Protein AF-A0A9P9YIB6-F1 (afdb_monomer_lite)

Sequence (590 aa):
MKAALRILEITLVLISLADAINYQLIMDEDGLFSPCENQPGNPSNLDGLMDMSAFKVINGGNKLKFEGEQRVVWKNVQPGDTVKFVAQIFRLEKGTWQKTMFSTQSNNFCKNMFEKNQHWYEFWTQHIKNSDEIKSKCITTPGAVLKYEPIELELKTSLNVPNLEGRYKAVLHVEAFDKRNVKRPPDSSHDWSAEACEESSIHGMPYVARRDLHWTERVFWLIMVVASAYYAISSCLNQWERFRDNPIVYEYEYLFALRNFTFLGAAYYAKFLRVLNRLQYTTLDTLKPFENDTSLDNLPYLNILLKLQEKVLPPKTPVLLAPIITEVGLCQTTSQLTRYGNPYGKIQDLNVTDVRQCGFFSECQIMHKPFNSILTHVFLYLHDVNEMMLPHDLRTVTFDAKVKSSYVLKLLVHSISADIEVRNLPVAYRKCRYTDENNLKYFSPYHPSLCRLECRINWALSMCHCKPYFYVAAPKAPVCNISGLLCLARSKWLEKPCDCFPLCRENTYNIIEEDEQSGGDKQYVGEQFERTLIIKMGLPKMGMKRRVVFSTDQLIMSFGGAIGLFLGASFMTIYGLIYLLLNFLAVKIT

Structure (mmCIF, N/CA/C/O backbone):
data_AF-A0A9P9YIB6-F1
#
_entry.id   AF-A0A9P9YIB6-F1
#
loop_
_atom_site.group_PDB
_atom_site.id
_atom_site.type_symbol
_atom_site.label_atom_id
_atom_site.label_alt_id
_atom_site.label_comp_id
_atom_site.label_asym_id
_atom_site.label_entity_id
_atom_site.label_seq_id
_atom_site.pdbx_PDB_ins_code
_atom_site.Cartn_x
_atom_site.Cartn_y
_atom_site.Cartn_z
_atom_site.occupancy
_atom_site.B_iso_or_equiv
_atom_site.auth_seq_id
_atom_site.auth_comp_id
_atom_site.auth_asym_id
_atom_site.auth_atom_id
_atom_site.pdbx_PDB_model_num
ATOM 1 N N . MET A 1 1 ? 75.965 40.388 -30.410 1.00 51.06 1 MET A N 1
ATOM 2 C CA . MET A 1 1 ? 76.848 39.796 -31.446 1.00 51.06 1 MET A CA 1
ATOM 3 C C . MET A 1 1 ? 77.116 38.298 -31.267 1.00 51.06 1 MET A C 1
ATOM 5 O O . MET A 1 1 ? 76.897 37.572 -32.222 1.00 51.06 1 MET A O 1
ATOM 9 N N . LYS A 1 2 ? 77.507 37.793 -30.083 1.00 50.81 2 LYS A N 1
ATOM 10 C CA . LYS A 1 2 ? 77.801 36.350 -29.884 1.00 50.81 2 LYS A CA 1
ATOM 11 C C . LYS A 1 2 ? 76.603 35.398 -30.080 1.00 50.81 2 LYS A C 1
ATOM 13 O O . LYS A 1 2 ? 76.798 34.283 -30.545 1.00 50.81 2 LYS A O 1
ATOM 18 N N . ALA A 1 3 ? 75.378 35.837 -29.778 1.00 50.31 3 ALA A N 1
ATOM 19 C CA . ALA A 1 3 ? 74.173 35.027 -29.996 1.00 50.31 3 ALA A CA 1
ATOM 20 C C . ALA A 1 3 ? 73.796 34.911 -31.487 1.00 50.31 3 ALA A C 1
ATOM 22 O O . ALA A 1 3 ? 73.468 33.826 -31.949 1.00 50.31 3 ALA A O 1
ATOM 23 N N . ALA A 1 4 ? 73.924 35.998 -32.255 1.00 50.31 4 ALA A N 1
ATOM 24 C CA . ALA A 1 4 ? 73.629 35.999 -33.690 1.00 50.31 4 ALA A CA 1
ATOM 25 C C . ALA A 1 4 ? 74.626 35.144 -34.493 1.00 50.31 4 ALA A C 1
ATOM 27 O O . ALA A 1 4 ? 74.219 34.439 -35.408 1.00 50.31 4 ALA A O 1
ATOM 28 N N . LEU A 1 5 ? 75.910 35.142 -34.105 1.00 54.66 5 LEU A N 1
ATOM 29 C CA . LEU A 1 5 ? 76.943 34.337 -34.766 1.00 54.66 5 LEU A CA 1
ATOM 30 C C . LEU A 1 5 ? 76.737 32.828 -34.538 1.00 54.66 5 LEU A C 1
ATOM 32 O O . LEU A 1 5 ? 76.852 32.051 -35.477 1.00 54.66 5 LEU A O 1
ATOM 36 N N . ARG A 1 6 ? 76.335 32.420 -33.324 1.00 52.06 6 ARG A N 1
ATOM 37 C CA . ARG A 1 6 ? 76.001 31.014 -33.038 1.00 52.06 6 ARG A CA 1
ATOM 38 C C . ARG A 1 6 ? 74.734 30.544 -33.746 1.00 52.06 6 ARG A C 1
ATOM 40 O O . ARG A 1 6 ? 74.675 29.397 -34.161 1.00 52.06 6 ARG A O 1
ATOM 47 N N . ILE A 1 7 ? 73.732 31.410 -33.900 1.00 59.94 7 ILE A N 1
ATOM 48 C CA . ILE A 1 7 ? 72.516 31.059 -34.648 1.00 59.94 7 ILE A CA 1
ATOM 49 C C . ILE A 1 7 ? 72.838 30.898 -36.140 1.00 59.94 7 ILE A C 1
ATOM 51 O O . ILE A 1 7 ? 72.324 29.970 -36.761 1.00 59.94 7 ILE A O 1
ATOM 55 N N . LEU A 1 8 ? 73.725 31.733 -36.698 1.00 55.94 8 LEU A N 1
ATOM 56 C CA . LEU A 1 8 ? 74.170 31.623 -38.091 1.00 55.94 8 LEU A CA 1
ATOM 57 C C . LEU A 1 8 ? 75.011 30.355 -38.336 1.00 55.94 8 LEU A C 1
ATOM 59 O O . LEU A 1 8 ? 74.795 29.666 -39.324 1.00 55.94 8 LEU A O 1
ATOM 63 N N . GLU A 1 9 ? 75.914 29.993 -37.417 1.00 55.09 9 GLU A N 1
ATOM 64 C CA . GLU A 1 9 ? 76.683 28.738 -37.505 1.00 55.09 9 GLU A CA 1
ATOM 65 C C . GLU A 1 9 ? 75.786 27.501 -37.382 1.00 55.09 9 GLU A C 1
ATOM 67 O O . GLU A 1 9 ? 75.933 26.558 -38.153 1.00 55.09 9 GLU A O 1
ATOM 72 N N . ILE A 1 10 ? 74.808 27.511 -36.469 1.00 57.38 10 ILE A N 1
ATOM 73 C CA . ILE A 1 10 ? 73.865 26.393 -36.311 1.00 57.38 10 ILE A CA 1
ATOM 74 C C . ILE A 1 10 ? 72.952 26.269 -37.540 1.00 57.38 10 ILE A C 1
ATOM 76 O O . ILE A 1 10 ? 72.666 25.156 -37.976 1.00 57.38 10 ILE A O 1
ATOM 80 N N . THR A 1 11 ? 72.529 27.387 -38.141 1.00 52.53 11 THR A N 1
ATOM 81 C CA . THR A 1 11 ? 71.724 27.356 -39.375 1.00 52.53 11 THR A CA 1
ATOM 82 C C . THR A 1 11 ? 72.538 26.937 -40.598 1.00 52.53 11 THR A C 1
ATOM 84 O O . THR A 1 11 ? 72.032 26.140 -41.381 1.00 52.53 11 THR A O 1
ATOM 87 N N . LEU A 1 12 ? 73.802 27.354 -40.743 1.00 52.88 12 LEU A N 1
ATOM 88 C CA . LEU A 1 12 ? 74.672 26.867 -41.825 1.00 52.88 12 LEU A CA 1
ATOM 89 C C . LEU A 1 12 ? 75.008 25.373 -41.691 1.00 52.88 12 LEU A C 1
ATOM 91 O O . LEU A 1 12 ? 74.995 24.671 -42.699 1.00 52.88 12 LEU A O 1
ATOM 95 N N . VAL A 1 13 ? 75.237 24.870 -40.471 1.00 52.62 13 VAL A N 1
ATOM 96 C CA . VAL A 1 13 ? 75.487 23.436 -40.225 1.00 52.62 13 VAL A CA 1
ATOM 97 C C . VAL A 1 13 ? 74.237 22.586 -40.489 1.00 52.62 13 VAL A C 1
ATOM 99 O O . VAL A 1 13 ? 74.347 21.478 -41.015 1.00 52.62 13 VAL A O 1
ATOM 102 N N . LEU A 1 14 ? 73.040 23.107 -40.196 1.00 51.22 14 LEU A N 1
ATOM 103 C CA . LEU A 1 14 ? 71.775 22.431 -40.510 1.00 51.22 14 LEU A CA 1
ATOM 104 C C . LEU A 1 14 ? 71.472 22.416 -42.016 1.00 51.22 14 LEU A C 1
ATOM 106 O O . LEU A 1 14 ? 70.929 21.432 -42.509 1.00 51.22 14 LEU A O 1
ATOM 110 N N . ILE A 1 15 ? 71.856 23.462 -42.756 1.00 53.53 15 ILE A N 1
ATOM 111 C CA . ILE A 1 15 ? 71.699 23.504 -44.219 1.00 53.53 15 ILE A CA 1
ATOM 112 C C . ILE A 1 15 ? 72.697 22.555 -44.913 1.00 53.53 15 ILE A C 1
ATOM 114 O O . ILE A 1 15 ? 72.352 21.971 -45.937 1.00 53.53 15 ILE A O 1
ATOM 118 N N . SER A 1 16 ? 73.891 22.322 -44.347 1.00 49.25 16 SER A N 1
ATOM 119 C CA . SER A 1 16 ? 74.889 21.397 -44.920 1.00 49.25 16 SER A CA 1
ATOM 120 C C . SER A 1 16 ? 74.624 19.903 -44.680 1.00 49.25 16 SER A C 1
ATOM 122 O O . SER A 1 16 ? 75.353 19.081 -45.221 1.00 49.25 16 SER A O 1
ATOM 124 N N . LEU A 1 17 ? 73.617 19.534 -43.877 1.00 49.00 17 LEU A N 1
ATOM 125 C CA . LEU A 1 17 ? 73.274 18.131 -43.567 1.00 49.00 17 LEU A CA 1
ATOM 126 C C . LEU A 1 17 ? 72.015 17.623 -44.291 1.00 49.00 17 LEU A C 1
ATOM 128 O O . LEU A 1 17 ? 71.556 16.512 -44.030 1.00 49.00 17 LEU A O 1
ATOM 132 N N . ALA A 1 18 ? 71.440 18.416 -45.193 1.00 50.44 18 ALA A N 1
ATOM 133 C CA . ALA A 1 18 ? 70.253 18.039 -45.951 1.00 50.44 18 ALA A CA 1
ATOM 134 C C . ALA A 1 18 ? 70.611 17.252 -47.228 1.00 50.44 18 ALA A C 1
ATOM 136 O O . ALA A 1 18 ? 70.248 17.668 -48.325 1.00 50.44 18 ALA A O 1
ATOM 137 N N . ASP A 1 19 ? 71.306 16.119 -47.095 1.00 55.78 19 ASP A N 1
ATOM 138 C CA . ASP A 1 19 ? 71.471 15.181 -48.211 1.00 55.78 19 ASP A CA 1
ATOM 139 C C . ASP A 1 19 ? 70.148 14.450 -48.482 1.00 55.78 19 ASP A C 1
ATOM 141 O O . ASP A 1 19 ? 69.530 13.873 -47.580 1.00 55.78 19 ASP A O 1
ATOM 145 N N . ALA A 1 20 ? 69.707 14.478 -49.740 1.00 58.16 20 ALA A N 1
ATOM 146 C CA . ALA A 1 20 ? 68.532 13.741 -50.178 1.00 58.16 20 ALA A CA 1
ATOM 147 C C . ALA A 1 20 ? 68.863 12.266 -50.374 1.00 58.16 20 ALA A C 1
ATOM 149 O O . ALA A 1 20 ? 69.689 11.898 -51.209 1.00 58.16 20 ALA A O 1
ATOM 150 N N . ILE A 1 21 ? 68.195 11.410 -49.601 1.00 71.81 21 ILE A N 1
ATOM 151 C CA . ILE A 1 21 ? 68.324 9.961 -49.722 1.00 71.81 21 ILE A CA 1
ATOM 152 C C . ILE A 1 21 ? 67.438 9.515 -50.889 1.00 71.81 21 ILE A C 1
ATOM 154 O O . ILE A 1 21 ? 66.240 9.807 -50.929 1.00 71.81 21 ILE A O 1
ATOM 158 N N . ASN A 1 22 ? 68.033 8.822 -51.858 1.00 76.88 22 ASN A N 1
ATOM 159 C CA . ASN A 1 22 ? 67.314 8.276 -53.004 1.00 76.88 22 ASN A CA 1
ATOM 160 C C . ASN A 1 22 ? 66.703 6.925 -52.636 1.00 76.88 22 ASN A C 1
ATOM 162 O O . ASN A 1 22 ? 67.427 5.967 -52.370 1.00 76.88 22 ASN A O 1
ATOM 166 N N . TYR A 1 23 ? 65.377 6.847 -52.660 1.00 79.44 23 TYR A N 1
ATOM 167 C CA . TYR A 1 23 ? 64.626 5.617 -52.455 1.00 79.44 23 TYR A CA 1
ATOM 168 C C . TYR A 1 23 ? 64.105 5.082 -53.786 1.00 79.44 23 TYR A C 1
ATOM 170 O O . TYR A 1 23 ? 63.658 5.841 -54.649 1.00 79.44 23 TYR A O 1
ATOM 178 N N . GLN A 1 24 ? 64.146 3.760 -53.938 1.00 80.12 24 GLN A N 1
ATOM 179 C CA . GLN A 1 24 ? 63.598 3.048 -55.087 1.00 80.12 24 GLN A CA 1
ATOM 180 C C . GLN A 1 24 ? 62.488 2.109 -54.615 1.00 80.12 24 GLN A C 1
ATOM 182 O O . GLN A 1 24 ? 62.699 1.297 -53.716 1.00 80.12 24 GLN A O 1
ATOM 187 N N . LEU A 1 25 ? 61.307 2.231 -55.219 1.00 79.62 25 LEU A N 1
ATOM 188 C CA . LEU A 1 25 ? 60.158 1.370 -54.951 1.00 79.62 25 LEU A CA 1
ATOM 189 C C . LEU A 1 25 ? 60.182 0.175 -55.907 1.00 79.62 25 LEU A C 1
ATOM 191 O O . LEU A 1 25 ? 60.228 0.348 -57.125 1.00 79.62 25 LEU A O 1
ATOM 195 N N . ILE A 1 26 ? 60.141 -1.030 -55.342 1.00 78.31 26 ILE A N 1
ATOM 196 C CA . ILE A 1 26 ? 60.048 -2.297 -56.076 1.00 78.31 26 ILE A CA 1
ATOM 197 C C . ILE A 1 26 ? 58.648 -2.862 -55.833 1.00 78.31 26 ILE A C 1
ATOM 199 O O . ILE A 1 26 ? 58.181 -2.886 -54.694 1.00 78.31 26 ILE A O 1
ATOM 203 N N . MET A 1 27 ? 57.967 -3.272 -56.903 1.00 75.25 27 MET A N 1
ATOM 204 C CA . MET A 1 27 ? 56.611 -3.813 -56.814 1.00 75.25 27 MET A CA 1
ATOM 205 C C . MET A 1 27 ? 56.615 -5.247 -56.285 1.00 75.25 27 MET A C 1
ATOM 207 O O . MET A 1 27 ? 57.469 -6.047 -56.660 1.00 75.25 27 MET A O 1
ATOM 211 N N . ASP A 1 28 ? 55.631 -5.559 -55.446 1.00 69.62 28 ASP A N 1
ATOM 212 C CA . ASP A 1 28 ? 55.416 -6.894 -54.886 1.00 69.62 28 ASP A CA 1
ATOM 213 C C . ASP A 1 28 ? 54.762 -7.856 -55.894 1.00 69.62 28 ASP A C 1
ATOM 215 O O . ASP A 1 28 ? 54.176 -7.420 -56.890 1.00 69.62 28 ASP A O 1
ATOM 219 N N . GLU A 1 29 ? 54.821 -9.164 -55.623 1.00 63.34 29 GLU A N 1
ATOM 220 C CA . GLU A 1 29 ? 54.243 -10.200 -56.500 1.00 63.34 29 GLU A CA 1
ATOM 221 C C . GLU A 1 29 ? 52.698 -10.175 -56.541 1.00 63.34 29 GLU A C 1
ATOM 223 O O . GLU A 1 29 ? 52.103 -10.647 -57.509 1.00 63.34 29 GLU A O 1
ATOM 228 N N . ASP A 1 30 ? 52.047 -9.539 -55.557 1.00 58.44 30 ASP A N 1
ATOM 229 C CA . ASP A 1 30 ? 50.583 -9.490 -55.371 1.00 58.44 30 ASP A CA 1
ATOM 230 C C . ASP A 1 30 ? 49.822 -8.561 -56.360 1.00 58.44 30 ASP A C 1
ATOM 232 O O . ASP A 1 30 ? 48.620 -8.324 -56.213 1.00 58.44 30 ASP A O 1
ATOM 236 N N . GLY A 1 31 ? 50.492 -8.044 -57.398 1.00 60.91 31 GLY A N 1
ATOM 237 C CA . GLY A 1 31 ? 49.895 -7.218 -58.458 1.00 60.91 31 GLY A CA 1
ATOM 238 C C . GLY A 1 31 ? 49.792 -5.713 -58.143 1.00 60.91 31 GLY A C 1
ATOM 239 O O . GLY A 1 31 ? 49.801 -5.281 -56.995 1.00 60.91 31 GLY A O 1
ATOM 240 N N . LEU A 1 32 ? 49.715 -4.877 -59.193 1.00 66.00 32 LEU A N 1
ATOM 241 C CA . LEU A 1 32 ? 49.730 -3.401 -59.098 1.00 66.00 32 LEU A CA 1
ATOM 242 C C . LEU A 1 32 ? 48.399 -2.794 -58.609 1.00 66.00 32 LEU A C 1
ATOM 244 O O . LEU A 1 32 ? 48.398 -1.739 -57.978 1.00 66.00 32 LEU A O 1
ATOM 248 N N . PHE A 1 33 ? 47.271 -3.445 -58.901 1.00 71.88 33 PHE A N 1
ATOM 249 C CA . PHE A 1 33 ? 45.930 -2.953 -58.583 1.00 71.88 33 PHE A CA 1
ATOM 250 C C . PHE A 1 33 ? 45.117 -4.069 -57.924 1.00 71.88 33 PHE A C 1
ATOM 252 O O . PHE A 1 33 ? 44.433 -4.831 -58.603 1.00 71.88 33 PHE A O 1
ATOM 259 N N . SER A 1 34 ? 45.220 -4.191 -56.601 1.00 68.00 34 SER A N 1
ATOM 260 C CA . SER A 1 34 ? 44.451 -5.164 -55.822 1.00 68.00 34 SER A CA 1
ATOM 261 C C . SER A 1 34 ? 43.151 -4.557 -55.264 1.00 68.00 34 SER A C 1
ATOM 263 O O . SER A 1 34 ? 43.102 -3.354 -54.972 1.00 68.00 34 SER A O 1
ATOM 265 N N . PRO A 1 35 ? 42.075 -5.357 -55.115 1.00 67.81 35 PRO A N 1
ATOM 266 C CA . PRO A 1 35 ? 40.843 -4.925 -54.457 1.00 67.81 35 PRO A CA 1
ATOM 267 C C . PRO A 1 35 ? 41.104 -4.442 -53.028 1.00 67.81 35 PRO A C 1
ATOM 269 O O . PRO A 1 35 ? 41.870 -5.052 -52.280 1.00 67.81 35 PRO A O 1
ATOM 272 N N . CYS A 1 36 ? 40.424 -3.375 -52.609 1.00 67.06 36 CYS A N 1
ATOM 273 C CA . CYS A 1 36 ? 40.445 -2.945 -51.211 1.00 67.06 36 CYS A CA 1
ATOM 274 C C . CYS A 1 36 ? 39.487 -3.813 -50.381 1.00 67.06 36 CYS A C 1
ATOM 276 O O . CYS A 1 36 ? 38.349 -3.424 -50.132 1.00 67.06 36 CYS A O 1
ATOM 278 N N . GLU A 1 37 ? 39.942 -4.989 -49.948 1.00 58.72 37 GLU A N 1
ATOM 279 C CA . GLU A 1 37 ? 39.175 -5.859 -49.049 1.00 58.72 37 GLU A CA 1
ATOM 280 C C . GLU A 1 37 ? 38.917 -5.163 -47.694 1.00 58.72 37 GLU A C 1
ATOM 282 O O . GLU A 1 37 ? 39.818 -4.551 -47.112 1.00 58.72 37 GLU A O 1
ATOM 287 N N . ASN A 1 38 ? 37.687 -5.278 -47.178 1.00 55.72 38 ASN A N 1
ATOM 288 C CA . ASN A 1 38 ? 37.256 -4.800 -45.853 1.00 55.72 38 ASN A CA 1
ATOM 289 C C . ASN A 1 38 ? 37.158 -3.269 -45.657 1.00 55.72 38 ASN A C 1
ATOM 291 O O . ASN A 1 38 ? 37.382 -2.782 -44.547 1.00 55.72 38 ASN A O 1
ATOM 295 N N . GLN A 1 39 ? 36.808 -2.491 -46.693 1.00 52.84 39 GLN A N 1
ATOM 296 C CA . GLN A 1 39 ? 36.438 -1.075 -46.511 1.00 52.84 39 GLN A CA 1
ATOM 297 C C . GLN A 1 39 ? 34.919 -0.852 -46.385 1.00 52.84 39 GLN A C 1
ATOM 299 O O . GLN A 1 39 ? 34.149 -1.448 -47.145 1.00 52.84 39 GLN A O 1
ATOM 304 N N . PRO A 1 40 ? 34.479 0.041 -45.473 1.00 46.94 40 PRO A N 1
ATOM 305 C CA . PRO A 1 40 ? 33.065 0.354 -45.287 1.00 46.94 40 PRO A CA 1
ATOM 306 C C . PRO A 1 40 ? 32.455 0.907 -46.583 1.00 46.94 40 PRO A C 1
ATOM 308 O O . PRO A 1 40 ? 33.031 1.780 -47.234 1.00 46.94 40 PRO A O 1
ATOM 311 N N . GLY A 1 41 ? 31.294 0.373 -46.969 1.00 53.88 41 GLY A N 1
ATOM 312 C CA . GLY A 1 41 ? 30.584 0.733 -48.203 1.00 53.88 41 GLY A CA 1
ATOM 313 C C . GLY A 1 41 ? 30.937 -0.097 -49.446 1.00 53.88 41 GLY A C 1
ATOM 314 O O . GLY A 1 41 ? 30.361 0.163 -50.499 1.00 53.88 41 GLY A O 1
ATOM 315 N N . ASN A 1 42 ? 31.838 -1.085 -49.332 1.00 50.56 42 ASN A N 1
ATOM 316 C CA . ASN A 1 42 ? 32.247 -2.016 -50.398 1.00 50.56 42 ASN A CA 1
ATOM 317 C C . ASN A 1 42 ? 32.469 -1.316 -51.765 1.00 50.56 42 ASN A C 1
ATOM 319 O O . ASN A 1 42 ? 31.731 -1.568 -52.726 1.00 50.56 42 ASN A O 1
ATOM 323 N N . PRO A 1 43 ? 33.418 -0.357 -51.829 1.00 59.69 43 PRO A N 1
ATOM 324 C CA . PRO A 1 43 ? 33.618 0.491 -52.998 1.00 59.69 43 PRO A CA 1
ATOM 325 C C . PRO A 1 43 ? 34.039 -0.332 -54.219 1.00 59.69 43 PRO A C 1
ATOM 327 O O . PRO A 1 43 ? 34.725 -1.346 -54.103 1.00 59.69 43 PRO A O 1
ATOM 330 N N . SER A 1 44 ? 33.635 0.115 -55.408 1.00 60.00 44 SER A N 1
ATOM 331 C CA . SER A 1 44 ? 34.006 -0.528 -56.668 1.00 60.00 44 SER A CA 1
ATOM 332 C C . SER A 1 44 ? 35.531 -0.583 -56.823 1.00 60.00 44 SER A C 1
ATOM 334 O O . SER A 1 44 ? 36.212 0.421 -56.610 1.00 60.00 44 SER A O 1
ATOM 336 N N . ASN A 1 45 ? 36.063 -1.742 -57.224 1.00 70.19 45 ASN A N 1
ATOM 337 C CA . ASN A 1 45 ? 37.473 -1.890 -57.598 1.00 70.19 45 ASN A CA 1
ATOM 338 C C . ASN A 1 45 ? 37.826 -0.978 -58.783 1.00 70.19 45 ASN A C 1
ATOM 340 O O . ASN A 1 45 ? 36.940 -0.422 -59.435 1.00 70.19 45 ASN A O 1
ATOM 344 N N . LEU A 1 46 ? 39.119 -0.870 -59.112 1.00 74.31 46 LEU A N 1
ATOM 345 C CA . LEU A 1 46 ? 39.579 -0.089 -60.267 1.00 74.31 46 LEU A CA 1
ATOM 346 C C . LEU A 1 46 ? 38.866 -0.486 -61.575 1.00 74.31 46 LEU A C 1
ATOM 348 O O . LEU A 1 46 ? 38.565 0.395 -62.374 1.00 74.31 46 LEU A O 1
ATOM 352 N N . ASP A 1 47 ? 38.487 -1.759 -61.728 1.00 72.75 47 ASP A N 1
ATOM 353 C CA . ASP A 1 47 ? 37.687 -2.266 -62.857 1.00 72.75 47 ASP A CA 1
ATOM 354 C C . ASP A 1 47 ? 36.294 -1.617 -62.982 1.00 72.75 47 ASP A C 1
ATOM 356 O O . ASP A 1 47 ? 35.714 -1.570 -64.063 1.00 72.75 47 ASP A O 1
ATOM 360 N N . GLY A 1 48 ? 35.737 -1.099 -61.882 1.00 71.81 48 GLY A N 1
ATOM 361 C CA . GLY A 1 48 ? 34.489 -0.329 -61.882 1.00 71.81 48 GLY A CA 1
ATOM 362 C C . GLY A 1 48 ? 34.663 1.124 -62.337 1.00 71.81 48 GLY A C 1
ATOM 363 O O . GLY A 1 48 ? 33.682 1.781 -62.685 1.00 71.81 48 GLY A O 1
ATOM 364 N N . LEU A 1 49 ? 35.903 1.623 -62.358 1.00 78.19 49 LEU A N 1
ATOM 365 C CA . LEU A 1 49 ? 36.269 2.956 -62.838 1.00 78.19 49 LEU A CA 1
ATOM 366 C C . LEU A 1 49 ? 36.759 2.900 -64.295 1.00 78.19 49 LEU A C 1
ATOM 368 O O . LEU A 1 49 ? 36.303 3.683 -65.134 1.00 78.19 49 LEU A O 1
ATOM 372 N N . MET A 1 50 ? 37.670 1.973 -64.606 1.00 82.56 50 MET A N 1
ATOM 373 C CA . MET A 1 50 ? 38.273 1.781 -65.927 1.00 82.56 50 MET A CA 1
ATOM 374 C C . MET A 1 50 ? 38.377 0.295 -66.272 1.00 82.56 50 MET A C 1
ATOM 376 O O . MET A 1 50 ? 38.835 -0.500 -65.465 1.00 82.56 50 MET A O 1
ATOM 380 N N . ASP A 1 51 ? 37.999 -0.066 -67.495 1.00 82.56 51 ASP A N 1
ATOM 381 C CA . ASP A 1 51 ? 38.183 -1.405 -68.045 1.00 82.56 51 ASP A CA 1
ATOM 382 C C . ASP A 1 51 ? 39.676 -1.678 -68.266 1.00 82.56 51 ASP A C 1
ATOM 384 O O . ASP A 1 51 ? 40.339 -1.010 -69.069 1.00 82.56 51 ASP A O 1
ATOM 388 N N . MET A 1 52 ? 40.188 -2.664 -67.530 1.00 76.25 52 MET A N 1
ATOM 389 C CA . MET A 1 52 ? 41.592 -3.064 -67.520 1.00 76.25 52 MET A CA 1
ATOM 390 C C . MET A 1 52 ? 41.929 -4.127 -68.577 1.00 76.25 52 MET A C 1
ATOM 392 O O . MET A 1 52 ? 43.102 -4.434 -68.771 1.00 76.25 52 MET A O 1
ATOM 396 N N . SER A 1 53 ? 40.943 -4.678 -69.296 1.00 79.12 53 SER A N 1
ATOM 397 C CA . SER A 1 53 ? 41.139 -5.820 -70.209 1.00 79.12 53 SER A CA 1
ATOM 398 C C . SER A 1 53 ? 42.097 -5.547 -71.380 1.00 79.12 53 SER A C 1
ATOM 400 O O . SER A 1 53 ? 42.807 -6.449 -71.828 1.00 79.12 53 SER A O 1
ATOM 402 N N . ALA A 1 54 ? 42.146 -4.303 -71.866 1.00 78.56 54 ALA A N 1
ATOM 403 C CA . ALA A 1 54 ? 42.997 -3.870 -72.978 1.00 78.56 54 ALA A CA 1
ATOM 404 C C . ALA A 1 54 ? 44.314 -3.199 -72.530 1.00 78.56 54 ALA A C 1
ATOM 406 O O . ALA A 1 54 ? 45.084 -2.731 -73.375 1.00 78.56 54 ALA A O 1
ATOM 407 N N . PHE A 1 55 ? 44.589 -3.168 -71.221 1.00 81.06 55 PHE A N 1
ATOM 408 C CA . PHE A 1 55 ? 45.775 -2.554 -70.630 1.00 81.06 55 PHE A CA 1
ATOM 409 C C . PHE A 1 55 ? 46.694 -3.615 -70.026 1.00 81.06 55 PHE A C 1
ATOM 411 O O . PHE A 1 55 ? 46.289 -4.398 -69.170 1.00 81.06 55 PHE A O 1
ATOM 418 N N . LYS A 1 56 ? 47.954 -3.643 -70.459 1.00 78.62 56 LYS A N 1
ATOM 419 C CA . LYS A 1 56 ? 48.958 -4.593 -69.981 1.00 78.62 56 LYS A CA 1
ATOM 420 C C . LYS A 1 56 ? 49.999 -3.884 -69.131 1.00 78.62 56 LYS A C 1
ATOM 422 O O . LYS A 1 56 ? 50.572 -2.870 -69.529 1.00 78.62 56 LYS A O 1
ATOM 427 N N . VAL A 1 57 ? 50.274 -4.484 -67.978 1.00 76.00 57 VAL A N 1
ATOM 428 C CA . VAL A 1 57 ? 51.365 -4.098 -67.084 1.00 76.00 57 VAL A CA 1
ATOM 429 C C . VAL A 1 57 ? 52.350 -5.255 -67.041 1.00 76.00 57 VAL A C 1
ATOM 431 O O . VAL A 1 57 ? 52.011 -6.342 -66.580 1.00 76.00 57 VAL A O 1
ATOM 434 N N . ILE A 1 58 ? 53.560 -5.034 -67.544 1.00 77.00 58 ILE A N 1
ATOM 435 C CA . ILE A 1 58 ? 54.633 -6.028 -67.531 1.00 77.00 58 ILE A CA 1
ATOM 436 C C . ILE A 1 58 ? 55.632 -5.607 -66.455 1.00 77.00 58 ILE A C 1
ATOM 438 O O . ILE A 1 58 ? 56.250 -4.544 -66.548 1.00 77.00 58 ILE A O 1
ATOM 442 N N . ASN A 1 59 ? 55.778 -6.436 -65.422 1.00 71.44 59 ASN A N 1
ATOM 443 C CA . ASN A 1 59 ? 56.747 -6.210 -64.356 1.00 71.44 59 ASN A CA 1
ATOM 444 C C . ASN A 1 59 ? 58.123 -6.755 -64.778 1.00 71.44 59 ASN A C 1
ATOM 446 O O . ASN A 1 59 ? 58.312 -7.965 -64.873 1.00 71.44 59 ASN A O 1
ATOM 450 N N . GLY A 1 60 ? 59.077 -5.861 -65.041 1.00 63.91 60 GLY A N 1
ATOM 451 C CA . GLY A 1 60 ? 60.477 -6.190 -65.332 1.00 63.91 60 GLY A CA 1
ATOM 452 C C . GLY A 1 60 ? 61.370 -6.230 -64.085 1.00 63.91 60 GLY A C 1
ATOM 453 O O . GLY A 1 60 ? 62.582 -6.051 -64.198 1.00 63.91 60 GLY A O 1
ATOM 454 N N . GLY A 1 61 ? 60.786 -6.373 -62.890 1.00 67.31 61 GLY A N 1
ATOM 455 C CA . GLY A 1 61 ? 61.467 -6.331 -61.593 1.00 67.31 61 GLY A CA 1
ATOM 456 C C . GLY A 1 61 ? 61.706 -4.898 -61.118 1.00 67.31 61 GLY A C 1
ATOM 457 O O . GLY A 1 61 ? 61.012 -4.405 -60.235 1.00 67.31 61 GLY A O 1
ATOM 458 N N . ASN A 1 62 ? 62.660 -4.203 -61.742 1.00 68.62 62 ASN A N 1
ATOM 459 C CA . ASN A 1 62 ? 63.040 -2.832 -61.363 1.00 68.62 62 ASN A CA 1
ATOM 460 C C . ASN A 1 62 ? 62.370 -1.742 -62.217 1.00 68.62 62 ASN A C 1
ATOM 462 O O . ASN A 1 62 ? 62.543 -0.554 -61.942 1.00 68.62 62 ASN A O 1
ATOM 466 N N . LYS A 1 63 ? 61.639 -2.146 -63.260 1.00 76.69 63 LYS A N 1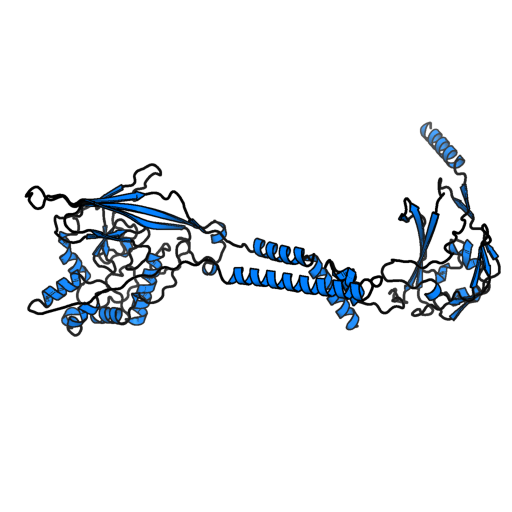
ATOM 467 C CA . LYS A 1 63 ? 60.973 -1.277 -64.232 1.00 76.69 63 LYS A CA 1
ATOM 468 C C . LYS A 1 63 ? 59.570 -1.794 -64.509 1.00 76.69 63 LYS A C 1
ATOM 470 O O . LYS A 1 63 ? 59.388 -2.990 -64.738 1.00 76.69 63 LYS A O 1
ATOM 475 N N . LEU A 1 64 ? 58.596 -0.891 -64.536 1.00 77.44 64 LEU A N 1
ATOM 476 C CA . LEU A 1 64 ? 57.226 -1.206 -64.931 1.00 77.44 64 LEU A CA 1
ATOM 477 C C . LEU A 1 64 ? 57.005 -0.781 -66.370 1.00 77.44 64 LEU A C 1
ATOM 479 O O . LEU A 1 64 ? 57.162 0.395 -66.690 1.00 77.44 64 LEU A O 1
ATOM 483 N N . LYS A 1 65 ? 56.630 -1.728 -67.230 1.00 80.69 65 LYS A N 1
ATOM 484 C CA . LYS A 1 65 ? 56.252 -1.420 -68.603 1.00 80.69 65 LYS A CA 1
ATOM 485 C C . LYS A 1 65 ? 54.735 -1.374 -68.732 1.00 80.69 65 LYS A C 1
ATOM 487 O O . LYS A 1 65 ? 54.061 -2.366 -68.459 1.00 80.69 65 LYS A O 1
ATOM 492 N N . PHE A 1 66 ? 54.219 -0.232 -69.172 1.00 81.62 66 PHE A N 1
ATOM 493 C CA . PHE A 1 66 ? 52.794 -0.011 -69.411 1.00 81.62 66 PHE A CA 1
ATOM 494 C C . PHE A 1 66 ? 52.523 0.045 -70.912 1.00 81.62 66 PHE A C 1
ATOM 496 O O . PHE A 1 66 ? 53.185 0.799 -71.621 1.00 81.62 66 PHE A O 1
ATOM 503 N N . GLU A 1 67 ? 51.564 -0.735 -71.411 1.00 80.25 67 GLU A N 1
ATOM 504 C CA . GLU A 1 67 ? 51.148 -0.697 -72.818 1.00 80.25 67 GLU A CA 1
ATOM 505 C C . GLU A 1 67 ? 49.643 -0.972 -72.965 1.00 80.25 67 GLU A C 1
ATOM 507 O O . GLU A 1 67 ? 49.089 -1.831 -72.282 1.00 80.25 67 GLU A O 1
ATOM 512 N N . GLY A 1 68 ? 48.970 -0.256 -73.870 1.00 83.56 68 GLY A N 1
ATOM 513 C CA . GLY A 1 68 ? 47.555 -0.481 -74.189 1.00 83.56 68 GLY A CA 1
ATOM 514 C C . GLY A 1 68 ? 46.658 0.742 -74.002 1.00 83.56 68 GLY A C 1
ATOM 515 O O . GLY A 1 68 ? 47.124 1.876 -73.869 1.00 83.56 68 GLY A O 1
ATOM 516 N N . GLU A 1 69 ? 45.350 0.500 -74.020 1.00 85.94 69 GLU A N 1
ATOM 517 C CA . GLU A 1 69 ? 44.309 1.524 -73.882 1.00 85.94 69 GLU A CA 1
ATOM 518 C C . GLU A 1 69 ? 43.393 1.170 -72.701 1.00 85.94 69 GLU A C 1
ATOM 520 O O . GLU A 1 69 ? 43.039 0.007 -72.521 1.00 85.94 69 GLU A O 1
ATOM 525 N N . GLN A 1 70 ? 42.991 2.164 -71.907 1.00 84.75 70 GLN A N 1
ATOM 526 C CA . GLN A 1 70 ? 42.021 1.993 -70.817 1.00 84.75 70 GLN A CA 1
ATOM 527 C C . GLN A 1 70 ? 40.727 2.727 -71.154 1.00 84.75 70 GLN A C 1
ATOM 529 O O . GLN A 1 70 ? 40.752 3.908 -71.507 1.00 84.75 70 GLN A O 1
ATOM 534 N N . ARG A 1 71 ? 39.581 2.057 -71.023 1.00 84.88 71 ARG A N 1
ATOM 535 C CA . ARG A 1 71 ? 38.266 2.672 -71.252 1.00 84.88 71 ARG A CA 1
ATOM 536 C C . ARG A 1 71 ? 37.601 3.001 -69.923 1.00 84.88 71 ARG A C 1
ATOM 538 O O . ARG A 1 71 ? 37.436 2.125 -69.090 1.00 84.88 71 ARG A O 1
ATOM 545 N N . VAL A 1 72 ? 37.147 4.235 -69.743 1.00 85.75 72 VAL A N 1
ATOM 546 C CA . VAL A 1 72 ? 36.383 4.644 -68.558 1.00 85.75 72 VAL A CA 1
ATOM 547 C C . VAL A 1 72 ? 35.007 3.972 -68.579 1.00 85.75 72 VAL A C 1
ATOM 549 O O . VAL A 1 72 ? 34.225 4.192 -69.506 1.00 85.75 72 VAL A O 1
ATOM 552 N N . VAL A 1 73 ? 34.701 3.178 -67.553 1.00 84.19 73 VAL A N 1
ATOM 553 C CA . VAL A 1 73 ? 33.414 2.470 -67.379 1.00 84.19 73 VAL A CA 1
ATOM 554 C C . VAL A 1 73 ? 32.628 2.957 -66.161 1.00 84.19 73 VAL A C 1
ATOM 556 O O . VAL A 1 73 ? 31.608 2.367 -65.811 1.00 84.19 73 VAL A O 1
ATOM 559 N N . TRP A 1 74 ? 33.067 4.061 -65.548 1.00 81.81 74 TRP A N 1
ATOM 560 C CA . TRP A 1 74 ? 32.445 4.640 -64.361 1.00 81.81 74 TRP A CA 1
ATOM 561 C C . TRP A 1 74 ? 30.965 4.974 -64.597 1.00 81.81 74 TRP A C 1
ATOM 563 O O . TRP A 1 74 ? 30.630 5.891 -65.348 1.00 81.81 74 TRP A O 1
ATOM 573 N N . LYS A 1 75 ? 30.065 4.223 -63.958 1.00 69.38 75 LYS A N 1
ATOM 574 C CA . LYS A 1 75 ? 28.617 4.462 -64.007 1.00 69.38 75 LYS A CA 1
ATOM 575 C C . LYS A 1 75 ? 28.207 5.511 -62.967 1.00 69.38 75 LYS A C 1
ATOM 577 O O . LYS A 1 75 ? 28.885 5.697 -61.962 1.00 69.38 75 LYS A O 1
ATOM 582 N N . ASN A 1 76 ? 27.087 6.194 -63.206 1.00 72.44 76 ASN A N 1
ATOM 583 C CA . ASN A 1 76 ? 26.483 7.203 -62.313 1.00 72.44 76 ASN A CA 1
ATOM 584 C C . ASN A 1 76 ? 27.233 8.547 -62.174 1.00 72.44 76 ASN A C 1
ATOM 586 O O . ASN A 1 76 ? 26.865 9.363 -61.325 1.00 72.44 76 ASN A O 1
ATOM 590 N N . VAL A 1 77 ? 28.216 8.823 -63.039 1.00 80.19 77 VAL A N 1
ATOM 591 C CA . VAL A 1 77 ? 28.863 10.143 -63.177 1.00 80.19 77 VAL A CA 1
ATOM 592 C C . VAL A 1 77 ? 28.387 10.875 -64.429 1.00 80.19 77 VAL A C 1
ATOM 594 O O . VAL A 1 77 ? 28.077 10.251 -65.447 1.00 80.19 77 VAL A O 1
ATOM 597 N N . GLN A 1 78 ? 28.308 12.205 -64.356 1.00 79.94 78 GLN A N 1
ATOM 598 C CA . GLN A 1 78 ? 27.975 13.057 -65.498 1.00 79.94 78 GLN A CA 1
ATOM 599 C C . GLN A 1 78 ? 29.175 13.922 -65.924 1.00 79.94 78 GLN A C 1
ATOM 601 O O . GLN A 1 78 ? 29.943 14.371 -65.067 1.00 79.94 78 GLN A O 1
ATOM 606 N N . PRO A 1 79 ? 29.315 14.239 -67.230 1.00 78.88 79 PRO A N 1
ATOM 607 C CA . PRO A 1 79 ? 30.318 15.190 -67.697 1.00 78.88 79 PRO A CA 1
ATOM 608 C C . PRO A 1 79 ? 30.180 16.541 -66.977 1.00 78.88 79 PRO A C 1
ATOM 610 O O . PRO A 1 79 ? 29.133 17.193 -67.030 1.00 78.88 79 PRO A O 1
ATOM 613 N N . GLY A 1 80 ? 31.248 16.959 -66.296 1.00 75.81 80 GLY A N 1
ATOM 614 C CA . GLY A 1 80 ? 31.289 18.185 -65.491 1.00 75.81 80 GLY A CA 1
ATOM 615 C C . GLY A 1 80 ? 31.086 17.997 -63.982 1.00 75.81 80 GLY A C 1
ATOM 616 O O . GLY A 1 80 ? 31.118 18.996 -63.263 1.00 75.81 80 GLY A O 1
ATOM 617 N N . ASP A 1 81 ? 30.904 16.766 -63.496 1.00 84.62 81 ASP A N 1
ATOM 618 C CA . ASP A 1 81 ? 30.976 16.455 -62.062 1.00 84.62 81 ASP A CA 1
ATOM 619 C C . ASP A 1 81 ? 32.402 16.709 -61.521 1.00 84.62 81 ASP A C 1
ATOM 621 O O . ASP A 1 81 ? 33.403 16.561 -62.233 1.00 84.62 81 ASP A O 1
ATOM 625 N N . THR A 1 82 ? 32.507 17.109 -60.251 1.00 86.62 82 THR A N 1
ATOM 626 C CA . THR A 1 82 ? 33.800 17.357 -59.594 1.00 86.62 82 THR A CA 1
ATOM 627 C C . THR A 1 82 ? 34.319 16.065 -58.979 1.00 86.62 82 THR A C 1
ATOM 629 O O . THR A 1 82 ? 33.602 15.404 -58.233 1.00 86.62 82 THR A O 1
ATOM 632 N N . VAL A 1 83 ? 35.575 15.711 -59.261 1.00 87.94 83 VAL A N 1
ATOM 633 C CA . VAL A 1 83 ? 36.197 14.493 -58.722 1.00 87.94 83 VAL A CA 1
ATOM 634 C C . VAL A 1 83 ? 37.163 14.838 -57.607 1.00 87.94 83 VAL A C 1
ATOM 636 O O . VAL A 1 83 ? 38.139 15.558 -57.832 1.00 87.94 83 VAL A O 1
ATOM 639 N N . LYS A 1 84 ? 36.930 14.264 -56.430 1.00 89.31 84 LYS A N 1
ATOM 640 C CA . LYS A 1 84 ? 37.889 14.259 -55.333 1.00 89.31 84 LYS A CA 1
ATOM 641 C C . LYS A 1 84 ? 38.743 12.999 -55.424 1.00 89.31 84 LYS A C 1
ATOM 643 O O . LYS A 1 84 ? 38.216 11.890 -55.448 1.00 89.31 84 LYS A O 1
ATOM 648 N N . PHE A 1 85 ? 40.054 13.184 -55.476 1.00 87.75 85 PHE A N 1
ATOM 649 C CA . PHE A 1 85 ? 41.042 12.112 -55.518 1.00 87.75 85 PHE A CA 1
ATOM 650 C C . PHE A 1 85 ? 41.900 12.185 -54.263 1.00 87.75 85 PHE A C 1
ATOM 652 O O . PHE A 1 85 ? 42.453 13.243 -53.968 1.00 87.75 85 PHE A O 1
ATOM 659 N N . VAL A 1 86 ? 42.015 11.085 -53.526 1.00 87.50 86 VAL A N 1
ATOM 660 C CA . VAL A 1 86 ? 42.868 10.982 -52.340 1.00 87.50 86 VAL A CA 1
ATOM 661 C C . VAL A 1 86 ? 43.711 9.722 -52.469 1.00 87.50 86 VAL A C 1
ATOM 663 O O . VAL A 1 86 ? 43.174 8.634 -52.633 1.00 87.50 86 VAL A O 1
ATOM 666 N N . ALA A 1 87 ? 45.028 9.859 -52.376 1.00 86.69 87 ALA A N 1
ATOM 667 C CA . ALA A 1 87 ? 45.949 8.738 -52.281 1.00 86.69 87 ALA A CA 1
ATOM 668 C C . ALA A 1 87 ? 46.596 8.747 -50.897 1.00 86.69 87 ALA A C 1
ATOM 670 O O . ALA A 1 87 ? 47.267 9.710 -50.514 1.00 86.69 87 ALA A O 1
ATOM 671 N N . GLN A 1 88 ? 46.384 7.673 -50.143 1.00 87.75 88 GLN A N 1
ATOM 672 C CA . GLN A 1 88 ? 46.912 7.509 -48.796 1.00 87.75 88 GLN A CA 1
ATOM 673 C C . GLN A 1 88 ? 47.907 6.353 -48.754 1.00 87.75 88 GLN A C 1
ATOM 675 O O . GLN A 1 88 ? 47.562 5.218 -49.079 1.00 87.75 88 GLN A O 1
ATOM 680 N N . ILE A 1 89 ? 49.127 6.625 -48.290 1.00 87.62 89 ILE A N 1
ATOM 681 C CA . ILE A 1 89 ? 50.169 5.604 -48.168 1.00 87.62 89 ILE A CA 1
ATOM 682 C C . ILE A 1 89 ? 50.110 4.966 -46.774 1.00 87.62 89 ILE A C 1
ATOM 684 O O . ILE A 1 89 ? 50.011 5.667 -45.759 1.00 87.62 89 ILE A O 1
ATOM 688 N N . PHE A 1 90 ? 50.191 3.638 -46.731 1.00 86.88 90 PHE A N 1
ATOM 689 C CA . PHE A 1 90 ? 50.272 2.810 -45.528 1.00 86.88 90 PHE A CA 1
ATOM 690 C C . PHE A 1 90 ? 51.578 2.008 -45.525 1.00 86.88 90 PHE A C 1
ATOM 692 O O . PHE A 1 90 ? 52.032 1.569 -46.580 1.00 86.88 90 PHE A O 1
ATOM 699 N N . ARG A 1 91 ? 52.151 1.780 -44.343 1.00 87.38 91 ARG A N 1
ATOM 700 C CA . ARG A 1 91 ? 53.341 0.949 -44.111 1.00 87.38 91 ARG A CA 1
ATOM 701 C C . ARG A 1 91 ? 52.948 -0.297 -43.325 1.00 87.38 91 ARG A C 1
ATOM 703 O O . ARG A 1 91 ? 52.137 -0.207 -42.406 1.00 87.38 91 ARG A O 1
ATOM 710 N N . LEU A 1 92 ? 53.496 -1.454 -43.675 1.00 85.19 92 LEU A N 1
ATOM 711 C CA . LEU A 1 92 ? 53.270 -2.689 -42.930 1.00 85.19 92 LEU A CA 1
ATOM 712 C C . LEU A 1 92 ? 54.188 -2.739 -41.703 1.00 85.19 92 LEU A C 1
ATOM 714 O O . LEU A 1 92 ? 55.409 -2.797 -41.836 1.00 85.19 92 LEU A O 1
ATOM 718 N N . GLU A 1 93 ? 53.600 -2.771 -40.510 1.00 83.94 93 GLU A N 1
ATOM 719 C CA . GLU A 1 93 ? 54.315 -2.891 -39.241 1.00 83.94 93 GLU A CA 1
ATOM 720 C C . GLU A 1 93 ? 53.712 -4.026 -38.406 1.00 83.94 93 GLU A C 1
ATOM 722 O O . GLU A 1 93 ? 52.514 -4.040 -38.113 1.00 83.94 93 GLU A O 1
ATOM 727 N N . LYS A 1 94 ? 54.545 -5.010 -38.029 1.00 81.69 94 LYS A N 1
ATOM 728 C CA . LYS A 1 94 ? 54.159 -6.164 -37.186 1.00 81.69 94 LYS A CA 1
ATOM 729 C C . LYS A 1 94 ? 52.871 -6.874 -37.655 1.00 81.69 94 LYS A C 1
ATOM 731 O O . LYS A 1 94 ? 52.032 -7.244 -36.842 1.00 81.69 94 LYS A O 1
ATOM 736 N N . GLY A 1 95 ? 52.704 -7.036 -38.971 1.00 79.06 95 GLY A N 1
ATOM 737 C CA . GLY A 1 95 ? 51.536 -7.694 -39.575 1.00 79.06 95 GLY A CA 1
ATOM 738 C C . GLY A 1 95 ? 50.293 -6.809 -39.738 1.00 79.06 95 GLY A C 1
ATOM 739 O O . GLY A 1 95 ? 49.282 -7.284 -40.243 1.00 79.06 95 GLY A O 1
ATOM 740 N N . THR A 1 96 ? 50.355 -5.525 -39.367 1.00 83.19 96 THR A N 1
ATOM 741 C CA . THR A 1 96 ? 49.242 -4.569 -39.506 1.00 83.19 96 THR A CA 1
ATOM 742 C C . THR A 1 96 ? 49.622 -3.383 -40.390 1.00 83.19 96 THR A C 1
ATOM 744 O O . 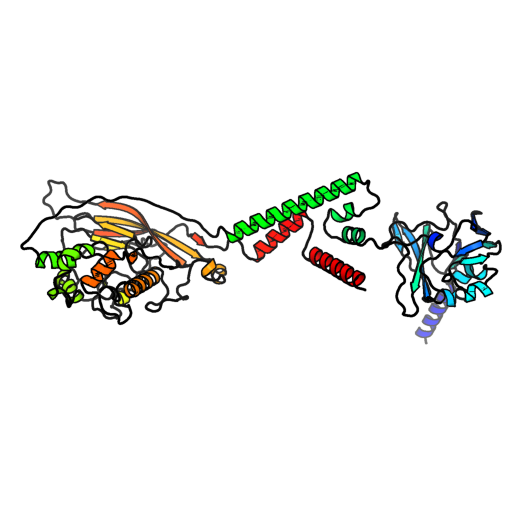THR A 1 96 ? 50.749 -2.894 -40.342 1.00 83.19 96 THR A O 1
ATOM 747 N N . TRP A 1 97 ? 48.690 -2.910 -41.218 1.00 83.81 97 TRP A N 1
ATOM 748 C CA . TRP A 1 97 ? 48.908 -1.749 -42.084 1.00 83.81 97 TRP A CA 1
ATOM 749 C C . TRP A 1 97 ? 48.670 -0.447 -41.313 1.00 83.81 97 TRP A C 1
ATOM 751 O O . TRP A 1 97 ? 47.537 -0.138 -40.953 1.00 83.81 97 TRP A O 1
ATOM 761 N N . GLN A 1 98 ? 49.728 0.331 -41.097 1.00 84.19 98 GLN A N 1
ATOM 762 C CA . GLN A 1 98 ? 49.699 1.608 -40.386 1.00 84.19 98 GLN A CA 1
ATOM 763 C C . GLN A 1 98 ? 49.684 2.781 -41.369 1.00 84.19 98 GLN A C 1
ATOM 765 O O . GLN A 1 98 ? 50.410 2.789 -42.365 1.00 84.19 98 GLN A O 1
ATOM 770 N N . LYS A 1 99 ? 48.839 3.784 -41.114 1.00 86.00 99 LYS A N 1
ATOM 771 C CA . LYS A 1 99 ? 48.721 4.982 -41.957 1.00 86.00 99 LYS A CA 1
ATOM 772 C C . LYS A 1 99 ? 49.983 5.839 -41.824 1.00 86.00 99 LYS A C 1
ATOM 774 O O . LYS A 1 99 ? 50.386 6.163 -40.713 1.00 86.00 99 LYS A O 1
ATOM 779 N N . THR A 1 100 ? 50.588 6.234 -42.942 1.00 84.69 100 THR A N 1
ATOM 780 C CA . THR A 1 100 ? 51.778 7.102 -42.933 1.00 84.69 100 THR A CA 1
ATOM 781 C C . THR A 1 100 ? 51.408 8.583 -43.051 1.00 84.69 100 THR A C 1
ATOM 783 O O . THR A 1 100 ? 50.283 8.937 -43.410 1.00 84.69 100 THR A O 1
ATOM 786 N N . MET A 1 101 ? 52.381 9.463 -42.798 1.00 79.00 101 MET A N 1
ATOM 787 C CA . MET A 1 101 ? 52.258 10.907 -43.045 1.00 79.00 101 MET A CA 1
ATOM 788 C C . MET A 1 101 ? 52.162 11.273 -44.535 1.00 79.00 101 MET A C 1
ATOM 790 O O . MET A 1 101 ? 51.780 12.394 -44.863 1.00 79.00 101 MET A O 1
ATOM 794 N N . PHE A 1 102 ? 52.488 10.348 -45.443 1.00 82.06 102 PHE A N 1
ATOM 795 C CA . PHE A 1 102 ? 52.428 10.598 -46.876 1.00 82.06 102 PHE A CA 1
ATOM 796 C C . PHE A 1 102 ? 50.998 10.407 -47.383 1.00 82.06 102 PHE A C 1
ATOM 798 O O . PHE A 1 102 ? 50.449 9.301 -47.411 1.00 82.06 102 PHE A O 1
ATOM 805 N N . SER A 1 103 ? 50.391 11.516 -47.782 1.00 83.31 103 SER A N 1
ATOM 806 C CA . SER A 1 103 ? 49.095 11.538 -48.444 1.00 83.31 103 SER A CA 1
ATOM 807 C C . SER A 1 103 ? 49.078 12.663 -49.464 1.00 83.31 103 SER A C 1
ATOM 809 O O . SER A 1 103 ? 49.688 13.711 -49.252 1.00 83.31 103 SER A O 1
ATOM 811 N N . THR A 1 104 ? 48.388 12.448 -50.574 1.00 83.62 104 THR A N 1
ATOM 812 C CA . THR A 1 104 ? 48.123 13.501 -51.550 1.00 83.62 104 THR A CA 1
ATOM 813 C C . THR A 1 104 ? 46.641 13.518 -51.869 1.00 83.62 104 THR A C 1
ATOM 815 O O . THR A 1 104 ? 45.989 12.474 -51.905 1.00 83.62 104 THR A O 1
ATOM 818 N N . GLN A 1 105 ? 46.089 14.712 -52.045 1.00 86.25 105 GLN A N 1
ATOM 819 C CA . GLN A 1 105 ? 44.677 14.884 -52.337 1.00 86.25 105 GLN A CA 1
ATOM 820 C C . GLN A 1 105 ? 44.456 16.027 -53.321 1.00 86.25 105 GLN A C 1
ATOM 822 O O . GLN A 1 105 ? 45.107 17.067 -53.243 1.00 86.25 105 GLN A O 1
ATOM 827 N N . SER A 1 106 ? 43.480 15.852 -54.206 1.00 86.50 106 SER A N 1
ATOM 828 C CA . SER A 1 106 ? 42.918 16.911 -55.035 1.00 86.50 106 SER A CA 1
ATOM 829 C C . SER A 1 106 ? 41.412 16.940 -54.861 1.00 86.50 106 SER A C 1
ATOM 831 O O . SER A 1 106 ? 40.741 15.924 -55.023 1.00 86.50 106 SER A O 1
ATOM 833 N N . ASN A 1 107 ? 40.870 18.122 -54.574 1.00 84.25 107 ASN A N 1
ATOM 834 C CA . ASN A 1 107 ? 39.424 18.336 -54.513 1.00 84.25 107 ASN A CA 1
ATOM 835 C C . ASN A 1 107 ? 38.789 18.461 -55.904 1.00 84.25 107 ASN A C 1
ATOM 837 O O . ASN A 1 107 ? 37.572 18.396 -56.017 1.00 84.25 107 ASN A O 1
ATOM 841 N N . ASN A 1 108 ? 39.594 18.668 -56.950 1.00 86.06 108 ASN A N 1
ATOM 842 C CA . ASN A 1 108 ? 39.134 18.688 -58.332 1.00 86.06 108 ASN A CA 1
ATOM 843 C C . ASN A 1 108 ? 40.212 18.080 -59.233 1.00 86.06 108 ASN A C 1
ATOM 845 O O . ASN A 1 108 ? 40.999 18.777 -59.879 1.00 86.06 108 ASN A O 1
ATOM 849 N N . PHE A 1 109 ? 40.265 16.751 -59.232 1.00 87.19 109 PHE A N 1
ATOM 850 C CA . PHE A 1 109 ? 41.237 15.982 -59.994 1.00 87.19 109 PHE A CA 1
ATOM 851 C C . PHE A 1 109 ? 41.155 16.301 -61.489 1.00 87.19 109 PHE A C 1
ATOM 853 O O . PHE A 1 109 ? 42.178 16.584 -62.093 1.00 87.19 109 PHE A O 1
ATOM 860 N N . CYS A 1 110 ? 39.953 16.378 -62.066 1.00 85.62 110 CYS A N 1
ATOM 861 C CA . CYS A 1 110 ? 39.760 16.676 -63.489 1.00 85.62 110 CYS A CA 1
ATOM 862 C C . CYS A 1 110 ? 40.402 17.987 -63.950 1.00 85.62 110 CYS A C 1
ATOM 864 O O . CYS A 1 110 ? 40.921 18.066 -65.060 1.00 85.62 110 CYS A O 1
ATOM 866 N N . LYS A 1 111 ? 40.382 19.019 -63.103 1.00 84.81 111 LYS A N 1
ATOM 867 C CA . LYS A 1 111 ? 41.006 20.306 -63.416 1.00 84.81 111 LYS A CA 1
ATOM 868 C C . LYS A 1 111 ? 42.531 20.241 -63.316 1.00 84.81 111 LYS A C 1
ATOM 870 O O . LYS A 1 111 ? 43.224 20.811 -64.156 1.00 84.81 111 LYS A O 1
ATOM 875 N N . ASN A 1 112 ? 43.032 19.522 -62.314 1.00 85.62 112 ASN A N 1
ATOM 876 C CA . ASN A 1 112 ? 44.444 19.542 -61.939 1.00 85.62 112 ASN A CA 1
ATOM 877 C C . ASN A 1 112 ? 45.228 18.322 -62.463 1.00 85.62 112 ASN A C 1
ATOM 879 O O . ASN A 1 112 ? 46.423 18.193 -62.209 1.00 85.62 112 ASN A O 1
ATOM 883 N N . MET A 1 113 ? 44.586 17.401 -63.191 1.00 84.62 113 MET A N 1
ATOM 884 C CA . MET A 1 113 ? 45.193 16.120 -63.574 1.00 84.62 113 MET A CA 1
ATOM 885 C C . MET A 1 113 ? 46.433 16.273 -64.463 1.00 84.62 113 MET A C 1
ATOM 887 O O . MET A 1 113 ? 47.310 15.426 -64.393 1.00 84.62 113 MET A O 1
ATOM 891 N N . PHE A 1 114 ? 46.544 17.350 -65.249 1.00 86.00 114 PHE A N 1
ATOM 892 C CA . PHE A 1 114 ? 47.695 17.626 -66.126 1.00 86.00 114 PHE A CA 1
ATOM 893 C C . PHE A 1 114 ? 48.605 18.761 -65.613 1.00 86.00 114 PHE A C 1
ATOM 895 O O . PHE A 1 114 ? 49.403 19.312 -66.372 1.00 86.00 114 PHE A O 1
ATOM 902 N N . GLU A 1 115 ? 48.469 19.173 -64.350 1.00 86.12 115 GLU A N 1
ATOM 903 C CA . GLU A 1 115 ? 49.342 20.195 -63.765 1.00 86.12 115 GLU A CA 1
ATOM 904 C C . GLU A 1 115 ? 50.707 19.600 -63.379 1.00 86.12 115 GLU A C 1
ATOM 906 O O . GLU A 1 115 ? 50.784 18.623 -62.637 1.00 86.12 115 GLU A O 1
ATOM 911 N N . LYS A 1 116 ? 51.800 20.228 -63.838 1.00 83.00 116 LYS A N 1
ATOM 912 C CA . LYS A 1 116 ? 53.181 19.727 -63.669 1.00 83.00 116 LYS A CA 1
ATOM 913 C C . LYS A 1 116 ? 53.656 19.597 -62.217 1.00 83.00 116 LYS A C 1
ATOM 915 O O . LYS A 1 116 ? 54.651 18.931 -61.969 1.00 83.00 116 LYS A O 1
ATOM 920 N N . ASN A 1 117 ? 53.000 20.275 -61.278 1.00 80.62 117 ASN A N 1
ATOM 921 C CA . ASN A 1 117 ? 53.347 20.277 -59.854 1.00 80.62 117 ASN A CA 1
ATOM 922 C C . ASN A 1 117 ? 52.641 19.169 -59.053 1.00 80.62 117 ASN A C 1
ATOM 924 O O . ASN A 1 117 ? 52.860 19.072 -57.847 1.00 80.62 117 ASN A O 1
ATOM 928 N N . GLN A 1 118 ? 51.774 18.374 -59.680 1.00 82.88 118 GLN A N 1
ATOM 929 C CA . GLN A 1 118 ? 51.036 17.314 -59.003 1.00 82.88 118 GLN A CA 1
ATOM 930 C C . GLN A 1 118 ? 51.784 15.987 -59.092 1.00 82.88 118 GLN A C 1
ATOM 932 O O . GLN A 1 118 ? 52.287 15.627 -60.153 1.00 82.88 118 GLN A O 1
ATOM 937 N N . HIS A 1 119 ? 51.782 15.204 -58.011 1.00 77.38 119 HIS A N 1
ATOM 938 C CA . HIS A 1 119 ? 52.514 13.934 -57.978 1.00 77.38 119 HIS A CA 1
ATOM 939 C C . HIS A 1 119 ? 52.055 12.955 -59.074 1.00 77.38 119 HIS A C 1
ATOM 941 O O . HIS A 1 119 ? 52.895 12.359 -59.734 1.00 77.38 119 HIS A O 1
ATOM 947 N N . TRP A 1 120 ? 50.747 12.845 -59.354 1.00 81.31 120 TRP A N 1
ATOM 948 C CA . TRP A 1 120 ? 50.222 11.980 -60.431 1.00 81.31 120 TRP A CA 1
ATOM 949 C C . TRP A 1 120 ? 50.621 12.400 -61.843 1.00 81.31 120 TRP A C 1
ATOM 951 O O . TRP A 1 120 ? 50.530 11.583 -62.759 1.00 81.31 120 TRP A O 1
ATOM 961 N N . TYR A 1 121 ? 51.068 13.640 -62.038 1.00 83.62 121 TYR A N 1
ATOM 962 C CA . TYR A 1 121 ? 51.582 14.069 -63.331 1.00 83.62 121 TYR A CA 1
ATOM 963 C C . TYR A 1 121 ? 52.893 13.373 -63.667 1.00 83.62 121 TYR A C 1
ATOM 965 O O . TYR A 1 121 ? 53.052 12.884 -64.780 1.00 83.62 121 TYR A O 1
ATOM 973 N N . GLU A 1 122 ? 53.787 13.263 -62.688 1.00 78.25 122 GLU A N 1
ATOM 974 C CA . GLU A 1 122 ? 55.116 12.681 -62.856 1.00 78.25 122 GLU A CA 1
ATOM 975 C C . GLU A 1 122 ? 55.082 11.169 -63.128 1.00 78.25 122 GLU A C 1
ATOM 977 O O . GLU A 1 122 ? 55.880 10.671 -63.913 1.00 78.25 122 GLU A O 1
ATOM 982 N N . PHE A 1 123 ? 54.146 10.425 -62.533 1.00 74.75 123 PHE A N 1
ATOM 983 C CA . PHE A 1 123 ? 54.111 8.963 -62.688 1.00 74.75 123 PHE A CA 1
ATOM 984 C C . PHE A 1 123 ? 53.002 8.433 -63.608 1.00 74.75 123 PHE A C 1
ATOM 986 O O . PHE A 1 123 ? 53.036 7.257 -63.963 1.00 74.75 123 PHE A O 1
ATOM 993 N N . TRP A 1 124 ? 52.007 9.246 -63.986 1.00 80.44 124 TRP A N 1
ATOM 994 C CA . TRP A 1 124 ? 50.837 8.753 -64.725 1.00 80.44 124 TRP A CA 1
ATOM 995 C C . TRP A 1 124 ? 50.375 9.673 -65.857 1.00 80.44 124 TRP A C 1
ATOM 997 O O . TRP A 1 124 ? 50.454 9.292 -67.026 1.00 80.44 124 TRP A O 1
ATOM 1007 N N . THR A 1 125 ? 49.853 10.862 -65.552 1.00 83.44 125 THR A N 1
ATOM 1008 C CA . THR A 1 125 ? 49.045 11.606 -66.535 1.00 83.44 125 THR A CA 1
ATOM 1009 C C . THR A 1 125 ? 49.866 12.245 -67.654 1.00 83.44 125 THR A C 1
ATOM 1011 O O . THR A 1 125 ? 49.326 12.450 -68.740 1.00 83.44 125 THR A O 1
ATOM 1014 N N . GLN A 1 126 ? 51.169 12.489 -67.465 1.00 83.75 126 GLN A N 1
ATOM 1015 C CA . GLN A 1 126 ? 52.040 12.981 -68.542 1.00 83.75 126 GLN A CA 1
ATOM 1016 C C . GLN A 1 126 ? 52.228 11.976 -69.694 1.00 83.75 126 GLN A C 1
ATOM 1018 O O . GLN A 1 126 ? 52.624 12.370 -70.787 1.00 83.75 126 GLN A O 1
ATOM 1023 N N . HIS A 1 127 ? 51.931 10.693 -69.466 1.00 83.62 127 HIS A N 1
ATOM 1024 C CA . HIS A 1 127 ? 52.129 9.610 -70.437 1.00 83.62 127 HIS A CA 1
ATOM 1025 C C . HIS A 1 127 ? 50.872 9.298 -71.271 1.00 83.62 127 HIS A C 1
ATOM 1027 O O . HIS A 1 127 ? 50.835 8.310 -72.009 1.00 83.62 127 HIS A O 1
ATOM 1033 N N . ILE A 1 128 ? 49.828 10.126 -71.158 1.00 84.88 128 ILE A N 1
ATOM 1034 C CA . ILE A 1 128 ? 48.583 9.991 -71.921 1.00 84.88 128 ILE A CA 1
ATOM 1035 C C . ILE A 1 128 ? 48.734 10.709 -73.269 1.00 84.88 128 ILE A C 1
ATOM 1037 O O . ILE A 1 128 ? 48.847 11.934 -73.326 1.00 84.88 128 ILE A O 1
ATOM 1041 N N . LYS A 1 129 ? 48.667 9.954 -74.370 1.00 83.81 129 LYS A N 1
ATOM 1042 C CA . LYS A 1 129 ? 48.848 10.453 -75.742 1.00 83.81 129 LYS A CA 1
ATOM 1043 C C . LYS A 1 129 ? 47.724 11.387 -76.194 1.00 83.81 129 LYS A C 1
ATOM 1045 O O . LYS A 1 129 ? 47.978 12.391 -76.848 1.00 83.81 129 LYS A O 1
ATOM 1050 N N . ASN A 1 130 ? 46.473 11.064 -75.863 1.00 85.88 130 ASN A N 1
ATOM 1051 C CA . ASN A 1 130 ? 45.304 11.889 -76.189 1.00 85.88 130 ASN A CA 1
ATOM 1052 C C . ASN A 1 130 ? 44.962 12.878 -75.060 1.00 85.88 130 ASN A C 1
ATOM 1054 O O . ASN A 1 130 ? 43.801 13.035 -74.678 1.00 85.88 130 ASN A O 1
ATOM 1058 N N . SER A 1 131 ? 45.983 13.541 -74.515 1.00 80.38 131 SER A N 1
ATOM 1059 C CA . SER A 1 131 ? 45.853 14.467 -73.386 1.00 80.38 131 SER A CA 1
ATOM 1060 C C . SER A 1 131 ? 44.898 15.632 -73.670 1.00 80.38 131 SER A C 1
ATOM 1062 O O . SER A 1 131 ? 44.094 15.961 -72.802 1.00 80.38 131 SER A O 1
ATOM 1064 N N . ASP A 1 132 ? 44.891 16.192 -74.885 1.00 81.44 132 ASP A N 1
ATOM 1065 C CA . ASP A 1 132 ? 43.974 17.280 -75.270 1.00 81.44 132 ASP A CA 1
ATOM 1066 C C . ASP A 1 132 ? 42.494 16.860 -75.213 1.00 81.44 132 ASP A C 1
ATOM 1068 O O . ASP A 1 132 ? 41.631 17.619 -74.764 1.00 81.44 132 ASP A O 1
ATOM 1072 N N . GLU A 1 133 ? 42.190 15.619 -75.603 1.00 81.62 133 GLU A N 1
ATOM 1073 C CA . GLU A 1 133 ? 40.838 15.061 -75.545 1.00 81.62 133 GLU A CA 1
ATOM 1074 C C . GLU A 1 133 ? 40.428 14.770 -74.094 1.00 81.62 133 GLU A C 1
ATOM 1076 O O . GLU A 1 133 ? 39.347 15.169 -73.648 1.00 81.62 133 GLU A O 1
ATOM 1081 N N . ILE A 1 134 ? 41.311 14.125 -73.329 1.00 84.56 134 ILE A N 1
ATOM 1082 C CA . ILE A 1 134 ? 41.049 13.724 -71.942 1.00 84.56 134 ILE A CA 1
ATOM 1083 C C . ILE A 1 134 ? 40.990 14.928 -70.999 1.00 84.56 134 ILE A C 1
ATOM 1085 O O . ILE A 1 134 ? 40.207 14.911 -70.053 1.00 84.56 134 ILE A O 1
ATOM 1089 N N . LYS A 1 135 ? 41.706 16.018 -71.287 1.00 81.31 135 LYS A N 1
ATOM 1090 C CA . LYS A 1 135 ? 41.604 17.276 -70.533 1.00 81.31 135 LYS A CA 1
ATOM 1091 C C . LYS A 1 135 ? 40.204 17.890 -70.608 1.00 81.31 135 LYS A C 1
ATOM 1093 O O . LYS A 1 135 ? 39.777 18.543 -69.661 1.00 81.31 135 LYS A O 1
ATOM 1098 N N . SER A 1 136 ? 39.485 17.666 -71.712 1.00 76.25 136 SER A N 1
ATOM 1099 C CA . SER A 1 136 ? 38.107 18.143 -71.892 1.00 76.25 136 SER A CA 1
ATOM 1100 C C . SER A 1 136 ? 37.048 17.164 -71.367 1.00 76.25 136 SER A C 1
ATOM 1102 O O . SE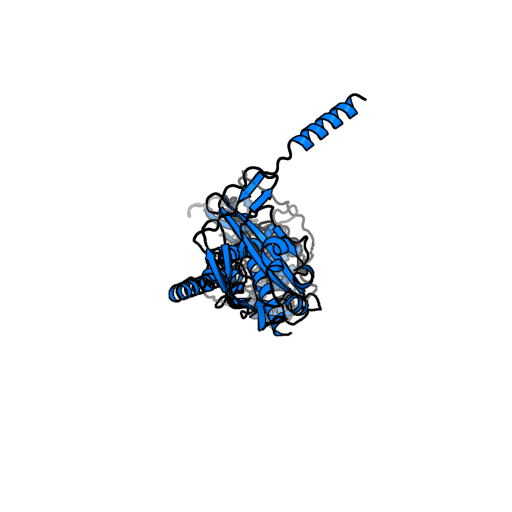R A 1 136 ? 36.054 17.596 -70.789 1.00 76.25 136 SER A O 1
ATOM 1104 N N . LYS A 1 137 ? 37.256 15.851 -71.540 1.00 79.62 137 LYS A N 1
ATOM 1105 C CA . LYS A 1 137 ? 36.274 14.814 -71.173 1.00 79.62 137 LYS A CA 1
ATOM 1106 C C . LYS A 1 137 ? 36.417 14.327 -69.725 1.00 79.62 137 LYS A C 1
ATOM 1108 O O . LYS A 1 137 ? 35.414 14.004 -69.097 1.00 79.62 137 LYS A O 1
ATOM 1113 N N . CYS A 1 138 ? 37.632 14.315 -69.180 1.00 84.50 138 CYS A N 1
ATOM 1114 C CA . CYS A 1 138 ? 37.999 13.709 -67.897 1.00 84.50 138 CYS A CA 1
ATOM 1115 C C . CYS A 1 138 ? 37.517 12.246 -67.723 1.00 84.50 138 CYS A C 1
ATOM 1117 O O . CYS A 1 138 ? 36.844 11.661 -68.570 1.00 84.50 138 CYS A O 1
ATOM 1119 N N . ILE A 1 139 ? 37.848 11.644 -66.580 1.00 84.12 139 ILE A N 1
ATOM 1120 C CA . ILE A 1 139 ? 37.346 10.343 -66.124 1.00 84.12 139 ILE A CA 1
ATOM 1121 C C . ILE A 1 139 ? 35.860 10.369 -65.721 1.00 84.12 139 ILE A C 1
ATOM 1123 O O . ILE A 1 139 ? 35.295 9.324 -65.434 1.00 84.12 139 ILE A O 1
ATOM 1127 N N . THR A 1 140 ? 35.208 11.538 -65.708 1.00 82.56 140 THR A N 1
ATOM 1128 C CA . THR A 1 140 ? 33.760 11.679 -65.450 1.00 82.56 140 THR A CA 1
ATOM 1129 C C . THR A 1 140 ? 32.892 11.497 -66.691 1.00 82.56 140 THR A C 1
ATOM 1131 O O . THR A 1 140 ? 31.669 11.553 -66.585 1.00 82.56 140 THR A O 1
ATOM 1134 N N . THR A 1 141 ? 33.498 11.273 -67.864 1.00 83.50 141 THR A N 1
ATOM 1135 C CA . THR A 1 141 ? 32.781 10.953 -69.104 1.00 83.50 141 THR A CA 1
ATOM 1136 C C . THR A 1 141 ? 32.878 9.449 -69.388 1.00 83.50 141 THR A C 1
ATOM 1138 O O . THR A 1 141 ? 33.933 8.981 -69.832 1.00 83.50 141 THR A O 1
ATOM 1141 N N . PRO A 1 142 ? 31.796 8.674 -69.176 1.00 81.06 142 PRO A N 1
ATOM 1142 C CA . PRO A 1 142 ? 31.785 7.244 -69.471 1.00 81.06 142 PRO A CA 1
ATOM 1143 C C . PRO A 1 142 ? 32.070 6.983 -70.956 1.00 81.06 142 PRO A C 1
ATOM 1145 O O . PRO A 1 142 ? 31.563 7.682 -71.834 1.00 81.06 142 PRO A O 1
ATOM 1148 N N . GLY A 1 143 ? 32.893 5.978 -71.249 1.00 79.50 143 GLY A N 1
ATOM 1149 C CA . GLY A 1 143 ? 33.302 5.619 -72.607 1.00 79.50 143 GLY A CA 1
ATOM 1150 C C . GLY A 1 143 ? 34.521 6.375 -73.147 1.00 79.50 143 GLY A C 1
ATOM 1151 O O . GLY A 1 143 ? 34.989 6.021 -74.233 1.00 79.50 143 GLY A O 1
ATOM 1152 N N . ALA A 1 144 ? 35.068 7.356 -72.414 1.00 84.75 144 ALA A N 1
ATOM 1153 C CA . ALA A 1 144 ? 36.349 7.981 -72.747 1.00 84.75 144 ALA A CA 1
ATOM 1154 C C . ALA A 1 144 ? 37.485 6.941 -72.732 1.00 84.75 144 ALA A C 1
ATOM 1156 O O . ALA A 1 144 ? 37.519 6.066 -71.867 1.00 84.75 144 ALA A O 1
ATOM 1157 N N . VAL A 1 145 ? 38.408 7.020 -73.694 1.00 86.12 145 VAL A N 1
ATOM 1158 C CA . VAL A 1 145 ? 39.514 6.060 -73.842 1.00 86.12 145 VAL A CA 1
ATOM 1159 C C . VAL A 1 145 ? 40.833 6.777 -73.593 1.00 86.12 145 VAL A C 1
ATOM 1161 O O . VAL A 1 145 ? 41.169 7.700 -74.330 1.00 86.12 145 VAL A O 1
ATOM 1164 N N . LEU A 1 146 ? 41.574 6.362 -72.569 1.00 84.94 146 LEU A N 1
ATOM 1165 C CA . LEU A 1 146 ? 42.918 6.847 -72.275 1.00 84.94 146 LEU A CA 1
ATOM 1166 C C . LEU A 1 146 ? 43.922 5.993 -73.051 1.00 84.94 146 LEU A C 1
ATOM 1168 O O . LEU A 1 146 ? 43.978 4.774 -72.872 1.00 84.94 146 LEU A O 1
ATOM 1172 N N . LYS A 1 147 ? 44.705 6.635 -73.921 1.00 86.06 147 LYS A N 1
ATOM 1173 C CA . LYS A 1 147 ? 45.735 5.969 -74.727 1.00 86.06 147 LYS A CA 1
ATOM 1174 C C . LYS A 1 147 ? 47.112 6.261 -74.153 1.00 86.06 147 LYS A C 1
ATOM 1176 O O . LYS A 1 147 ? 47.475 7.431 -74.039 1.00 86.06 147 LYS A O 1
ATOM 1181 N N . TYR A 1 148 ? 47.877 5.221 -73.841 1.00 83.31 148 TYR A N 1
ATOM 1182 C CA . TYR A 1 148 ? 49.216 5.356 -73.266 1.00 83.31 148 TYR A CA 1
ATOM 1183 C C . TYR A 1 148 ? 50.303 5.132 -74.315 1.00 83.31 148 TYR A C 1
ATOM 1185 O O . TYR A 1 148 ? 50.158 4.292 -75.207 1.00 83.31 148 TYR A O 1
ATOM 1193 N N . GLU A 1 149 ? 51.404 5.872 -74.207 1.00 77.25 149 GLU A N 1
ATOM 1194 C CA . GLU A 1 149 ? 52.636 5.528 -74.922 1.00 77.25 149 GLU A CA 1
ATOM 1195 C C . GLU A 1 149 ? 53.378 4.413 -74.166 1.00 77.25 149 GLU A C 1
ATOM 1197 O O . GLU A 1 149 ? 53.420 4.458 -72.934 1.00 77.25 149 GLU A O 1
ATOM 1202 N N . PRO A 1 150 ? 53.956 3.405 -74.855 1.00 77.12 150 PRO A N 1
ATOM 1203 C CA . PRO A 1 150 ? 54.707 2.350 -74.187 1.00 77.12 150 PRO A CA 1
ATOM 1204 C C . PRO A 1 150 ? 55.896 2.933 -73.426 1.00 77.12 150 PRO A C 1
ATOM 1206 O O . PRO A 1 150 ? 56.830 3.446 -74.042 1.00 77.12 150 PRO A O 1
ATOM 1209 N N . ILE A 1 151 ? 55.869 2.846 -72.098 1.00 76.12 151 ILE A N 1
ATOM 1210 C CA . ILE A 1 151 ? 56.905 3.426 -71.241 1.00 76.12 151 ILE A CA 1
ATOM 1211 C C . ILE A 1 151 ? 57.413 2.421 -70.217 1.00 76.12 151 ILE A C 1
ATOM 1213 O O . ILE A 1 151 ? 56.632 1.650 -69.666 1.00 76.12 151 ILE A O 1
ATOM 1217 N N . GLU A 1 152 ? 58.722 2.463 -69.963 1.00 79.56 152 GLU A N 1
ATOM 1218 C CA . GLU A 1 152 ? 59.371 1.829 -68.816 1.00 79.56 152 GLU A CA 1
ATOM 1219 C C . GLU A 1 152 ? 59.521 2.857 -67.689 1.00 79.56 152 GLU A C 1
ATOM 1221 O O . GLU A 1 152 ? 60.331 3.779 -67.783 1.00 79.56 152 GLU A O 1
ATOM 1226 N N . LEU A 1 153 ? 58.730 2.713 -66.628 1.00 77.94 153 LEU A N 1
ATOM 1227 C CA . LEU A 1 153 ? 58.750 3.594 -65.467 1.00 77.94 153 LEU A CA 1
ATOM 1228 C C . LEU A 1 153 ? 59.649 3.014 -64.367 1.00 77.94 153 LEU A C 1
ATOM 1230 O O . LEU A 1 153 ? 59.464 1.872 -63.938 1.00 77.94 153 LEU A O 1
ATOM 1234 N N . GLU A 1 154 ? 60.586 3.826 -63.878 1.00 78.44 154 GLU A N 1
ATOM 1235 C CA . GLU A 1 154 ? 61.349 3.565 -62.654 1.00 78.44 154 GLU A CA 1
ATOM 1236 C C . GLU A 1 154 ? 60.794 4.433 -61.520 1.00 78.44 154 GLU A C 1
ATOM 1238 O O . GLU A 1 154 ? 60.882 5.658 -61.565 1.00 78.44 154 GLU A O 1
ATOM 1243 N N . LEU A 1 155 ? 60.234 3.809 -60.482 1.00 75.38 155 LEU A N 1
ATOM 1244 C CA . LEU A 1 155 ? 59.683 4.518 -59.325 1.00 75.38 155 LEU A CA 1
ATOM 1245 C C . LEU A 1 155 ? 60.807 4.900 -58.348 1.00 75.38 155 LEU A C 1
ATOM 1247 O O . LEU A 1 155 ? 61.036 4.232 -57.337 1.00 75.38 155 LEU A O 1
ATOM 1251 N N . LYS A 1 156 ? 61.541 5.966 -58.676 1.00 77.62 156 LYS A N 1
ATOM 1252 C CA . LYS A 1 156 ? 62.600 6.547 -57.837 1.00 77.62 156 LYS A CA 1
ATOM 1253 C C . LYS A 1 156 ? 62.139 7.878 -57.256 1.00 77.62 156 LYS A C 1
ATOM 1255 O O . LYS A 1 156 ? 61.580 8.698 -57.972 1.00 77.62 156 LYS A O 1
ATOM 1260 N N . THR A 1 157 ? 62.397 8.107 -55.972 1.00 72.19 157 THR A N 1
ATOM 1261 C CA . THR A 1 157 ? 62.096 9.382 -55.308 1.00 72.19 157 THR A CA 1
ATOM 1262 C C . THR A 1 157 ? 63.222 9.779 -54.362 1.00 72.19 157 THR A C 1
ATOM 1264 O O . THR A 1 157 ? 63.724 8.957 -53.595 1.00 72.19 157 THR A O 1
ATOM 1267 N N . SER A 1 158 ? 63.609 11.051 -54.387 1.00 71.25 158 SER A N 1
ATOM 1268 C CA . SER A 1 158 ? 64.596 11.627 -53.468 1.00 71.25 158 SER A CA 1
ATOM 1269 C C . SER A 1 158 ? 63.862 12.251 -52.282 1.00 71.25 158 SER A C 1
ATOM 1271 O O . SER A 1 158 ? 63.129 13.223 -52.456 1.00 71.25 158 SER A O 1
ATOM 1273 N N . LEU A 1 159 ? 64.006 11.685 -51.081 1.00 70.69 159 LEU A N 1
ATOM 1274 C CA . LEU A 1 159 ? 63.324 12.164 -49.872 1.00 70.69 159 LEU A CA 1
ATOM 1275 C C . LEU A 1 159 ? 64.324 12.345 -48.723 1.00 70.69 159 LEU A C 1
ATOM 1277 O O . LEU A 1 159 ? 65.076 11.430 -48.393 1.00 70.69 159 LEU A O 1
ATOM 1281 N N . ASN A 1 160 ? 64.271 13.493 -48.037 1.00 66.94 160 ASN A N 1
ATOM 1282 C CA . ASN A 1 160 ? 65.052 13.768 -46.816 1.00 66.94 160 ASN A CA 1
ATOM 1283 C C . ASN A 1 160 ? 64.405 13.118 -45.578 1.00 66.94 160 ASN A C 1
ATOM 1285 O O . ASN A 1 160 ? 64.200 13.768 -44.553 1.00 66.94 160 ASN A O 1
ATOM 1289 N N . VAL A 1 161 ? 64.018 11.845 -45.679 1.00 66.25 161 VAL A N 1
ATOM 1290 C CA . VAL A 1 161 ? 63.420 11.081 -44.577 1.00 66.25 161 VAL A CA 1
ATOM 1291 C C . VAL A 1 161 ? 64.269 9.833 -44.355 1.00 66.25 161 VAL A C 1
ATOM 1293 O O . VAL A 1 161 ? 64.348 9.013 -45.267 1.00 66.25 161 VAL A O 1
ATOM 1296 N N . PRO A 1 162 ? 64.924 9.660 -43.194 1.00 63.38 162 PRO A N 1
ATOM 1297 C CA . PRO A 1 162 ? 65.686 8.449 -42.908 1.00 63.38 162 PRO A CA 1
ATOM 1298 C C . PRO A 1 162 ? 64.757 7.249 -42.657 1.00 63.38 162 PRO A C 1
ATOM 1300 O O . PRO A 1 162 ? 63.693 7.394 -42.057 1.00 63.38 162 PRO A O 1
ATOM 1303 N N . ASN A 1 163 ? 65.195 6.052 -43.061 1.00 69.06 163 ASN A N 1
ATOM 1304 C CA . ASN A 1 163 ? 64.570 4.762 -42.733 1.00 69.06 163 ASN A CA 1
ATOM 1305 C C . ASN A 1 163 ? 63.167 4.512 -43.341 1.00 69.06 163 ASN A C 1
ATOM 1307 O O . ASN A 1 163 ? 62.241 4.063 -42.653 1.00 69.06 163 ASN A O 1
ATOM 1311 N N . LEU A 1 164 ? 63.014 4.766 -44.648 1.00 76.19 164 LEU A N 1
ATOM 1312 C CA . LEU A 1 164 ? 61.813 4.384 -45.410 1.00 76.19 164 LEU A CA 1
ATOM 1313 C C . LEU A 1 164 ? 61.808 2.916 -45.876 1.00 76.19 164 LEU A C 1
ATOM 1315 O O . LEU A 1 164 ? 60.933 2.540 -46.646 1.00 76.19 164 LEU A O 1
ATOM 1319 N N . GLU A 1 165 ? 62.711 2.059 -45.396 1.00 79.62 165 GLU A N 1
ATOM 1320 C CA . GLU A 1 165 ? 62.731 0.636 -45.760 1.00 79.62 165 GLU A CA 1
ATOM 1321 C C . GLU A 1 165 ? 61.496 -0.116 -45.226 1.00 79.62 165 GLU A C 1
ATOM 1323 O O . GLU A 1 165 ? 61.085 0.051 -44.074 1.00 79.62 165 GLU A O 1
ATOM 1328 N N . GLY A 1 166 ? 60.875 -0.956 -46.057 1.00 84.88 166 GLY A N 1
ATOM 1329 C CA . GLY A 1 166 ? 59.732 -1.786 -45.669 1.00 84.88 166 GLY A CA 1
ATOM 1330 C C . GLY A 1 166 ? 58.694 -1.950 -46.777 1.00 84.88 166 GLY A C 1
ATOM 1331 O O . GLY A 1 166 ? 58.851 -1.433 -47.880 1.00 84.88 166 GLY A O 1
ATOM 1332 N N . ARG A 1 167 ? 57.615 -2.675 -46.468 1.00 86.69 167 ARG A N 1
ATOM 1333 C CA . ARG A 1 167 ? 56.498 -2.910 -47.392 1.00 86.69 167 ARG A CA 1
ATOM 1334 C C . ARG A 1 167 ? 55.448 -1.805 -47.241 1.00 86.69 167 ARG A C 1
ATOM 1336 O O . ARG A 1 167 ? 54.985 -1.537 -46.129 1.00 86.69 167 ARG A O 1
ATOM 1343 N N . TYR A 1 168 ? 55.064 -1.186 -48.355 1.00 85.69 168 TYR A N 1
ATOM 1344 C CA . TYR A 1 168 ? 54.077 -0.103 -48.408 1.00 85.69 168 TYR A CA 1
ATOM 1345 C C . TYR A 1 168 ? 52.928 -0.459 -49.346 1.00 85.69 168 TYR A C 1
ATOM 1347 O O . TYR A 1 168 ? 53.107 -1.214 -50.296 1.00 85.69 168 TYR A O 1
ATOM 1355 N N . LYS A 1 169 ? 51.754 0.122 -49.098 1.00 86.00 169 LYS A N 1
ATOM 1356 C CA . LYS A 1 169 ? 50.635 0.120 -50.046 1.00 86.00 169 LYS A CA 1
ATOM 1357 C C . LYS A 1 169 ? 50.041 1.515 -50.165 1.00 86.00 169 LYS A C 1
ATOM 1359 O O . LYS A 1 169 ? 49.969 2.244 -49.174 1.00 86.00 169 LYS A O 1
ATOM 1364 N N . ALA A 1 170 ? 49.585 1.872 -51.359 1.00 84.19 170 ALA A N 1
ATOM 1365 C CA . ALA A 1 170 ? 48.824 3.090 -51.600 1.00 84.19 170 ALA A CA 1
ATOM 1366 C C . ALA A 1 170 ? 47.345 2.731 -51.766 1.00 84.19 170 ALA A C 1
ATOM 1368 O O . ALA A 1 170 ? 46.997 1.894 -52.592 1.00 84.19 170 ALA A O 1
ATOM 1369 N N . VAL A 1 171 ? 46.479 3.355 -50.971 1.00 84.81 171 VAL A N 1
ATOM 1370 C CA . VAL A 1 171 ? 45.025 3.218 -51.094 1.00 84.81 171 VAL A CA 1
ATOM 1371 C C . VAL A 1 171 ? 44.497 4.463 -51.796 1.00 84.81 171 VAL A C 1
ATOM 1373 O O . VAL A 1 171 ? 44.747 5.579 -51.334 1.00 84.81 171 VAL A O 1
ATOM 1376 N N . LEU A 1 172 ? 43.805 4.264 -52.919 1.00 83.75 172 LEU A N 1
ATOM 1377 C CA . LEU A 1 172 ? 43.251 5.332 -53.749 1.00 83.75 172 LEU A CA 1
ATOM 1378 C C . LEU A 1 172 ? 41.742 5.444 -53.511 1.00 83.75 172 LEU A C 1
ATOM 1380 O O . LEU A 1 172 ? 40.999 4.498 -53.759 1.00 83.75 172 LEU A O 1
ATOM 1384 N N . HIS A 1 173 ? 41.288 6.612 -53.070 1.00 83.56 173 HIS A N 1
ATOM 1385 C CA . HIS A 1 173 ? 39.876 6.948 -52.917 1.00 83.56 173 HIS A CA 1
ATOM 1386 C C . HIS A 1 173 ? 39.476 7.959 -53.987 1.00 83.56 173 HIS A C 1
ATOM 1388 O O . HIS A 1 173 ? 40.042 9.052 -54.067 1.00 83.56 173 HIS A O 1
ATOM 1394 N N . VAL A 1 174 ? 38.489 7.593 -54.803 1.00 84.38 174 VAL A N 1
ATOM 1395 C CA . VAL A 1 174 ? 37.967 8.427 -55.889 1.00 84.38 174 VAL A CA 1
ATOM 1396 C C . VAL A 1 174 ? 36.475 8.636 -55.663 1.00 84.38 174 VAL A C 1
ATOM 1398 O O . VAL A 1 174 ? 35.708 7.678 -55.622 1.00 84.38 174 VAL A O 1
ATOM 1401 N N . GLU A 1 175 ? 36.058 9.889 -55.496 1.00 86.56 175 GLU A N 1
ATOM 1402 C CA . GLU A 1 175 ? 34.666 10.255 -55.220 1.00 86.56 175 GLU A CA 1
ATOM 1403 C C . GLU A 1 175 ? 34.187 11.310 -56.222 1.00 86.56 175 GLU A C 1
ATOM 1405 O O . GLU A 1 175 ? 34.904 12.273 -56.503 1.00 86.56 175 GLU A O 1
ATOM 1410 N N . ALA A 1 176 ? 32.967 11.154 -56.743 1.00 85.06 176 ALA A N 1
ATOM 1411 C CA . ALA A 1 176 ? 32.336 12.130 -57.630 1.00 85.06 176 ALA A CA 1
ATOM 1412 C C . ALA A 1 176 ? 31.270 12.953 -56.893 1.00 85.06 176 ALA A C 1
ATOM 1414 O O . ALA A 1 176 ? 30.470 12.416 -56.123 1.00 85.06 176 ALA A O 1
ATOM 1415 N N . PHE A 1 177 ? 31.240 14.252 -57.175 1.00 83.88 177 PHE A N 1
ATOM 1416 C CA . PHE A 1 177 ? 30.288 15.217 -56.635 1.00 83.88 177 PHE A CA 1
ATOM 1417 C C . PHE A 1 177 ? 29.546 15.913 -57.774 1.00 83.88 177 PHE A C 1
ATOM 1419 O O . PHE A 1 177 ? 30.150 16.288 -58.783 1.00 83.88 177 PHE A O 1
ATOM 1426 N N . ASP A 1 178 ? 28.241 16.106 -57.606 1.00 81.88 178 ASP A N 1
ATOM 1427 C CA . ASP A 1 178 ? 27.424 16.843 -58.565 1.00 81.88 178 ASP A CA 1
ATOM 1428 C C . ASP A 1 178 ? 27.729 18.359 -58.554 1.00 81.88 178 ASP A C 1
ATOM 1430 O O . ASP A 1 178 ? 28.494 18.876 -57.735 1.00 81.88 178 ASP A O 1
ATOM 1434 N N . LYS A 1 179 ? 27.082 19.118 -59.449 1.00 79.31 179 LYS A N 1
ATOM 1435 C CA . LYS A 1 179 ? 27.216 20.589 -59.519 1.00 79.31 179 LYS A CA 1
ATOM 1436 C C . LYS A 1 179 ? 26.742 21.327 -58.255 1.00 79.31 179 LYS A C 1
ATOM 1438 O O . LYS A 1 179 ? 27.023 22.513 -58.111 1.00 79.31 179 LYS A O 1
ATOM 1443 N N . ARG A 1 180 ? 26.002 20.657 -57.367 1.00 77.88 180 ARG A N 1
ATOM 1444 C CA . ARG A 1 180 ? 25.523 21.164 -56.070 1.00 77.88 180 ARG A CA 1
ATOM 1445 C C . ARG A 1 180 ? 26.406 20.684 -54.910 1.00 77.88 180 ARG A C 1
ATOM 1447 O O . ARG A 1 180 ? 26.064 20.929 -53.757 1.00 77.88 180 ARG A O 1
ATOM 1454 N N . ASN A 1 181 ? 27.552 20.067 -55.215 1.00 77.88 181 ASN A N 1
ATOM 1455 C CA . ASN A 1 181 ? 28.520 19.527 -54.266 1.00 77.88 181 ASN A CA 1
ATOM 1456 C C . ASN A 1 181 ? 27.978 18.366 -53.406 1.00 77.88 181 ASN A C 1
ATOM 1458 O O . ASN A 1 181 ? 28.442 18.142 -52.288 1.00 77.88 181 ASN A O 1
ATOM 1462 N N . VAL A 1 182 ? 26.997 17.620 -53.922 1.00 78.56 182 VAL A N 1
ATOM 1463 C CA . VAL A 1 182 ? 26.435 16.415 -53.299 1.00 78.56 182 VAL A CA 1
ATOM 1464 C C . VAL A 1 182 ? 27.158 15.183 -53.842 1.00 78.56 182 VAL A C 1
ATOM 1466 O O . VAL A 1 182 ? 27.318 15.025 -55.054 1.00 78.56 182 VAL A O 1
ATOM 1469 N N . LYS A 1 183 ? 27.607 14.302 -52.940 1.00 79.69 183 LYS A N 1
ATOM 1470 C CA . LYS A 1 183 ? 28.308 13.057 -53.286 1.00 79.69 183 LYS A CA 1
ATOM 1471 C C . LYS A 1 183 ? 27.383 12.128 -54.083 1.00 79.69 183 LYS A C 1
ATOM 1473 O O . LYS A 1 183 ? 26.275 11.833 -53.640 1.00 79.69 183 LYS A O 1
ATOM 1478 N N . ARG A 1 184 ? 27.841 11.653 -55.246 1.00 74.25 184 ARG A N 1
ATOM 1479 C CA . ARG A 1 184 ? 27.128 10.648 -56.050 1.00 74.25 184 ARG A CA 1
ATOM 1480 C C . ARG A 1 184 ? 27.199 9.280 -55.343 1.00 74.25 184 ARG A C 1
ATOM 1482 O O . ARG A 1 184 ? 28.274 8.923 -54.853 1.00 74.25 184 ARG A O 1
ATOM 1489 N N . PRO A 1 185 ? 26.094 8.517 -55.265 1.00 61.50 185 PRO A N 1
ATOM 1490 C CA . PRO A 1 185 ? 26.098 7.200 -54.634 1.00 61.50 185 PRO A CA 1
ATOM 1491 C C . PRO A 1 185 ? 26.928 6.184 -55.449 1.00 61.50 185 PRO A C 1
ATOM 1493 O O . PRO A 1 185 ? 26.939 6.264 -56.681 1.00 61.50 185 PRO A O 1
ATOM 1496 N N . PRO A 1 186 ? 27.625 5.237 -54.789 1.00 58.91 186 PRO A N 1
ATOM 1497 C CA . PRO A 1 186 ? 28.317 4.141 -55.468 1.00 58.91 186 PRO A CA 1
ATOM 1498 C C . PRO A 1 186 ? 27.326 3.182 -56.158 1.00 58.91 186 PRO A C 1
ATOM 1500 O O . PRO A 1 186 ? 26.164 3.091 -55.776 1.00 58.91 186 PRO A O 1
ATOM 1503 N N . ASP A 1 187 ? 27.794 2.468 -57.187 1.00 50.06 187 ASP A N 1
ATOM 1504 C CA . ASP A 1 187 ? 26.993 1.660 -58.133 1.00 50.06 187 ASP A CA 1
ATOM 1505 C C . ASP A 1 187 ? 26.391 0.356 -57.552 1.00 50.06 187 ASP A C 1
ATOM 1507 O O . ASP A 1 187 ? 25.886 -0.484 -58.292 1.00 50.06 187 ASP A O 1
ATOM 1511 N N . SER A 1 188 ? 26.419 0.149 -56.232 1.00 52.34 188 SER A N 1
ATOM 1512 C CA . SER A 1 188 ? 25.764 -0.990 -55.578 1.00 52.34 188 SER A CA 1
ATOM 1513 C C . SER A 1 188 ? 24.532 -0.519 -54.801 1.00 52.34 188 SER A C 1
ATOM 1515 O O . SER A 1 188 ? 24.583 0.444 -54.039 1.00 52.34 188 SER A O 1
ATOM 1517 N N . SER A 1 189 ? 23.389 -1.186 -55.009 1.00 48.72 189 SER A N 1
ATOM 1518 C CA . SER A 1 189 ? 22.160 -0.928 -54.253 1.00 48.72 189 SER A CA 1
ATOM 1519 C C . SER A 1 189 ? 22.465 -0.993 -52.757 1.00 48.72 189 SER A C 1
ATOM 1521 O O . SER A 1 189 ? 22.844 -2.055 -52.258 1.00 48.72 189 SER A O 1
ATOM 1523 N N . HIS A 1 190 ? 22.327 0.132 -52.061 1.00 53.47 190 HIS A N 1
ATOM 1524 C CA . HIS A 1 190 ? 22.613 0.217 -50.638 1.00 53.47 190 HIS A CA 1
ATOM 1525 C C . HIS A 1 190 ? 21.647 -0.693 -49.870 1.00 53.47 190 HIS A C 1
ATOM 1527 O O . HIS A 1 190 ? 20.436 -0.464 -49.817 1.00 53.47 190 HIS A O 1
ATOM 1533 N N . ASP A 1 191 ? 22.194 -1.792 -49.358 1.00 60.12 191 ASP A N 1
ATOM 1534 C CA . ASP A 1 191 ? 21.458 -2.803 -48.617 1.00 60.12 191 ASP A CA 1
ATOM 1535 C C . ASP A 1 191 ? 21.310 -2.337 -47.168 1.00 60.12 191 ASP A C 1
ATOM 1537 O O . ASP A 1 191 ? 22.077 -2.720 -46.286 1.00 60.12 191 ASP A O 1
ATOM 1541 N N . TRP A 1 192 ? 20.304 -1.489 -46.941 1.00 60.12 192 TRP A N 1
ATOM 1542 C CA . TRP A 1 192 ? 19.936 -0.971 -45.620 1.00 60.12 192 TRP A CA 1
ATOM 1543 C C . TRP A 1 192 ? 19.751 -2.076 -44.576 1.00 60.12 192 TRP A C 1
ATOM 1545 O O . TRP A 1 192 ? 19.929 -1.838 -43.385 1.00 60.12 192 TRP A O 1
ATOM 1555 N N . SER A 1 193 ? 19.376 -3.287 -45.005 1.00 57.59 193 SER A N 1
ATOM 1556 C CA . SER A 1 193 ? 19.209 -4.417 -44.096 1.00 57.59 193 SER A CA 1
ATOM 1557 C C . SER A 1 193 ? 20.554 -4.973 -43.639 1.00 57.59 193 SER A C 1
ATOM 1559 O O . SER A 1 193 ? 20.721 -5.222 -42.449 1.00 57.59 193 SER A O 1
ATOM 1561 N N . ALA A 1 194 ? 21.536 -5.085 -44.535 1.00 64.12 194 ALA A N 1
ATOM 1562 C CA . ALA A 1 194 ? 22.890 -5.489 -44.174 1.00 64.12 194 ALA A CA 1
ATOM 1563 C C . ALA A 1 194 ? 23.568 -4.446 -43.274 1.00 64.12 194 ALA A C 1
ATOM 1565 O O . ALA A 1 194 ? 24.108 -4.814 -42.235 1.00 64.12 194 ALA A O 1
ATOM 1566 N N . GLU A 1 195 ? 23.449 -3.157 -43.602 1.00 68.12 195 GLU A N 1
ATOM 1567 C CA . GLU A 1 195 ? 24.020 -2.071 -42.794 1.00 68.12 195 GLU A CA 1
ATOM 1568 C C . GLU A 1 195 ? 23.391 -2.007 -41.395 1.00 68.12 195 GLU A C 1
ATOM 1570 O O . GLU A 1 195 ? 24.102 -1.961 -40.394 1.00 68.12 195 GLU A O 1
ATOM 1575 N N . ALA A 1 196 ? 22.060 -2.103 -41.295 1.00 67.75 196 ALA A N 1
ATOM 1576 C CA . ALA A 1 196 ? 21.383 -2.120 -40.001 1.00 67.75 196 ALA A CA 1
ATOM 1577 C C . ALA A 1 196 ? 21.769 -3.335 -39.146 1.00 67.75 196 ALA A C 1
ATOM 1579 O O . ALA A 1 196 ? 21.773 -3.247 -37.919 1.00 67.75 196 ALA A O 1
ATOM 1580 N N . CYS A 1 197 ? 22.073 -4.475 -39.769 1.00 73.00 197 CYS A N 1
ATOM 1581 C CA . CYS A 1 197 ? 22.501 -5.669 -39.050 1.00 73.00 197 CYS A CA 1
ATOM 1582 C C . CYS A 1 197 ? 23.976 -5.602 -38.622 1.00 73.00 197 CYS A C 1
ATOM 1584 O O . CYS A 1 197 ? 24.312 -6.141 -37.569 1.00 73.00 197 CYS A O 1
ATOM 1586 N N . GLU A 1 198 ? 24.833 -4.945 -39.404 1.00 70.56 198 GLU A N 1
ATOM 1587 C CA . GLU A 1 198 ? 26.272 -4.802 -39.152 1.00 70.56 198 GLU A CA 1
ATOM 1588 C C . GLU A 1 198 ? 26.582 -3.715 -38.107 1.00 70.56 198 GLU A C 1
ATOM 1590 O O . GLU A 1 198 ? 27.406 -3.936 -37.223 1.00 70.56 198 GLU A O 1
ATOM 1595 N N . GLU A 1 199 ? 25.848 -2.599 -38.130 1.00 71.69 199 GLU A N 1
ATOM 1596 C CA . GLU A 1 199 ? 25.962 -1.489 -37.166 1.00 71.69 199 GLU A CA 1
ATOM 1597 C C . GLU A 1 199 ? 25.167 -1.727 -35.864 1.00 71.69 199 GLU A C 1
ATOM 1599 O O . GLU A 1 199 ? 25.227 -0.944 -34.908 1.00 71.69 199 GLU A O 1
ATOM 1604 N N . SER A 1 200 ? 24.384 -2.808 -35.794 1.00 76.69 200 SER A N 1
ATOM 1605 C CA . SER A 1 200 ? 23.605 -3.136 -34.600 1.00 76.69 200 SER A CA 1
ATOM 1606 C C . SER A 1 200 ? 24.501 -3.607 -33.455 1.00 76.69 200 SER A C 1
ATOM 1608 O O . SER A 1 200 ? 25.347 -4.484 -33.603 1.00 76.69 200 SER A O 1
ATOM 1610 N N . SER A 1 201 ? 24.233 -3.090 -32.255 1.00 79.25 201 SER A N 1
ATOM 1611 C CA . SER A 1 201 ? 24.866 -3.550 -31.009 1.00 79.25 201 SER A CA 1
ATOM 1612 C C . SER A 1 201 ? 24.240 -4.832 -30.444 1.00 79.25 201 SER A C 1
ATOM 1614 O O . SER A 1 201 ? 24.655 -5.296 -29.387 1.00 79.25 201 SER A O 1
ATOM 1616 N N . ILE A 1 202 ? 23.260 -5.432 -31.130 1.00 85.19 202 ILE A N 1
ATOM 1617 C CA . ILE A 1 202 ? 22.753 -6.764 -30.780 1.00 85.19 202 ILE A CA 1
ATOM 1618 C C . ILE A 1 202 ? 23.811 -7.792 -31.182 1.00 85.19 202 ILE A C 1
ATOM 1620 O O . ILE A 1 202 ? 24.102 -7.954 -32.363 1.00 85.19 202 ILE A O 1
ATOM 1624 N N . HIS A 1 203 ? 24.346 -8.536 -30.215 1.00 84.69 203 HIS A N 1
ATOM 1625 C CA . HIS A 1 203 ? 25.550 -9.358 -30.408 1.00 84.69 203 HIS A CA 1
ATOM 1626 C C . HIS A 1 203 ? 25.460 -10.385 -31.552 1.00 84.69 203 HIS A C 1
ATOM 1628 O O . HIS A 1 203 ? 26.465 -10.680 -32.193 1.00 84.69 203 HIS A O 1
ATOM 1634 N N . GLY A 1 204 ? 24.274 -10.942 -31.815 1.00 83.25 204 GLY A N 1
ATOM 1635 C CA . GLY A 1 204 ? 24.075 -11.923 -32.886 1.00 83.25 204 GLY A CA 1
ATOM 1636 C C . GLY A 1 204 ? 23.784 -11.319 -34.264 1.00 83.25 204 GLY A C 1
ATOM 1637 O O . GLY A 1 204 ? 23.850 -12.036 -35.258 1.00 83.25 204 GLY A O 1
ATOM 1638 N N . MET A 1 205 ? 23.480 -10.021 -34.353 1.00 83.38 205 MET A N 1
ATOM 1639 C CA . MET A 1 205 ? 23.014 -9.391 -35.594 1.00 83.38 205 MET A CA 1
ATOM 1640 C C . MET A 1 205 ? 24.111 -9.216 -36.665 1.00 83.38 205 MET A C 1
ATOM 1642 O O . MET A 1 205 ? 23.840 -9.538 -37.826 1.00 83.38 205 MET A O 1
ATOM 1646 N N . PRO A 1 206 ? 25.365 -8.846 -36.322 1.00 81.94 206 PRO A N 1
ATOM 1647 C CA . PRO A 1 206 ? 26.442 -8.734 -37.312 1.00 81.94 206 PRO A CA 1
ATOM 1648 C C . PRO A 1 206 ? 26.769 -10.060 -38.015 1.00 81.94 206 PRO A C 1
ATOM 1650 O O . PRO A 1 206 ? 27.171 -10.081 -39.175 1.00 81.94 206 PRO A O 1
ATOM 1653 N N . TYR A 1 207 ? 26.558 -11.194 -37.337 1.00 83.81 207 TYR A N 1
ATOM 1654 C CA . TYR A 1 207 ? 26.763 -12.535 -37.900 1.00 83.81 207 TYR A CA 1
ATOM 1655 C C . TYR A 1 207 ? 25.675 -12.933 -38.908 1.00 83.81 207 TYR A C 1
ATOM 1657 O O . TYR A 1 207 ? 25.907 -13.785 -39.762 1.00 83.81 207 TYR A O 1
ATOM 1665 N N . VAL A 1 208 ? 24.497 -12.307 -38.838 1.00 84.12 208 VAL A N 1
ATOM 1666 C CA . VAL A 1 208 ? 23.413 -12.498 -39.812 1.00 84.12 208 VAL A CA 1
ATOM 1667 C C . VAL A 1 208 ? 23.674 -11.678 -41.083 1.00 84.12 208 VAL A C 1
ATOM 1669 O O . VAL A 1 208 ? 23.383 -12.150 -42.182 1.00 84.12 208 VAL A O 1
ATOM 1672 N N . ALA A 1 209 ? 24.264 -10.483 -40.945 1.00 78.44 209 ALA A N 1
ATOM 1673 C CA . ALA A 1 209 ? 24.600 -9.574 -42.051 1.00 78.44 209 ALA A CA 1
ATOM 1674 C C . ALA A 1 209 ? 25.794 -10.044 -42.896 1.00 78.44 209 ALA A C 1
ATOM 1676 O O . ALA A 1 209 ? 25.900 -9.745 -44.089 1.00 78.44 209 ALA A O 1
ATOM 1677 N N . ARG A 1 210 ? 26.710 -10.765 -42.248 1.00 77.19 210 ARG A N 1
ATOM 1678 C CA . ARG A 1 210 ? 28.016 -11.149 -42.774 1.00 77.19 210 ARG A CA 1
ATOM 1679 C C . ARG A 1 210 ? 27.919 -12.029 -44.021 1.00 77.19 210 ARG A C 1
ATOM 1681 O O . ARG A 1 210 ? 27.340 -13.117 -43.992 1.00 77.19 210 ARG A O 1
ATOM 1688 N N . ARG A 1 211 ? 28.478 -11.553 -45.142 1.00 71.19 211 ARG A N 1
ATOM 1689 C CA . ARG A 1 211 ? 28.382 -12.220 -46.457 1.00 71.19 211 ARG A CA 1
ATOM 1690 C C . ARG A 1 211 ? 29.432 -13.315 -46.697 1.00 71.19 211 ARG A C 1
ATOM 1692 O O . ARG A 1 211 ? 29.284 -14.083 -47.644 1.00 71.19 211 ARG A O 1
ATOM 1699 N N . ASP A 1 212 ? 30.426 -13.398 -45.828 1.00 74.25 212 ASP A N 1
ATOM 1700 C CA . ASP A 1 212 ? 31.514 -14.379 -45.762 1.00 74.25 212 ASP A CA 1
ATOM 1701 C C . ASP A 1 212 ? 31.092 -15.726 -45.147 1.00 74.25 212 ASP A C 1
ATOM 1703 O O . ASP A 1 212 ? 31.675 -16.759 -45.464 1.00 74.25 212 ASP A O 1
ATOM 1707 N N . LEU A 1 213 ? 30.052 -15.736 -44.307 1.00 77.62 213 LEU A N 1
ATOM 1708 C CA . LEU A 1 213 ? 29.536 -16.949 -43.660 1.00 77.62 213 LEU A CA 1
ATOM 1709 C C . LEU A 1 213 ? 28.637 -17.769 -44.592 1.00 77.62 213 LEU A C 1
ATOM 1711 O O . LEU A 1 213 ? 27.881 -17.209 -45.398 1.00 77.62 213 LEU A O 1
ATOM 1715 N N . HIS A 1 214 ? 28.638 -19.095 -44.430 1.00 87.31 214 HIS A N 1
ATOM 1716 C CA . HIS A 1 214 ? 27.748 -19.976 -45.188 1.00 87.31 214 HIS A CA 1
ATOM 1717 C C . HIS A 1 214 ? 26.277 -19.728 -44.805 1.00 87.31 214 HIS A C 1
ATOM 1719 O O . HIS A 1 214 ? 25.961 -19.363 -43.671 1.00 87.31 214 HIS A O 1
ATOM 1725 N N . TRP A 1 215 ? 25.340 -19.938 -45.735 1.00 81.50 215 TRP A N 1
ATOM 1726 C CA . TRP A 1 215 ? 23.923 -19.610 -45.510 1.00 81.50 215 TRP A CA 1
ATOM 1727 C C . TRP A 1 215 ? 23.316 -20.346 -44.301 1.00 81.50 215 TRP A C 1
ATOM 1729 O O . TRP A 1 215 ? 22.484 -19.785 -43.591 1.00 81.50 215 TRP A O 1
ATOM 1739 N N . THR A 1 216 ? 23.776 -21.568 -44.015 1.00 86.12 216 THR A N 1
ATOM 1740 C CA . THR A 1 216 ? 23.361 -22.355 -42.840 1.00 86.12 216 THR A CA 1
ATOM 1741 C C . THR A 1 216 ? 23.794 -21.721 -41.519 1.00 86.12 216 THR A C 1
ATOM 1743 O O . THR A 1 216 ? 23.042 -21.755 -40.548 1.00 86.12 216 THR A O 1
ATOM 1746 N N . GLU A 1 217 ? 24.978 -21.108 -41.474 1.00 85.50 217 GLU A N 1
ATOM 1747 C CA . GLU A 1 217 ? 25.495 -20.433 -40.278 1.00 85.50 217 GLU A CA 1
ATOM 1748 C C . GLU A 1 217 ? 24.712 -19.148 -39.999 1.00 85.50 217 GLU A C 1
ATOM 1750 O O . GLU A 1 217 ? 24.390 -18.854 -38.850 1.00 85.50 217 GLU A O 1
ATOM 1755 N N . ARG A 1 218 ? 24.301 -18.423 -41.046 1.00 84.88 218 ARG A N 1
ATOM 1756 C CA . ARG A 1 218 ? 23.437 -17.239 -40.898 1.00 84.88 218 ARG A CA 1
ATOM 1757 C C . ARG A 1 218 ? 22.059 -17.599 -40.354 1.00 84.88 218 ARG A C 1
ATOM 1759 O O . ARG A 1 218 ? 21.543 -16.903 -39.484 1.00 84.88 218 ARG A O 1
ATOM 1766 N N . VAL A 1 219 ? 21.480 -18.704 -40.829 1.00 88.94 219 VAL A N 1
ATOM 1767 C CA . VAL A 1 219 ? 20.204 -19.226 -40.312 1.00 88.94 219 VAL A CA 1
ATOM 1768 C C . VAL A 1 219 ? 20.335 -19.624 -38.840 1.00 88.94 219 VAL A C 1
ATOM 1770 O O . VAL A 1 219 ? 19.451 -19.307 -38.046 1.00 88.94 219 VAL A O 1
ATOM 1773 N N . PHE A 1 220 ? 21.448 -20.249 -38.449 1.00 91.19 220 PHE A N 1
ATOM 1774 C CA . PHE A 1 220 ? 21.727 -20.565 -37.047 1.00 91.19 220 PHE A CA 1
ATOM 1775 C C . PHE A 1 220 ? 21.771 -19.304 -36.168 1.00 91.19 220 PHE A C 1
ATOM 1777 O O . PHE A 1 220 ? 21.073 -19.238 -35.155 1.00 91.19 220 PHE A O 1
ATOM 1784 N N . TRP A 1 221 ? 22.524 -18.277 -36.573 1.00 89.31 221 TRP A N 1
ATOM 1785 C CA . TRP A 1 221 ? 22.603 -17.019 -35.823 1.00 89.31 221 TRP A CA 1
ATOM 1786 C C . TRP A 1 221 ? 21.261 -16.282 -35.761 1.00 89.31 221 TRP A C 1
ATOM 1788 O O . TRP A 1 221 ? 20.911 -15.747 -34.710 1.00 89.31 221 TRP A O 1
ATOM 1798 N N . LEU A 1 222 ? 20.464 -16.331 -36.832 1.00 89.12 222 LEU A N 1
ATOM 1799 C CA . LEU A 1 222 ? 19.109 -15.780 -36.846 1.00 89.12 222 LEU A CA 1
ATOM 1800 C C . LEU A 1 222 ? 18.201 -16.476 -35.818 1.00 89.12 222 LEU A C 1
ATOM 1802 O O . LEU A 1 222 ? 17.505 -15.803 -35.059 1.00 89.12 222 LEU A O 1
ATOM 1806 N N . ILE A 1 223 ? 18.236 -17.812 -35.747 1.00 91.69 223 ILE A N 1
ATOM 1807 C CA . ILE A 1 223 ? 17.464 -18.589 -34.764 1.00 91.69 223 ILE A CA 1
ATOM 1808 C C . ILE A 1 223 ? 17.886 -18.228 -33.335 1.00 91.69 223 ILE A C 1
ATOM 1810 O O . ILE A 1 223 ? 17.026 -18.024 -32.478 1.00 91.69 223 ILE A O 1
ATOM 1814 N N . MET A 1 224 ? 19.190 -18.093 -33.083 1.00 90.69 224 MET A N 1
ATOM 1815 C CA . MET A 1 224 ? 19.709 -17.716 -31.766 1.00 90.69 224 MET A CA 1
ATOM 1816 C C . MET A 1 224 ? 19.260 -16.314 -31.342 1.00 90.69 224 MET A C 1
ATOM 1818 O O . MET A 1 224 ? 18.837 -16.133 -30.203 1.00 90.69 224 MET A O 1
ATOM 1822 N N . VAL A 1 225 ? 19.274 -15.333 -32.251 1.00 90.81 225 VAL A N 1
ATOM 1823 C CA . VAL A 1 225 ? 18.783 -13.972 -31.966 1.00 90.81 225 VAL A CA 1
ATOM 1824 C C . VAL A 1 225 ? 17.285 -13.976 -31.643 1.00 90.81 225 VAL A C 1
ATOM 1826 O O . VAL A 1 225 ? 16.866 -13.336 -30.678 1.00 90.81 225 VAL A O 1
ATOM 1829 N N . VAL A 1 226 ? 16.475 -14.726 -32.399 1.00 91.00 226 VAL A N 1
ATOM 1830 C CA . VAL A 1 226 ? 15.023 -14.834 -32.166 1.00 91.00 226 VAL A CA 1
ATOM 1831 C C . VAL A 1 226 ? 14.720 -15.519 -30.830 1.00 91.00 226 VAL A C 1
ATOM 1833 O O . VAL A 1 226 ? 13.879 -15.035 -30.070 1.00 91.00 226 VAL A O 1
ATOM 1836 N N . ALA A 1 227 ? 15.426 -16.605 -30.508 1.00 92.25 227 ALA A N 1
ATOM 1837 C CA . ALA A 1 227 ? 15.286 -17.293 -29.228 1.00 92.25 227 ALA A CA 1
ATOM 1838 C C . ALA A 1 227 ? 15.671 -16.377 -28.054 1.00 92.25 227 ALA A C 1
ATOM 1840 O O . ALA A 1 227 ? 14.907 -16.246 -27.097 1.00 92.25 227 ALA A O 1
ATOM 1841 N N . SER A 1 228 ? 16.803 -15.675 -28.150 1.00 92.06 228 SER A N 1
ATOM 1842 C CA . SER A 1 228 ? 17.230 -14.705 -27.137 1.00 92.06 228 SER A CA 1
ATOM 1843 C C . SER A 1 228 ? 16.224 -13.567 -26.947 1.00 92.06 228 SER A C 1
ATOM 1845 O O . SER A 1 228 ? 15.933 -13.193 -25.811 1.00 92.06 228 SER A O 1
ATOM 1847 N N . ALA A 1 229 ? 15.640 -13.043 -28.029 1.00 90.00 229 ALA A N 1
ATOM 1848 C CA . ALA A 1 229 ? 14.608 -12.011 -27.949 1.00 90.00 229 ALA A CA 1
ATOM 1849 C C . ALA A 1 229 ? 13.340 -12.521 -27.246 1.00 90.00 229 ALA A C 1
ATOM 1851 O O . ALA A 1 229 ? 12.786 -11.825 -26.394 1.00 90.00 229 ALA A O 1
ATOM 1852 N N . TYR A 1 230 ? 12.913 -13.752 -27.543 1.00 92.94 230 TYR A N 1
ATOM 1853 C CA . TYR A 1 230 ? 11.773 -14.387 -26.881 1.00 92.94 230 TYR A CA 1
ATOM 1854 C C . TYR A 1 230 ? 11.992 -14.531 -25.367 1.00 92.94 230 TYR A C 1
ATOM 1856 O O . TYR A 1 230 ? 11.138 -14.115 -24.581 1.00 92.94 230 TYR A O 1
ATOM 1864 N N . TYR A 1 231 ? 13.149 -15.052 -24.943 1.00 91.06 231 TYR A N 1
ATOM 1865 C CA . TYR A 1 231 ? 13.467 -15.205 -23.519 1.00 91.06 231 TYR A CA 1
ATOM 1866 C C . TYR A 1 231 ? 13.633 -13.861 -22.797 1.00 91.06 231 TYR A C 1
ATOM 1868 O O . TYR A 1 231 ? 13.196 -13.737 -21.649 1.00 91.06 231 TYR A O 1
ATOM 1876 N N . ALA A 1 232 ? 14.189 -12.842 -23.463 1.00 90.19 232 ALA A N 1
ATOM 1877 C CA . ALA A 1 232 ? 14.271 -11.487 -22.922 1.00 90.19 232 ALA A CA 1
ATOM 1878 C C . ALA A 1 232 ? 12.875 -10.896 -22.668 1.00 90.19 232 ALA A C 1
ATOM 1880 O O . ALA A 1 232 ? 12.585 -10.446 -21.560 1.00 90.19 232 ALA A O 1
ATOM 1881 N N . ILE A 1 233 ? 11.987 -10.959 -23.667 1.00 89.94 233 ILE A N 1
ATOM 1882 C CA . ILE A 1 233 ? 10.617 -10.434 -23.573 1.00 89.94 233 ILE A CA 1
ATOM 1883 C C . ILE A 1 233 ? 9.818 -11.197 -22.512 1.00 89.94 233 ILE A C 1
ATOM 1885 O O . ILE A 1 233 ? 9.182 -10.572 -21.667 1.00 89.94 233 ILE A O 1
ATOM 1889 N N . SER A 1 234 ? 9.884 -12.531 -22.508 1.00 90.06 234 SER A N 1
ATOM 1890 C CA . SER A 1 234 ? 9.200 -13.362 -21.511 1.00 90.06 234 SER A CA 1
ATOM 1891 C C . SER A 1 234 ? 9.666 -13.044 -20.086 1.00 90.06 234 SER A C 1
ATOM 1893 O O . SER A 1 234 ? 8.840 -12.864 -19.192 1.00 90.06 234 SER A O 1
ATOM 1895 N N . SER A 1 235 ? 10.976 -12.881 -19.876 1.00 87.12 235 SER A N 1
ATOM 1896 C CA . SER A 1 235 ? 11.530 -12.505 -18.570 1.00 87.12 235 SER A CA 1
ATOM 1897 C C . SER A 1 235 ? 11.068 -11.113 -18.127 1.00 87.12 235 SER A C 1
ATOM 1899 O O . SER A 1 235 ? 10.674 -10.935 -16.974 1.00 87.12 235 SER A O 1
ATOM 1901 N N . CYS A 1 236 ? 11.053 -10.133 -19.038 1.00 87.94 236 CYS A N 1
ATOM 1902 C CA . CYS A 1 236 ? 10.543 -8.789 -18.761 1.00 87.94 236 CYS A CA 1
ATOM 1903 C C . CYS A 1 236 ? 9.045 -8.789 -18.414 1.00 87.94 236 CYS A C 1
ATOM 1905 O O . CYS A 1 236 ? 8.644 -8.105 -17.472 1.00 87.94 236 CYS A O 1
ATOM 1907 N N . LEU A 1 237 ? 8.224 -9.568 -19.128 1.00 87.31 237 LEU A N 1
ATOM 1908 C CA . LEU A 1 237 ? 6.787 -9.691 -18.863 1.00 87.31 237 LEU A CA 1
ATOM 1909 C C . LEU A 1 237 ? 6.512 -10.346 -17.507 1.00 87.31 237 LEU A C 1
ATOM 1911 O O . LEU A 1 237 ? 5.748 -9.796 -16.719 1.00 87.31 237 LEU A O 1
ATOM 1915 N N . ASN A 1 238 ? 7.205 -11.439 -17.183 1.00 84.00 238 ASN A N 1
ATOM 1916 C CA . ASN A 1 238 ? 7.082 -12.097 -15.879 1.00 84.00 238 ASN A CA 1
ATOM 1917 C C . ASN A 1 238 ? 7.471 -11.154 -14.724 1.00 84.00 238 ASN A C 1
ATOM 1919 O O . ASN A 1 238 ? 6.819 -11.125 -13.678 1.00 84.00 238 ASN A O 1
ATOM 1923 N N . GLN A 1 239 ? 8.519 -10.343 -14.908 1.00 80.06 239 GLN A N 1
ATOM 1924 C CA . GLN A 1 239 ? 8.939 -9.352 -13.914 1.00 80.06 239 GLN A CA 1
ATOM 1925 C C . GLN A 1 239 ? 7.918 -8.207 -13.770 1.00 80.06 239 GLN A C 1
ATOM 1927 O O . GLN A 1 239 ? 7.695 -7.709 -12.665 1.00 80.06 239 GLN A O 1
ATOM 1932 N N . TRP A 1 240 ? 7.270 -7.813 -14.867 1.00 81.44 240 TRP A N 1
ATOM 1933 C CA . TRP A 1 240 ? 6.215 -6.801 -14.887 1.00 81.44 240 TRP A CA 1
ATOM 1934 C C . TRP A 1 240 ? 4.908 -7.281 -14.238 1.00 81.44 240 TRP A C 1
ATOM 1936 O O . TRP A 1 240 ? 4.297 -6.538 -13.470 1.00 81.44 240 TRP A O 1
ATOM 1946 N N . GLU A 1 241 ? 4.498 -8.526 -14.480 1.00 81.12 241 GLU A N 1
ATOM 1947 C CA . GLU A 1 241 ? 3.346 -9.145 -13.810 1.00 81.12 241 GLU A CA 1
ATOM 1948 C C . GLU A 1 241 ? 3.582 -9.254 -12.302 1.00 81.12 241 GLU A C 1
ATOM 1950 O O . GLU A 1 241 ? 2.732 -8.864 -11.505 1.00 81.12 241 GLU A O 1
ATOM 1955 N N . ARG A 1 242 ? 4.789 -9.646 -11.876 1.00 70.19 242 ARG A N 1
ATOM 1956 C CA . ARG A 1 242 ? 5.151 -9.670 -10.452 1.00 70.19 242 ARG A CA 1
ATOM 1957 C C . ARG A 1 242 ? 5.138 -8.280 -9.803 1.00 70.19 242 ARG A C 1
ATOM 1959 O O . ARG A 1 242 ? 4.748 -8.166 -8.643 1.00 70.19 242 ARG A O 1
ATOM 1966 N N . PHE A 1 243 ? 5.543 -7.239 -10.536 1.00 67.75 243 PHE A N 1
ATOM 1967 C CA . PHE A 1 243 ? 5.449 -5.838 -10.102 1.00 67.75 243 PHE A CA 1
ATOM 1968 C C . PHE A 1 243 ? 3.992 -5.371 -9.954 1.00 67.75 243 PHE A C 1
ATOM 1970 O O . PHE A 1 243 ? 3.684 -4.602 -9.044 1.00 67.75 243 PHE A O 1
ATOM 1977 N N . ARG A 1 244 ? 3.095 -5.847 -10.824 1.00 72.19 244 ARG A N 1
ATOM 1978 C CA . ARG A 1 244 ? 1.678 -5.472 -10.831 1.00 72.19 244 ARG A CA 1
ATOM 1979 C C . ARG A 1 244 ? 0.852 -6.217 -9.777 1.00 72.19 244 ARG A C 1
ATOM 1981 O O . ARG A 1 244 ? 0.059 -5.579 -9.087 1.00 72.19 244 ARG A O 1
ATOM 1988 N N . ASP A 1 245 ? 1.050 -7.528 -9.636 1.00 66.88 245 ASP A N 1
ATOM 1989 C CA . ASP A 1 245 ? 0.033 -8.405 -9.039 1.00 66.88 245 ASP A CA 1
ATOM 1990 C C . ASP A 1 245 ? 0.323 -8.854 -7.594 1.00 66.88 245 ASP A C 1
ATOM 1992 O O . ASP A 1 245 ? -0.573 -9.380 -6.943 1.00 66.88 245 ASP A O 1
ATOM 1996 N N . ASN A 1 246 ? 1.522 -8.624 -7.032 1.00 52.72 246 ASN A N 1
ATOM 1997 C CA . ASN A 1 246 ? 1.844 -9.081 -5.665 1.00 52.72 246 ASN A CA 1
ATOM 1998 C C . ASN A 1 246 ? 2.541 -8.045 -4.755 1.00 52.72 246 ASN A C 1
ATOM 2000 O O . ASN A 1 246 ? 3.734 -8.189 -4.469 1.00 52.72 246 ASN A O 1
ATOM 2004 N N . PRO A 1 247 ? 1.819 -7.059 -4.184 1.00 47.25 247 PRO A N 1
ATOM 2005 C CA . PRO A 1 247 ? 2.364 -6.199 -3.136 1.00 47.25 247 PRO A CA 1
ATOM 2006 C C . PRO A 1 247 ? 1.863 -6.531 -1.710 1.00 47.25 247 PRO A C 1
ATOM 2008 O O . PRO A 1 247 ? 1.661 -5.590 -0.957 1.00 47.25 247 PRO A O 1
ATOM 2011 N N . ILE A 1 248 ? 1.731 -7.818 -1.319 1.00 46.62 248 ILE A N 1
ATOM 2012 C CA . ILE A 1 248 ? 1.502 -8.397 0.051 1.00 46.62 248 ILE A CA 1
ATOM 2013 C C . ILE A 1 248 ? 0.202 -9.235 0.149 1.00 46.62 248 ILE A C 1
ATOM 2015 O O . ILE A 1 248 ? -0.847 -8.797 -0.311 1.00 46.62 248 ILE A O 1
ATOM 2019 N N . VAL A 1 249 ? 0.262 -10.403 0.819 1.00 34.50 249 VAL A N 1
ATOM 2020 C CA . VAL A 1 249 ? -0.880 -11.302 1.122 1.00 34.50 249 VAL A CA 1
ATOM 2021 C C . VAL A 1 249 ? -0.830 -11.772 2.589 1.00 34.50 249 VAL A C 1
ATOM 2023 O O . VAL A 1 249 ? 0.230 -12.193 3.048 1.00 34.50 249 VAL A O 1
ATOM 2026 N N . TYR A 1 250 ? -1.966 -11.731 3.302 1.00 35.03 250 TYR A N 1
ATOM 2027 C CA . TYR A 1 250 ? -2.216 -12.426 4.581 1.00 35.03 250 TYR A CA 1
ATOM 2028 C C . TYR A 1 250 ? -3.692 -12.862 4.655 1.00 35.03 250 TYR A C 1
ATOM 2030 O O . TYR A 1 250 ? -4.556 -12.084 4.254 1.00 35.03 250 TYR A O 1
ATOM 2038 N N . GLU A 1 251 ? -3.987 -14.046 5.210 1.00 28.44 251 GLU A N 1
ATOM 2039 C CA . GLU A 1 251 ? -5.356 -14.574 5.381 1.00 28.44 251 GLU A CA 1
ATOM 2040 C C . GLU A 1 251 ? -5.475 -15.475 6.635 1.00 28.44 251 GLU A C 1
ATOM 2042 O O . GLU A 1 251 ? -4.548 -16.229 6.934 1.00 28.44 251 GLU A O 1
ATOM 2047 N N . TYR A 1 252 ? -6.606 -15.394 7.358 1.00 29.91 252 TYR A N 1
ATOM 2048 C CA . TYR A 1 252 ? -7.016 -16.298 8.453 1.00 29.91 252 TYR A CA 1
ATOM 2049 C C . TYR A 1 252 ? -8.560 -16.417 8.517 1.00 29.91 252 TYR A C 1
ATOM 2051 O O . TYR A 1 252 ? -9.245 -15.426 8.273 1.00 29.91 252 TYR A O 1
ATOM 2059 N N . GLU A 1 253 ? -9.102 -17.562 8.963 1.00 25.08 253 GLU A N 1
ATOM 2060 C CA . GLU A 1 253 ? -10.532 -17.786 9.290 1.00 25.08 253 GLU A CA 1
ATOM 2061 C C . GLU A 1 253 ? -10.687 -18.715 10.507 1.00 25.08 253 GLU A C 1
ATOM 2063 O O . GLU A 1 253 ? -9.898 -19.646 10.596 1.00 25.08 253 GLU A O 1
ATOM 2068 N N . TYR A 1 254 ? -11.713 -18.516 11.368 1.00 30.67 254 TYR A N 1
ATOM 2069 C CA . TYR A 1 254 ? -12.465 -19.592 12.065 1.00 30.67 254 TYR A CA 1
ATOM 2070 C C . TYR A 1 254 ? -13.769 -19.132 12.790 1.00 30.67 254 TYR A C 1
ATOM 2072 O O . TYR A 1 254 ? -13.801 -18.086 13.433 1.00 30.67 254 TYR A O 1
ATOM 2080 N N . LEU A 1 255 ? -14.742 -20.070 12.818 1.00 29.06 255 LEU A N 1
ATOM 2081 C CA . LEU A 1 255 ? -15.640 -20.510 13.924 1.00 29.06 255 LEU A CA 1
ATOM 2082 C C . LEU A 1 255 ? -17.122 -20.063 14.070 1.00 29.06 255 LEU A C 1
ATOM 2084 O O . LEU A 1 255 ? -17.559 -18.969 13.738 1.00 29.06 255 LEU A O 1
ATOM 2088 N N . PHE A 1 256 ? -17.877 -21.038 14.602 1.00 30.72 256 PHE A N 1
ATOM 2089 C CA . PHE A 1 256 ? -19.329 -21.288 14.659 1.00 30.72 256 PHE A CA 1
ATOM 2090 C C . PHE A 1 256 ? -19.953 -20.870 16.015 1.00 30.72 256 PHE A C 1
ATOM 2092 O O . PHE A 1 256 ? -19.248 -20.869 17.022 1.00 30.72 256 PHE A O 1
ATOM 2099 N N . ALA A 1 257 ? -21.275 -20.619 16.092 1.00 26.62 257 ALA A N 1
ATOM 2100 C CA . ALA A 1 257 ? -22.005 -20.425 17.364 1.00 26.62 257 ALA A CA 1
ATOM 2101 C C . ALA A 1 257 ? -23.483 -20.911 17.347 1.00 26.62 257 ALA A C 1
ATOM 2103 O O . ALA A 1 257 ? -24.143 -20.919 16.309 1.00 26.62 257 ALA A O 1
ATOM 2104 N N . LEU A 1 258 ? -23.976 -21.323 18.530 1.00 26.14 258 LEU A N 1
ATOM 2105 C CA . LEU A 1 258 ? -25.237 -22.035 18.851 1.00 26.14 258 LEU A CA 1
ATOM 2106 C C . LEU A 1 258 ? -26.406 -21.129 19.353 1.00 26.14 258 LEU A C 1
ATOM 2108 O O . LEU A 1 258 ? -26.227 -19.940 19.594 1.00 26.14 258 LEU A O 1
ATOM 2112 N N . ARG A 1 259 ? -27.610 -21.730 19.502 1.00 26.41 259 ARG A N 1
ATOM 2113 C CA . ARG A 1 259 ? -28.989 -21.171 19.681 1.00 26.41 259 ARG A CA 1
ATOM 2114 C C . ARG A 1 259 ? -29.487 -20.852 21.128 1.00 26.41 259 ARG A C 1
ATOM 2116 O O . ARG A 1 259 ? -28.929 -21.323 22.109 1.00 26.41 259 ARG A O 1
ATOM 2123 N N . ASN A 1 260 ? -30.625 -20.121 21.179 1.00 27.88 260 ASN A N 1
ATOM 2124 C CA . ASN A 1 260 ? -31.423 -19.507 22.284 1.00 27.88 260 ASN A CA 1
ATOM 2125 C C . ASN A 1 260 ? -32.513 -20.370 22.986 1.00 27.88 260 ASN A C 1
ATOM 2127 O O . ASN A 1 260 ? -32.957 -21.351 22.398 1.00 27.88 260 ASN A O 1
ATOM 2131 N N . PHE A 1 261 ? -33.084 -19.867 24.115 1.00 26.06 261 PHE A N 1
ATOM 2132 C CA . PHE A 1 261 ? -34.529 -19.961 24.501 1.00 26.06 261 PHE A CA 1
ATOM 2133 C C . PHE A 1 261 ? -35.017 -18.861 25.510 1.00 26.06 261 PHE A C 1
ATOM 2135 O O . PHE A 1 261 ? -34.205 -18.195 26.148 1.00 26.06 261 PHE A O 1
ATOM 2142 N N . THR A 1 262 ? -36.348 -18.655 25.625 1.00 31.00 262 THR A N 1
ATOM 2143 C CA . THR A 1 262 ? -37.129 -17.509 26.204 1.00 31.00 262 THR A CA 1
ATOM 2144 C C . THR A 1 262 ? -38.130 -17.878 27.338 1.00 31.00 262 THR A C 1
ATOM 2146 O O . THR A 1 262 ? -38.456 -19.051 27.444 1.00 31.00 262 THR A O 1
ATOM 2149 N N . PHE A 1 263 ? -38.669 -16.899 28.130 1.00 27.62 263 PHE A N 1
ATOM 2150 C CA . PHE A 1 263 ? -40.130 -16.592 28.359 1.00 27.62 263 PHE A CA 1
ATOM 2151 C C . PHE A 1 263 ? -40.470 -15.415 29.357 1.00 27.62 263 PHE A C 1
ATOM 2153 O O . PHE A 1 263 ? -39.575 -14.864 29.994 1.00 27.62 263 PHE A O 1
ATOM 2160 N N . LEU A 1 264 ? -41.760 -14.982 29.361 1.00 31.31 264 LEU A N 1
ATOM 2161 C CA . LEU A 1 264 ? -42.511 -13.790 29.901 1.00 31.31 264 LEU A CA 1
ATOM 2162 C C . LEU A 1 264 ? -42.622 -13.639 31.455 1.00 31.31 264 LEU A C 1
ATOM 2164 O O . LEU A 1 264 ? -42.301 -14.574 32.165 1.00 31.31 264 LEU A O 1
ATOM 2168 N N . GLY A 1 265 ? -43.119 -12.565 32.112 1.00 45.56 265 GLY A N 1
ATOM 2169 C CA . GLY A 1 265 ? -43.819 -11.332 31.694 1.00 45.56 265 GLY A CA 1
ATOM 2170 C C . GLY A 1 265 ? -44.675 -10.665 32.811 1.00 45.56 265 GLY A C 1
ATOM 2171 O O . GLY A 1 265 ? -45.877 -10.579 32.675 1.00 45.56 265 GLY A O 1
ATOM 2172 N N . ALA A 1 266 ? -44.068 -10.149 33.887 1.00 40.03 266 ALA A N 1
ATOM 2173 C CA . ALA A 1 266 ? -44.395 -8.839 34.522 1.00 40.03 266 ALA A CA 1
ATOM 2174 C C . ALA A 1 266 ? -43.143 -7.929 34.504 1.00 40.03 266 ALA A C 1
ATOM 2176 O O . ALA A 1 266 ? -43.008 -6.892 35.147 1.00 40.03 266 ALA A O 1
ATOM 2177 N N . ALA A 1 267 ? -42.186 -8.398 33.714 1.00 48.62 267 ALA A N 1
ATOM 2178 C CA . ALA A 1 267 ? -40.849 -7.930 33.556 1.00 48.62 267 ALA A CA 1
ATOM 2179 C C . ALA A 1 267 ? -40.758 -6.911 32.425 1.00 48.62 267 ALA A C 1
ATOM 2181 O O . ALA A 1 267 ? -39.649 -6.595 32.091 1.00 48.62 267 ALA A O 1
ATOM 2182 N N . TYR A 1 268 ? -41.823 -6.417 31.783 1.00 55.94 268 TYR A N 1
ATOM 2183 C CA . TYR A 1 268 ? -41.694 -5.679 30.511 1.00 55.94 268 TYR A CA 1
ATOM 2184 C C . TYR A 1 268 ? -40.760 -4.457 30.598 1.00 55.94 268 TYR A C 1
ATOM 2186 O O . TYR A 1 268 ? -39.748 -4.432 29.904 1.00 55.94 268 TYR A O 1
ATOM 2194 N N . TYR A 1 269 ? -40.995 -3.525 31.531 1.00 56.72 269 TYR A N 1
ATOM 2195 C CA . TYR A 1 269 ? -40.116 -2.359 31.719 1.00 56.72 269 TYR A CA 1
ATOM 2196 C C . TYR A 1 269 ? -38.807 -2.693 32.455 1.00 56.72 269 TYR A C 1
ATOM 2198 O O . TYR A 1 269 ? -37.755 -2.158 32.122 1.00 56.72 269 TYR A O 1
ATOM 2206 N N . ALA A 1 270 ? -38.813 -3.639 33.402 1.00 56.72 270 ALA A N 1
ATOM 2207 C CA . ALA A 1 270 ? -37.580 -4.125 34.040 1.00 56.72 270 ALA A CA 1
ATOM 2208 C C . ALA A 1 270 ? -36.674 -4.898 33.056 1.00 56.72 270 ALA A C 1
ATOM 2210 O O . ALA A 1 270 ? -35.453 -4.875 33.163 1.00 56.72 270 ALA A O 1
ATOM 2211 N N . LYS A 1 271 ? -37.270 -5.580 32.079 1.00 64.50 271 LYS A N 1
ATOM 2212 C CA . LYS A 1 271 ? -36.647 -6.290 30.960 1.00 64.50 271 LYS A CA 1
ATOM 2213 C C . LYS A 1 271 ? -36.210 -5.284 29.924 1.00 64.50 271 LYS A C 1
ATOM 2215 O O . LYS A 1 271 ? -35.109 -5.453 29.450 1.00 64.50 271 LYS A O 1
ATOM 2220 N N . PHE A 1 272 ? -36.977 -4.233 29.646 1.00 68.75 272 PHE A N 1
ATOM 2221 C CA . PHE A 1 272 ? -36.509 -3.110 28.840 1.00 68.75 272 PHE A CA 1
ATOM 2222 C C . PHE A 1 272 ? -35.249 -2.490 29.452 1.00 68.75 272 PHE A C 1
ATOM 2224 O O . PHE A 1 272 ? -34.239 -2.407 28.772 1.00 68.75 272 PHE A O 1
ATOM 2231 N N . LEU A 1 273 ? -35.237 -2.176 30.754 1.00 65.12 273 LEU A N 1
ATOM 2232 C CA . LEU A 1 273 ? -34.044 -1.655 31.438 1.00 65.12 273 LEU A CA 1
ATOM 2233 C C . LEU A 1 273 ? -32.888 -2.669 31.484 1.00 65.12 273 LEU A C 1
ATOM 2235 O O . LEU A 1 273 ? -31.734 -2.284 31.322 1.00 65.12 273 LEU A O 1
ATOM 2239 N N . ARG A 1 274 ? -33.163 -3.971 31.660 1.00 66.25 274 ARG A N 1
ATOM 2240 C CA . ARG A 1 274 ? -32.136 -5.032 31.576 1.00 66.25 274 ARG A CA 1
ATOM 2241 C C . ARG A 1 274 ? -31.600 -5.226 30.158 1.00 66.25 274 ARG A C 1
ATOM 2243 O O . ARG A 1 274 ? -30.412 -5.488 30.016 1.00 66.25 274 ARG A O 1
ATOM 2250 N N . VAL A 1 275 ? -32.461 -5.127 29.148 1.00 69.81 275 VAL A N 1
ATOM 2251 C CA . VAL A 1 275 ? -32.119 -5.183 27.724 1.00 69.81 275 VAL A CA 1
ATOM 2252 C C . VAL A 1 275 ? -31.275 -3.968 27.392 1.00 69.81 275 VAL A C 1
ATOM 2254 O O . VAL A 1 275 ? -30.189 -4.156 26.878 1.00 69.81 275 VAL A O 1
ATOM 2257 N N . LEU A 1 276 ? -31.685 -2.765 27.801 1.00 71.94 276 LEU A N 1
ATOM 2258 C CA . LEU A 1 276 ? -30.937 -1.523 27.619 1.00 71.94 276 LEU A CA 1
ATOM 2259 C C . LEU A 1 276 ? -29.556 -1.577 28.293 1.00 71.94 276 LEU A C 1
ATOM 2261 O O . LEU A 1 276 ? -28.559 -1.231 27.674 1.00 71.94 276 LEU A O 1
ATOM 2265 N N . ASN A 1 277 ? -29.475 -2.069 29.533 1.00 68.38 277 ASN A N 1
ATOM 2266 C CA . ASN A 1 277 ? -28.207 -2.222 30.256 1.00 68.38 277 ASN A CA 1
ATOM 2267 C C . ASN A 1 277 ? -27.263 -3.265 29.626 1.00 68.38 277 ASN A C 1
ATOM 2269 O O . ASN A 1 277 ? -26.061 -3.224 29.864 1.00 68.38 277 ASN A O 1
ATOM 2273 N N . ARG A 1 278 ? -27.801 -4.225 28.864 1.00 68.56 278 ARG A N 1
ATOM 2274 C CA . ARG A 1 278 ? -27.044 -5.269 28.150 1.00 68.56 278 ARG A CA 1
ATOM 2275 C C . ARG A 1 278 ? -27.054 -5.058 26.634 1.00 68.56 278 ARG A C 1
ATOM 2277 O O . ARG A 1 278 ? -26.703 -5.975 25.890 1.00 68.56 278 ARG A O 1
ATOM 2284 N N . LEU A 1 279 ? -27.505 -3.890 26.182 1.00 68.50 279 LEU A N 1
ATOM 2285 C CA . LEU A 1 279 ? -27.693 -3.607 24.773 1.00 68.50 279 LEU A CA 1
ATOM 2286 C C . LEU A 1 279 ? -26.318 -3.400 24.154 1.00 68.50 279 LEU A C 1
ATOM 2288 O O . LEU A 1 279 ? -25.578 -2.493 24.527 1.00 68.50 279 LEU A O 1
ATOM 2292 N N . GLN A 1 280 ? -25.993 -4.271 23.218 1.00 69.19 280 GLN A N 1
ATOM 2293 C CA . GLN A 1 280 ? -24.809 -4.205 22.384 1.00 69.19 280 GLN A CA 1
ATOM 2294 C C . GLN A 1 280 ? -25.281 -4.064 20.943 1.00 69.19 280 GLN A C 1
ATOM 2296 O O . GLN A 1 280 ? -26.428 -4.379 20.617 1.00 69.19 280 GLN A O 1
ATOM 2301 N N . TYR A 1 281 ? -24.392 -3.643 20.054 1.00 66.12 281 TYR A N 1
ATOM 2302 C CA . TYR A 1 281 ? -24.703 -3.605 18.628 1.00 66.12 281 TYR A CA 1
ATOM 2303 C C . TYR A 1 281 ? -25.197 -4.961 18.066 1.00 66.12 281 TYR A C 1
ATOM 2305 O O . TYR A 1 281 ? -26.063 -4.971 17.196 1.00 66.12 281 TYR A O 1
ATOM 2313 N N . THR A 1 282 ? -24.702 -6.099 18.579 1.00 62.38 282 THR A N 1
ATOM 2314 C CA . THR A 1 282 ? -25.135 -7.458 18.182 1.00 62.38 282 THR A CA 1
ATOM 2315 C C . THR A 1 282 ? -26.532 -7.808 18.670 1.00 62.38 282 THR A C 1
ATOM 2317 O O . THR A 1 282 ? -27.200 -8.657 18.089 1.00 62.38 282 THR A O 1
ATOM 2320 N N . THR A 1 283 ? -26.975 -7.189 19.763 1.00 71.81 283 THR A N 1
ATOM 2321 C CA . THR A 1 283 ? -28.231 -7.523 20.434 1.00 71.81 283 THR A CA 1
ATOM 2322 C C . THR A 1 283 ? -29.317 -6.487 20.174 1.00 71.81 283 THR A C 1
ATOM 2324 O O . THR A 1 283 ? -30.358 -6.534 20.826 1.00 71.81 283 THR A O 1
ATOM 2327 N N . LEU A 1 284 ? -29.146 -5.588 19.198 1.00 75.25 284 LEU A N 1
ATOM 2328 C CA . LEU A 1 284 ? -30.164 -4.588 18.853 1.00 75.25 284 LEU A CA 1
ATOM 2329 C C . LEU A 1 284 ? -31.512 -5.208 18.462 1.00 75.25 284 LEU A C 1
ATOM 2331 O O . LEU A 1 284 ? -32.555 -4.648 18.790 1.00 75.25 284 LEU A O 1
ATOM 2335 N N . ASP A 1 285 ? -31.521 -6.404 17.871 1.00 73.88 285 ASP A N 1
ATOM 2336 C CA . ASP A 1 285 ? -32.754 -7.141 17.559 1.00 73.88 285 ASP A CA 1
ATOM 2337 C C . ASP A 1 285 ? -33.587 -7.489 18.803 1.00 73.88 285 ASP A C 1
ATOM 2339 O O . ASP A 1 285 ? -34.800 -7.691 18.713 1.00 73.88 285 ASP A O 1
ATOM 2343 N N . THR A 1 286 ? -32.974 -7.513 19.994 1.00 76.44 286 THR A N 1
ATOM 2344 C CA . THR A 1 286 ? -33.699 -7.721 21.259 1.00 76.44 286 THR A CA 1
ATOM 2345 C C . THR A 1 286 ? -34.650 -6.568 21.596 1.00 76.44 286 THR A C 1
ATOM 2347 O O . THR A 1 286 ? -35.511 -6.736 22.463 1.00 76.44 286 THR A O 1
ATOM 2350 N N . LEU A 1 287 ? -34.560 -5.440 20.875 1.00 80.06 287 LEU A N 1
ATOM 2351 C CA . LEU A 1 287 ? -35.498 -4.321 20.947 1.00 80.06 287 LEU A CA 1
ATOM 2352 C C . LEU A 1 287 ? -36.790 -4.542 20.144 1.00 80.06 287 LEU A C 1
ATOM 2354 O O . LEU A 1 287 ? -37.750 -3.805 20.346 1.00 80.06 287 LEU A O 1
ATOM 2358 N N . LYS A 1 288 ? -36.862 -5.570 19.284 1.00 78.44 288 LYS A N 1
ATOM 2359 C CA . LYS A 1 288 ? -38.036 -5.875 18.442 1.00 78.44 288 LYS A CA 1
ATOM 2360 C C . LYS A 1 288 ? -39.374 -5.925 19.204 1.00 78.44 288 LYS A C 1
ATOM 2362 O O . LYS A 1 288 ? -40.362 -5.430 18.672 1.00 78.44 288 LYS A O 1
ATOM 2367 N N . PRO A 1 289 ? -39.455 -6.454 20.443 1.00 81.00 289 PRO A N 1
ATOM 2368 C CA . PRO A 1 289 ? -40.700 -6.443 21.215 1.00 81.00 289 PRO A CA 1
ATOM 2369 C C . PRO A 1 289 ? -41.217 -5.043 21.586 1.00 81.00 289 PRO A C 1
ATOM 2371 O O . PRO A 1 289 ? -42.370 -4.931 21.984 1.00 81.00 289 PRO A O 1
ATOM 2374 N N . PHE A 1 290 ? -40.379 -4.009 21.483 1.00 80.88 290 PHE A N 1
ATOM 2375 C CA . PHE A 1 290 ? -40.671 -2.627 21.874 1.00 80.88 290 PHE A CA 1
ATOM 2376 C C . PHE A 1 290 ? -40.865 -1.691 20.662 1.00 80.88 290 PHE A C 1
ATOM 2378 O O . PHE A 1 290 ? -41.020 -0.491 20.843 1.00 80.88 290 PHE A O 1
ATOM 2385 N N . GLU A 1 291 ? -40.852 -2.217 19.427 1.00 79.31 291 GLU A N 1
ATOM 2386 C CA . GLU A 1 291 ? -40.879 -1.428 18.177 1.00 79.31 291 GLU A CA 1
ATOM 2387 C C . GLU A 1 291 ? -42.146 -0.573 18.012 1.00 79.31 291 GLU A C 1
ATOM 2389 O O . GLU A 1 291 ? -42.077 0.519 17.460 1.00 79.31 291 GLU A O 1
ATOM 2394 N N . ASN A 1 292 ? -43.288 -1.052 18.515 1.00 79.00 292 ASN A N 1
ATOM 2395 C CA . ASN A 1 292 ? -44.589 -0.390 18.364 1.00 79.00 292 ASN A CA 1
ATOM 2396 C C . ASN A 1 292 ? -44.969 0.491 19.571 1.00 79.00 292 ASN A C 1
ATOM 2398 O O . ASN A 1 292 ? -46.085 1.005 19.623 1.00 79.00 292 ASN A O 1
ATOM 2402 N N . ASP A 1 293 ? -44.087 0.628 20.566 1.00 76.88 293 ASP A N 1
ATOM 2403 C CA . ASP A 1 293 ? -44.357 1.379 21.794 1.00 76.88 293 ASP A CA 1
ATOM 2404 C C . ASP A 1 293 ? -43.871 2.830 21.664 1.00 76.88 293 ASP A C 1
ATOM 2406 O O . ASP A 1 293 ? -42.722 3.164 21.961 1.00 76.88 293 ASP A O 1
ATOM 2410 N N . THR A 1 294 ? -44.776 3.714 21.240 1.00 73.88 294 THR A N 1
ATOM 2411 C CA . THR A 1 294 ? -44.490 5.142 21.018 1.00 73.88 294 THR A CA 1
ATOM 2412 C C . THR A 1 294 ? -44.144 5.903 22.301 1.00 73.88 294 THR A C 1
ATOM 2414 O O . THR A 1 294 ? -43.650 7.028 22.240 1.00 73.88 294 THR A O 1
ATOM 2417 N N . SER A 1 295 ? -44.375 5.319 23.488 1.00 70.44 295 SER A N 1
ATOM 2418 C CA . SER A 1 295 ? -43.969 5.933 24.761 1.00 70.44 295 SER A CA 1
ATOM 2419 C C . SER A 1 295 ? -42.445 5.952 24.955 1.00 70.44 295 SER A C 1
ATOM 2421 O O . SER A 1 295 ? -41.940 6.708 25.787 1.00 70.44 295 SER A O 1
ATOM 2423 N N . LEU A 1 296 ? -41.703 5.157 24.172 1.00 74.38 296 LEU A N 1
ATOM 2424 C CA . LEU A 1 296 ? -40.257 4.967 24.302 1.00 74.38 296 LEU A CA 1
ATOM 2425 C C . LEU A 1 296 ? -39.429 5.753 23.263 1.00 74.38 296 LEU A C 1
ATOM 2427 O O . LEU A 1 296 ? -38.198 5.714 23.299 1.00 74.38 296 LEU A O 1
ATOM 2431 N N . ASP A 1 297 ? -40.071 6.494 22.354 1.00 68.06 297 ASP A N 1
ATOM 2432 C CA . ASP A 1 297 ? -39.388 7.156 21.233 1.00 68.06 297 ASP A CA 1
ATOM 2433 C C . ASP A 1 297 ? -38.451 8.300 21.657 1.00 68.06 297 ASP A C 1
ATOM 2435 O O . ASP A 1 297 ? -37.395 8.487 21.055 1.00 68.06 297 ASP A O 1
ATOM 2439 N N . ASN A 1 298 ? -38.787 9.021 22.733 1.00 67.50 298 ASN A N 1
ATOM 2440 C CA . ASN A 1 298 ? -38.054 10.207 23.204 1.00 67.50 298 ASN A CA 1
ATOM 2441 C C . ASN A 1 298 ? -37.270 9.967 24.506 1.00 67.50 298 ASN A C 1
ATOM 2443 O O . ASN A 1 298 ? -37.128 10.862 25.343 1.00 67.50 298 ASN A O 1
ATOM 2447 N N . LEU A 1 299 ? -36.779 8.746 24.719 1.00 71.00 299 LEU A N 1
ATOM 2448 C CA . LEU A 1 299 ? -36.070 8.409 25.950 1.00 71.00 299 LEU A CA 1
ATOM 2449 C C . LEU A 1 299 ? -34.658 9.019 26.005 1.00 71.00 299 LEU A C 1
ATOM 2451 O O . LEU A 1 299 ? -33.890 8.910 25.047 1.00 71.00 299 LEU A O 1
ATOM 2455 N N . PRO A 1 300 ? -34.239 9.578 27.157 1.00 73.75 300 PRO A N 1
ATOM 2456 C CA . PRO A 1 300 ? -32.866 10.018 27.366 1.00 73.75 300 PRO A CA 1
ATOM 2457 C C . PRO A 1 300 ? -31.965 8.807 27.672 1.00 73.75 300 PRO A C 1
ATOM 2459 O O . PRO A 1 300 ? -31.519 8.628 28.808 1.00 73.75 300 PRO A O 1
ATOM 2462 N N . TYR A 1 301 ? -31.703 7.969 26.658 1.00 74.75 301 TYR A N 1
ATOM 2463 C CA . TYR A 1 301 ? -30.949 6.705 26.756 1.00 74.75 301 TYR A CA 1
ATOM 2464 C C . TYR A 1 301 ? -29.668 6.827 27.591 1.00 74.75 301 TYR A C 1
ATOM 2466 O O . TYR A 1 301 ? -29.410 6.009 28.472 1.00 74.75 301 TYR A O 1
ATOM 2474 N N . LEU A 1 302 ? -28.906 7.899 27.365 1.00 73.75 302 LEU A N 1
ATOM 2475 C CA . LEU A 1 302 ? -27.647 8.178 28.051 1.00 73.75 302 LEU A CA 1
ATOM 2476 C C . LEU A 1 302 ? -27.826 8.407 29.559 1.00 73.75 302 LEU A C 1
ATOM 2478 O O . LEU A 1 302 ? -27.118 7.811 30.365 1.00 73.75 302 LEU A O 1
ATOM 2482 N N . ASN A 1 303 ? -28.818 9.210 29.954 1.00 76.50 303 ASN A N 1
ATOM 2483 C CA . ASN A 1 303 ? -29.102 9.482 31.366 1.00 76.50 303 ASN A CA 1
ATOM 2484 C C . ASN A 1 303 ? -29.613 8.232 32.090 1.00 76.50 303 ASN A C 1
ATOM 2486 O O . ASN A 1 303 ? -29.338 8.054 33.275 1.00 76.50 303 ASN A O 1
ATOM 2490 N N . ILE A 1 304 ? -30.355 7.369 31.389 1.00 76.19 304 ILE A N 1
ATOM 2491 C CA . ILE A 1 304 ? -30.836 6.096 31.936 1.00 76.19 304 ILE A CA 1
ATOM 2492 C C . ILE A 1 304 ? -29.652 5.152 32.176 1.00 76.19 304 ILE A C 1
ATOM 2494 O O . ILE A 1 304 ? -29.525 4.616 33.275 1.00 76.19 304 ILE A O 1
ATOM 2498 N N . LEU A 1 305 ? -28.757 4.993 31.194 1.00 74.94 305 LEU A N 1
ATOM 2499 C CA . LEU A 1 305 ? -27.553 4.161 31.320 1.00 74.94 305 LEU A CA 1
ATOM 2500 C C . LEU A 1 305 ? -26.629 4.646 32.446 1.00 74.94 305 LEU A C 1
ATOM 2502 O O . LEU A 1 305 ? -26.212 3.845 33.280 1.00 74.94 305 LEU A O 1
ATOM 2506 N N . LEU A 1 306 ? -26.381 5.958 32.526 1.00 76.19 306 LEU A N 1
ATOM 2507 C CA . LEU A 1 306 ? -25.573 6.560 33.589 1.00 76.19 306 LEU A CA 1
ATOM 2508 C C . LEU A 1 306 ? -26.156 6.298 34.984 1.00 76.19 306 LEU A C 1
ATOM 2510 O O . LEU A 1 306 ? -25.418 5.904 35.882 1.00 76.19 306 LEU A O 1
ATOM 2514 N N . LYS A 1 307 ? -27.477 6.447 35.164 1.00 74.00 307 LYS A N 1
ATOM 2515 C CA . LYS A 1 307 ? -28.152 6.142 36.440 1.00 74.00 307 LYS A CA 1
ATOM 2516 C C . LYS A 1 307 ? -28.111 4.655 36.793 1.00 74.00 307 LYS A C 1
ATOM 2518 O O . LYS A 1 307 ? -27.945 4.306 37.957 1.00 74.00 307 LYS A O 1
ATOM 2523 N N . LEU A 1 308 ? -28.254 3.765 35.807 1.00 68.69 308 LEU A N 1
ATOM 2524 C CA . LEU A 1 308 ? -28.185 2.315 36.030 1.00 68.69 308 LEU A CA 1
ATOM 2525 C C . LEU A 1 308 ? -26.794 1.860 36.494 1.00 68.69 308 LEU A C 1
ATOM 2527 O O . LEU A 1 308 ? -26.684 0.855 37.195 1.00 68.69 308 LEU A O 1
ATOM 2531 N N . GLN A 1 309 ? -25.747 2.593 36.115 1.00 69.31 309 GLN A N 1
ATOM 2532 C CA . GLN A 1 309 ? -24.354 2.205 36.337 1.00 69.31 309 GLN A CA 1
ATOM 2533 C C . GLN A 1 309 ? -23.604 3.130 37.306 1.00 69.31 309 GLN A C 1
ATOM 2535 O O . GLN A 1 309 ? -22.414 2.941 37.540 1.00 69.31 309 GLN A O 1
ATOM 2540 N N . GLU A 1 310 ? -24.304 4.064 37.954 1.00 68.12 310 GLU A N 1
ATOM 2541 C CA . GLU A 1 310 ? -23.750 5.044 38.899 1.00 68.12 310 GLU A CA 1
ATOM 2542 C C . GLU A 1 310 ? -22.949 4.401 40.048 1.00 68.12 310 GLU A C 1
ATOM 2544 O O . GLU A 1 310 ? -21.949 4.954 40.487 1.00 68.12 310 GLU A O 1
ATOM 2549 N N . LYS A 1 311 ? -23.325 3.189 40.490 1.00 60.16 311 LYS A N 1
ATOM 2550 C CA . LYS A 1 311 ? -22.617 2.429 41.546 1.00 60.16 311 LYS A CA 1
ATOM 2551 C C . LYS A 1 311 ? -21.339 1.714 41.078 1.00 60.16 311 LYS A C 1
ATOM 2553 O O . LYS A 1 311 ? -20.586 1.203 41.905 1.00 60.16 311 LYS A O 1
ATOM 2558 N N . VAL A 1 312 ? -21.139 1.605 39.765 1.00 62.59 312 VAL A N 1
ATOM 2559 C CA . VAL A 1 312 ? -19.976 0.962 39.123 1.00 62.59 312 VAL A CA 1
ATOM 2560 C C . VAL A 1 312 ? -18.977 2.018 38.636 1.00 62.59 312 VAL A C 1
ATOM 2562 O O . VAL A 1 312 ? -17.785 1.744 38.501 1.00 62.59 312 VAL A O 1
ATOM 2565 N N . LEU A 1 313 ? -19.450 3.243 38.399 1.00 61.75 313 LEU A N 1
ATOM 2566 C CA . LEU A 1 313 ? -18.618 4.383 38.043 1.00 61.75 313 LEU A CA 1
ATOM 2567 C C . LEU A 1 313 ? -17.892 4.918 39.294 1.00 61.75 313 LEU A C 1
ATOM 2569 O O . LEU A 1 313 ? -18.542 5.202 40.299 1.00 61.75 313 LEU A O 1
ATOM 2573 N N . PRO A 1 314 ? -16.555 5.057 39.272 1.00 57.00 314 PRO A N 1
ATOM 2574 C CA . PRO A 1 314 ? -15.800 5.487 40.443 1.00 57.00 314 PRO A CA 1
ATOM 2575 C C . PRO A 1 314 ? -16.101 6.957 40.783 1.00 57.00 314 PRO A C 1
ATOM 2577 O O . PRO A 1 314 ? -16.103 7.804 39.883 1.00 57.00 314 PRO A O 1
ATOM 2580 N N . PRO A 1 315 ? -16.308 7.313 42.063 1.00 54.50 315 PRO A N 1
ATOM 2581 C CA . PRO A 1 315 ? -16.379 8.709 42.464 1.00 54.50 315 PRO A CA 1
ATOM 2582 C C . PRO A 1 315 ? -14.983 9.347 42.605 1.00 54.50 315 PRO A C 1
ATOM 2584 O O . PRO A 1 315 ? -14.070 8.764 43.178 1.00 54.50 315 PRO A O 1
ATOM 2587 N N . LYS A 1 316 ? -14.903 10.592 42.107 1.00 51.84 316 LYS A N 1
ATOM 2588 C CA . LYS A 1 316 ? -13.929 11.686 42.328 1.00 51.84 316 LYS A CA 1
ATOM 2589 C C . LYS A 1 316 ? -12.424 11.370 42.251 1.00 51.84 316 LYS A C 1
ATOM 2591 O O . LYS A 1 316 ? -11.798 10.977 43.222 1.00 51.84 316 LYS A O 1
ATOM 2596 N N . THR A 1 317 ? -11.882 11.719 41.081 1.00 53.03 317 THR A N 1
ATOM 2597 C CA . THR A 1 317 ? -10.590 12.381 40.790 1.00 53.03 317 THR A CA 1
ATOM 2598 C C . THR A 1 317 ? -9.389 12.167 41.732 1.00 53.03 317 THR A C 1
ATOM 2600 O O . THR A 1 317 ? -9.465 12.562 42.896 1.00 53.03 317 THR A O 1
ATOM 2603 N N . PRO A 1 318 ? -8.215 11.779 41.196 1.00 51.03 318 PRO A N 1
ATOM 2604 C CA . PRO A 1 318 ? -7.956 11.351 39.817 1.00 51.03 318 PRO A CA 1
ATOM 2605 C C . PRO A 1 318 ? -8.392 9.896 39.605 1.00 51.03 318 PRO A C 1
ATOM 2607 O O . PRO A 1 318 ? -8.146 9.029 40.440 1.00 51.03 318 PRO A O 1
ATOM 2610 N N . VAL A 1 319 ? -9.056 9.627 38.481 1.00 61.00 319 VAL A N 1
ATOM 2611 C CA . VAL A 1 319 ? -9.519 8.278 38.139 1.00 61.00 319 VAL A CA 1
ATOM 2612 C C . VAL A 1 319 ? -8.476 7.618 37.237 1.00 61.00 319 VAL A C 1
ATOM 2614 O O . VAL A 1 319 ? -8.110 8.190 36.215 1.00 61.00 319 VAL A O 1
ATOM 2617 N N . LEU A 1 320 ? -8.009 6.415 37.594 1.00 62.47 320 LEU A N 1
ATOM 2618 C CA . LEU A 1 320 ? -7.071 5.626 36.776 1.00 62.47 320 LEU A CA 1
ATOM 2619 C C . LEU A 1 320 ? -7.672 5.221 35.412 1.00 62.47 320 LEU A C 1
ATOM 2621 O O . LEU A 1 320 ? -6.945 5.046 34.441 1.00 62.47 320 LEU A O 1
ATOM 2625 N N . LEU A 1 321 ? -8.998 5.068 35.339 1.00 70.69 321 LEU A N 1
ATOM 2626 C CA . LEU A 1 321 ? -9.748 4.738 34.125 1.00 70.69 321 LEU A CA 1
ATOM 2627 C C . LEU A 1 321 ? -10.912 5.721 33.942 1.00 70.69 321 LEU A C 1
ATOM 2629 O O . LEU A 1 321 ? -11.814 5.773 34.777 1.00 70.69 321 LEU A O 1
ATOM 2633 N N . ALA A 1 322 ? -10.937 6.479 32.847 1.00 74.19 322 ALA A N 1
ATOM 2634 C CA . ALA A 1 322 ? -12.050 7.375 32.540 1.00 74.19 322 ALA A CA 1
ATOM 2635 C C . ALA A 1 322 ? -13.262 6.603 31.996 1.00 74.19 322 ALA A C 1
ATOM 2637 O O . ALA A 1 322 ? -13.091 5.651 31.230 1.00 74.19 322 ALA A O 1
ATOM 2638 N N . PRO A 1 323 ? -14.495 7.013 32.337 1.00 77.19 323 PRO A N 1
ATOM 2639 C CA . PRO A 1 323 ? -15.686 6.422 31.751 1.00 77.19 323 PRO A CA 1
ATOM 2640 C C . PRO A 1 323 ? -15.821 6.831 30.276 1.00 77.19 323 PRO A C 1
ATOM 2642 O O . PRO A 1 323 ? -15.589 7.985 29.915 1.00 77.19 323 PRO A O 1
ATOM 2645 N N . ILE A 1 324 ? -16.217 5.886 29.427 1.00 79.62 324 ILE A N 1
ATOM 2646 C CA . ILE A 1 324 ? -16.376 6.062 27.980 1.00 79.62 324 ILE A CA 1
ATOM 2647 C C . ILE A 1 324 ? -17.598 5.276 27.497 1.00 79.62 324 ILE A C 1
ATOM 2649 O O . ILE A 1 324 ? -17.869 4.186 27.993 1.00 79.62 324 ILE A O 1
ATOM 2653 N N . ILE A 1 325 ? -18.351 5.804 26.536 1.00 82.00 325 ILE A N 1
ATOM 2654 C CA . ILE A 1 325 ? -19.439 5.090 25.868 1.00 82.00 325 ILE A CA 1
ATOM 2655 C C . ILE A 1 325 ? -18.980 4.564 24.508 1.00 82.00 325 ILE A C 1
ATOM 2657 O O . ILE A 1 325 ? -18.317 5.264 23.744 1.00 82.00 325 ILE A O 1
ATOM 2661 N N . THR A 1 326 ? -19.304 3.304 24.231 1.00 83.75 326 THR A N 1
ATOM 2662 C CA . THR A 1 326 ? -18.787 2.525 23.099 1.00 83.75 326 THR A CA 1
ATOM 2663 C C . THR A 1 326 ? -19.918 1.716 22.456 1.00 83.75 326 THR A C 1
ATOM 2665 O O . THR A 1 326 ? -21.040 1.690 22.965 1.00 83.75 326 THR A O 1
ATOM 2668 N N . GLU A 1 327 ? -19.636 1.004 21.362 1.00 84.81 327 GLU A N 1
ATOM 2669 C CA . GLU A 1 327 ? -20.618 0.135 20.688 1.00 84.81 327 GLU A CA 1
ATOM 2670 C C . GLU A 1 327 ? -21.044 -1.088 21.531 1.00 84.81 327 GLU A C 1
ATOM 2672 O O . GLU A 1 327 ? -22.075 -1.706 21.256 1.00 84.81 327 GLU A O 1
ATOM 2677 N N . VAL A 1 328 ? -20.266 -1.437 22.565 1.00 78.69 328 VAL A N 1
ATOM 2678 C CA . VAL A 1 328 ? -20.571 -2.524 23.516 1.00 78.69 328 VAL A CA 1
ATOM 2679 C C . VAL A 1 328 ? -21.199 -2.020 24.822 1.00 78.69 328 VAL A C 1
ATOM 2681 O O . VAL A 1 328 ? -21.495 -2.819 25.709 1.00 78.69 328 VAL A O 1
ATOM 2684 N N . GLY A 1 329 ? -21.424 -0.707 24.936 1.00 79.50 329 GLY A N 1
ATOM 2685 C CA . GLY A 1 329 ? -22.024 -0.057 26.099 1.00 79.50 329 GLY A CA 1
ATOM 2686 C C . GLY A 1 329 ? -21.070 0.900 26.814 1.00 79.50 329 GLY A C 1
ATOM 2687 O O . GLY A 1 329 ? -20.101 1.400 26.236 1.00 79.50 329 GLY A O 1
ATOM 2688 N N . LEU A 1 330 ? -21.374 1.196 28.078 1.00 78.69 330 LEU A N 1
ATOM 2689 C CA . LEU A 1 330 ? -20.516 2.023 28.923 1.00 78.69 330 LEU A CA 1
ATOM 2690 C C . LEU A 1 330 ? -19.328 1.195 29.425 1.00 78.69 330 LEU A C 1
ATOM 2692 O O . LEU A 1 330 ? -19.493 0.102 29.967 1.00 78.69 330 LEU A O 1
ATOM 2696 N N . CYS A 1 331 ? -18.131 1.733 29.254 1.00 78.00 331 CYS A N 1
ATOM 2697 C CA . CYS A 1 331 ? -16.868 1.112 29.616 1.00 78.00 331 CYS A CA 1
ATOM 2698 C C . CYS A 1 331 ? -15.996 2.097 30.402 1.00 78.00 331 CYS A C 1
ATOM 2700 O O . CYS A 1 331 ? -16.335 3.267 30.584 1.00 78.00 331 CYS A O 1
ATOM 2702 N N . GLN A 1 332 ? -14.847 1.611 30.859 1.00 78.06 332 GLN A N 1
ATOM 2703 C CA . GLN A 1 332 ? -13.799 2.410 31.483 1.00 78.06 332 GLN A CA 1
ATOM 2704 C C . GLN A 1 332 ? -12.509 2.219 30.678 1.00 78.06 332 GLN A C 1
ATOM 2706 O O . GLN A 1 332 ? -12.218 1.101 30.255 1.00 78.06 332 GLN A O 1
ATOM 2711 N N . THR A 1 333 ? -11.757 3.288 30.414 1.00 76.75 333 THR A N 1
ATOM 2712 C CA . THR A 1 333 ? -10.574 3.238 29.541 1.00 76.75 333 THR A CA 1
ATOM 2713 C C . THR A 1 333 ? -9.447 4.154 30.017 1.00 76.75 333 THR A C 1
ATOM 2715 O O . THR A 1 333 ? -9.680 5.177 30.658 1.00 76.75 333 THR A O 1
ATOM 2718 N N . THR A 1 334 ? -8.216 3.788 29.663 1.00 74.81 334 THR A N 1
ATOM 2719 C CA . THR A 1 334 ? -7.003 4.616 29.779 1.00 74.81 334 THR A CA 1
ATOM 2720 C C . THR A 1 334 ? -6.663 5.366 28.483 1.00 74.81 334 THR A C 1
ATOM 2722 O O . THR A 1 334 ? -5.664 6.084 28.433 1.00 74.81 334 THR A O 1
ATOM 2725 N N . SER A 1 335 ? -7.445 5.182 27.414 1.00 75.50 335 SER A N 1
ATOM 2726 C CA . SER A 1 335 ? -7.170 5.780 26.104 1.00 75.50 335 SER A CA 1
ATOM 2727 C C . SER A 1 335 ? -7.176 7.311 26.156 1.00 75.50 335 SER A C 1
ATOM 2729 O O . SER A 1 335 ? -8.014 7.930 26.811 1.00 75.50 335 SER A O 1
ATOM 2731 N N . GLN A 1 336 ? -6.286 7.937 25.384 1.00 74.00 336 GLN A N 1
ATOM 2732 C CA . GLN A 1 336 ? -6.260 9.398 25.221 1.00 74.00 336 GLN A CA 1
ATOM 2733 C C . GLN A 1 336 ? -7.385 9.900 24.293 1.00 74.00 336 GLN A C 1
ATOM 2735 O O . GLN A 1 336 ? -7.632 11.098 24.183 1.00 74.00 336 GLN A O 1
ATOM 2740 N N . LEU A 1 337 ? -8.121 8.985 23.651 1.00 77.75 337 LEU A N 1
ATOM 2741 C CA . LEU A 1 337 ? -9.250 9.292 22.770 1.00 77.75 337 LEU A CA 1
ATOM 2742 C C . LEU A 1 337 ? -10.601 9.373 23.502 1.00 77.75 337 LEU A C 1
ATOM 2744 O O . LEU A 1 337 ? -11.647 9.474 22.858 1.00 77.75 337 LEU A O 1
ATOM 2748 N N . THR A 1 338 ? -10.602 9.377 24.840 1.00 76.69 338 THR A N 1
ATOM 2749 C CA . THR A 1 338 ? -11.811 9.452 25.689 1.00 76.69 338 THR A CA 1
ATOM 2750 C C . THR A 1 338 ? -12.740 10.610 25.342 1.00 76.69 338 THR A C 1
ATOM 2752 O O . THR A 1 338 ? -13.961 10.451 25.395 1.00 76.69 338 THR A O 1
ATOM 2755 N N . ARG A 1 339 ? -12.191 11.746 24.896 1.00 78.44 339 ARG A N 1
ATOM 2756 C CA . ARG A 1 339 ? -12.958 12.915 24.435 1.00 78.44 339 ARG A CA 1
ATOM 2757 C C . ARG A 1 339 ? -13.995 12.594 23.350 1.00 78.44 339 ARG A C 1
ATOM 2759 O O . ARG A 1 339 ? -15.019 13.269 23.275 1.00 78.44 339 ARG A O 1
ATOM 2766 N N . TYR A 1 340 ? -13.761 11.566 22.527 1.00 83.19 340 TYR A N 1
ATOM 2767 C CA . TYR A 1 340 ? -14.653 11.178 21.427 1.00 83.19 340 TYR A CA 1
ATOM 2768 C C . TYR A 1 340 ? -15.808 10.262 21.849 1.00 83.19 340 TYR A C 1
ATOM 2770 O O . TYR A 1 340 ? -16.835 10.229 21.169 1.00 83.19 340 TYR A O 1
ATOM 2778 N N . GLY A 1 341 ? -15.664 9.561 22.975 1.00 77.62 341 GLY A N 1
ATOM 2779 C CA . GLY A 1 341 ? -16.678 8.675 23.553 1.00 77.62 341 GLY A CA 1
ATOM 2780 C C . GLY A 1 341 ? -17.173 9.158 24.915 1.00 77.62 341 GLY A C 1
ATOM 2781 O O . GLY A 1 341 ? -17.547 8.349 25.755 1.00 77.62 341 GLY A O 1
ATOM 2782 N N . ASN A 1 342 ? -17.128 10.463 25.185 1.00 77.75 342 ASN A N 1
ATOM 2783 C CA . ASN A 1 342 ? -17.475 10.995 26.499 1.00 77.75 342 ASN A CA 1
ATOM 2784 C C . ASN A 1 342 ? -18.954 10.691 26.847 1.00 77.75 342 ASN A C 1
ATOM 2786 O O . ASN A 1 342 ? -19.859 11.083 26.101 1.00 77.75 342 ASN A O 1
ATOM 2790 N N . PRO A 1 343 ? -19.234 10.044 27.994 1.00 70.19 343 PRO A N 1
ATOM 2791 C CA . PRO A 1 343 ? -20.573 9.584 28.348 1.00 70.19 343 PRO A CA 1
ATOM 2792 C C . PRO A 1 343 ? -21.520 10.713 28.773 1.00 70.19 343 PRO A C 1
ATOM 2794 O O . PRO A 1 343 ? -22.699 10.467 28.984 1.00 70.19 343 PRO A O 1
ATOM 2797 N N . TYR A 1 344 ? -21.046 11.954 28.886 1.00 70.88 344 TYR A N 1
ATOM 2798 C CA . TYR A 1 344 ? -21.876 13.135 29.139 1.00 70.88 344 TYR A CA 1
ATOM 2799 C C . TYR A 1 344 ? -22.336 13.822 27.844 1.00 70.88 344 TYR A C 1
ATOM 2801 O O . TYR A 1 344 ? -22.938 14.896 27.890 1.00 70.88 344 TYR A O 1
ATOM 2809 N N . GLY A 1 345 ? -22.041 13.228 26.680 1.00 62.34 345 GLY A N 1
ATOM 2810 C CA . GLY A 1 345 ? -22.505 13.717 25.381 1.00 62.34 345 GLY A CA 1
ATOM 2811 C C . GLY A 1 345 ? -21.839 15.020 24.929 1.00 62.34 345 GLY A C 1
ATOM 2812 O O . GLY A 1 345 ? -22.360 15.700 24.046 1.00 62.34 345 GLY A O 1
ATOM 2813 N N . LYS A 1 346 ? -20.700 15.387 25.530 1.00 65.81 346 LYS A N 1
ATOM 2814 C CA . LYS A 1 346 ? -19.913 16.575 25.178 1.00 65.81 346 LYS A CA 1
ATOM 2815 C C . LYS A 1 346 ? -18.489 16.172 24.825 1.00 65.81 346 LYS A C 1
ATOM 2817 O O . LYS A 1 346 ? -17.878 15.403 25.557 1.00 65.81 346 LYS A O 1
ATOM 2822 N N . ILE A 1 347 ? -17.948 16.738 23.748 1.00 65.75 347 ILE A N 1
ATOM 2823 C CA . ILE A 1 347 ? -16.526 16.605 23.418 1.00 65.75 347 ILE A CA 1
ATOM 2824 C C . ILE A 1 347 ? -15.756 17.505 24.386 1.00 65.75 347 ILE A C 1
ATOM 2826 O O . ILE A 1 347 ? -15.719 18.722 24.216 1.00 65.75 347 ILE A O 1
ATOM 2830 N N . GLN A 1 348 ? -15.231 16.911 25.450 1.00 68.94 348 GLN A N 1
ATOM 2831 C CA . GLN A 1 348 ? -14.419 17.578 26.463 1.00 68.94 348 GLN A CA 1
ATOM 2832 C C . GLN A 1 348 ? -13.325 16.621 26.905 1.00 68.94 348 GLN A C 1
ATOM 2834 O O . GLN A 1 348 ? -13.576 15.419 27.051 1.00 68.94 348 GLN A O 1
ATOM 2839 N N . ASP A 1 349 ? -12.141 17.173 27.134 1.00 65.75 349 ASP A N 1
ATOM 2840 C CA . ASP A 1 349 ? -11.024 16.419 27.673 1.00 65.75 349 ASP A CA 1
ATOM 2841 C C . ASP A 1 349 ? -11.291 16.135 29.158 1.00 65.75 349 ASP A C 1
ATOM 2843 O O . ASP A 1 349 ? -11.600 17.031 29.948 1.00 65.75 349 ASP A O 1
ATOM 2847 N N . LEU A 1 350 ? -11.240 14.856 29.524 1.00 67.00 350 LEU A N 1
ATOM 2848 C CA . LEU A 1 350 ? -11.339 14.408 30.909 1.00 67.00 350 LEU A CA 1
ATOM 2849 C C . LEU A 1 350 ? -9.931 14.385 31.507 1.00 67.00 350 LEU A C 1
ATOM 2851 O O . LEU A 1 350 ? -8.985 13.975 30.839 1.00 67.00 350 LEU A O 1
ATOM 2855 N N . ASN A 1 351 ? -9.794 14.796 32.769 1.00 61.62 351 ASN A N 1
ATOM 2856 C CA . ASN A 1 351 ? -8.512 14.737 33.468 1.00 61.62 351 ASN A CA 1
ATOM 2857 C C . ASN A 1 351 ? -8.177 13.269 33.794 1.00 61.62 351 ASN A C 1
ATOM 2859 O O . ASN A 1 351 ? -8.679 12.714 34.777 1.00 61.62 351 ASN A O 1
ATOM 2863 N N . VAL A 1 352 ? -7.405 12.633 32.913 1.00 64.38 352 VAL A N 1
ATOM 2864 C CA . VAL A 1 352 ? -6.938 11.244 33.013 1.00 64.38 352 VAL A CA 1
ATOM 2865 C C . VAL A 1 352 ? -5.482 11.205 33.451 1.00 64.38 352 VAL A C 1
ATOM 2867 O O . VAL A 1 352 ? -4.724 12.132 33.187 1.00 64.38 352 VAL A O 1
ATOM 2870 N N . THR A 1 353 ? -5.079 10.127 34.120 1.00 64.25 353 THR A N 1
ATOM 2871 C CA . THR A 1 353 ? -3.669 9.910 34.464 1.00 64.25 353 THR A CA 1
ATOM 2872 C C . THR A 1 353 ? -2.808 9.819 33.206 1.00 64.25 353 THR A C 1
ATOM 2874 O O . THR A 1 353 ? -3.198 9.151 32.244 1.00 64.25 353 THR A O 1
ATOM 2877 N N . ASP A 1 354 ? -1.628 10.439 33.242 1.00 61.34 354 ASP A N 1
ATOM 2878 C CA . ASP A 1 354 ? -0.681 10.436 32.128 1.00 61.34 354 ASP A CA 1
ATOM 2879 C C . ASP A 1 354 ? -0.268 9.021 31.699 1.00 61.34 354 ASP A C 1
ATOM 2881 O O . ASP A 1 354 ? -0.237 8.071 32.490 1.00 61.34 354 ASP A O 1
ATOM 2885 N N . VAL A 1 355 ? 0.088 8.888 30.418 1.00 65.44 355 VAL A N 1
ATOM 2886 C CA . VAL A 1 355 ? 0.549 7.624 29.836 1.00 65.44 355 VAL A CA 1
ATOM 2887 C C . VAL A 1 355 ? 1.824 7.164 30.539 1.00 65.44 355 VAL A C 1
ATOM 2889 O O . VAL A 1 355 ? 2.866 7.819 30.478 1.00 65.44 355 VAL A O 1
ATOM 2892 N N . ARG A 1 356 ? 1.768 5.985 31.164 1.00 67.56 356 ARG A N 1
ATOM 2893 C CA . ARG A 1 356 ? 2.945 5.366 31.772 1.00 67.56 356 ARG A CA 1
ATOM 2894 C C . ARG A 1 356 ? 3.856 4.805 30.684 1.00 67.56 356 ARG A C 1
ATOM 2896 O O . ARG A 1 356 ? 3.512 3.834 30.016 1.00 67.56 356 ARG A O 1
ATOM 2903 N N . GLN A 1 357 ? 5.031 5.402 30.532 1.00 64.94 357 GLN A N 1
ATOM 2904 C CA . GLN A 1 357 ? 6.073 4.879 29.655 1.00 64.94 357 GLN A CA 1
ATOM 2905 C C . GLN A 1 357 ? 6.856 3.778 30.371 1.00 64.94 357 GLN A C 1
ATOM 2907 O O . GLN A 1 357 ? 7.192 3.900 31.550 1.00 64.94 357 GLN A O 1
ATOM 2912 N N . CYS A 1 358 ? 7.151 2.702 29.650 1.00 66.88 358 CYS A N 1
ATOM 2913 C CA . CYS A 1 358 ? 7.974 1.609 30.147 1.00 66.88 358 CYS A CA 1
ATOM 2914 C C . CYS A 1 358 ? 9.326 1.607 29.440 1.00 66.88 358 CYS A C 1
ATOM 2916 O O . CYS A 1 358 ? 9.393 1.708 28.216 1.00 66.88 358 CYS A O 1
ATOM 2918 N N . GLY A 1 359 ? 10.401 1.507 30.224 1.00 56.22 359 GLY A N 1
ATOM 2919 C CA . GLY A 1 359 ? 11.755 1.366 29.700 1.00 56.22 359 GLY A CA 1
ATOM 2920 C C . GLY A 1 359 ? 11.997 -0.028 29.123 1.00 56.22 359 GLY A C 1
ATOM 2921 O O . GLY A 1 359 ? 11.325 -0.989 29.489 1.00 56.22 359 GLY A O 1
ATOM 2922 N N . PHE A 1 360 ? 13.001 -0.152 28.252 1.00 57.31 360 PHE A N 1
ATOM 2923 C CA . PHE A 1 360 ? 13.333 -1.411 27.570 1.00 57.31 360 PHE A CA 1
ATOM 2924 C C . PHE A 1 360 ? 13.705 -2.561 28.527 1.00 57.31 360 PHE A C 1
ATOM 2926 O O . PHE A 1 360 ? 13.445 -3.722 28.235 1.00 57.31 360 PHE A O 1
ATOM 2933 N N . PHE A 1 361 ? 14.287 -2.236 29.684 1.00 56.22 361 PHE A N 1
ATOM 2934 C CA . PHE A 1 361 ? 14.669 -3.202 30.723 1.00 56.22 361 PHE A CA 1
ATOM 2935 C C . PHE A 1 361 ? 13.670 -3.269 31.887 1.00 56.22 361 PHE A C 1
ATOM 2937 O O . PHE A 1 361 ? 13.935 -3.923 32.892 1.00 56.22 361 PHE A O 1
ATOM 2944 N N . SER A 1 362 ? 12.548 -2.551 31.798 1.00 58.03 362 SER A N 1
ATOM 2945 C CA . SER A 1 362 ? 11.540 -2.522 32.854 1.00 58.03 362 SER A CA 1
ATOM 2946 C C . SER A 1 362 ? 10.488 -3.600 32.613 1.00 58.03 362 SER A C 1
ATOM 2948 O O . SER A 1 362 ? 9.892 -3.655 31.540 1.00 58.03 362 SER A O 1
ATOM 2950 N N . GLU A 1 363 ? 10.200 -4.404 33.637 1.00 65.19 363 GLU A N 1
ATOM 2951 C CA . GLU A 1 363 ? 9.030 -5.289 33.663 1.00 65.19 363 GLU A CA 1
ATOM 2952 C C . GLU A 1 363 ? 7.760 -4.431 33.680 1.00 65.19 363 GLU A C 1
ATOM 2954 O O . GLU A 1 363 ? 7.316 -3.922 34.716 1.00 65.19 363 GLU A O 1
ATOM 2959 N N . CYS A 1 364 ? 7.214 -4.196 32.491 1.00 71.56 364 CYS A N 1
ATOM 2960 C CA . CYS A 1 364 ? 6.077 -3.322 32.306 1.00 71.56 364 CYS A CA 1
ATOM 2961 C C . CYS A 1 364 ? 4.794 -4.058 32.686 1.00 71.56 364 CYS A C 1
ATOM 2963 O O . CYS A 1 364 ? 4.231 -4.804 31.886 1.00 71.56 364 CYS A O 1
ATOM 2965 N N . GLN A 1 365 ? 4.340 -3.857 33.921 1.00 75.75 365 GLN A N 1
ATOM 2966 C CA . GLN A 1 365 ? 3.126 -4.485 34.428 1.00 75.75 365 GLN A CA 1
ATOM 2967 C C . GLN A 1 365 ? 2.100 -3.468 34.920 1.00 75.75 365 GLN A C 1
ATOM 2969 O O . GLN A 1 365 ? 2.428 -2.477 35.580 1.00 75.75 365 GLN A O 1
ATOM 2974 N N . ILE A 1 366 ? 0.839 -3.747 34.611 1.00 75.06 366 ILE A N 1
ATOM 2975 C CA . ILE A 1 366 ? -0.323 -3.015 35.100 1.00 75.06 366 ILE A CA 1
ATOM 2976 C C . ILE A 1 366 ? -1.135 -3.991 35.937 1.00 75.06 366 ILE A C 1
ATOM 2978 O O . ILE A 1 366 ? -1.604 -5.011 35.442 1.00 75.06 366 ILE A O 1
ATOM 2982 N N . MET A 1 367 ? -1.295 -3.672 37.216 1.00 72.56 367 MET A N 1
ATOM 2983 C CA . MET A 1 367 ? -2.186 -4.399 38.107 1.00 72.56 367 MET A CA 1
ATOM 2984 C C . MET A 1 367 ? -3.468 -3.591 38.263 1.00 72.56 367 MET A C 1
ATOM 2986 O O . MET A 1 367 ? -3.430 -2.439 38.695 1.00 72.56 367 MET A O 1
ATOM 2990 N N . HIS A 1 368 ? -4.597 -4.196 37.920 1.00 72.31 368 HIS A N 1
ATOM 2991 C CA . HIS A 1 368 ? -5.911 -3.610 38.113 1.00 72.31 368 HIS A CA 1
ATOM 2992 C C . HIS A 1 368 ? -6.758 -4.510 39.012 1.00 72.31 368 HIS A C 1
ATOM 2994 O O . HIS A 1 368 ? -6.899 -5.709 38.771 1.00 72.31 368 HIS A O 1
ATOM 3000 N N . LYS A 1 369 ? -7.332 -3.908 40.054 1.00 70.81 369 LYS A N 1
ATOM 3001 C CA . LYS A 1 369 ? -8.333 -4.530 40.918 1.00 70.81 369 LYS A CA 1
ATOM 3002 C C . LYS A 1 369 ? -9.690 -3.926 40.545 1.00 70.81 369 LYS A C 1
ATOM 3004 O O . LYS A 1 369 ? -9.900 -2.748 40.845 1.00 70.81 369 LYS A O 1
ATOM 3009 N N . PRO A 1 370 ? -10.569 -4.666 39.843 1.00 64.06 370 PRO A N 1
ATOM 3010 C CA . PRO A 1 370 ? -11.888 -4.166 39.478 1.00 64.06 370 PRO A CA 1
ATOM 3011 C C . PRO A 1 370 ? -12.647 -3.697 40.721 1.00 64.06 370 PRO A C 1
ATOM 3013 O O . PRO A 1 370 ? -12.622 -4.360 41.758 1.00 64.06 370 PRO A O 1
ATOM 3016 N N . PHE A 1 371 ? -13.308 -2.546 40.622 1.00 55.56 371 PHE A N 1
ATOM 3017 C CA . PHE A 1 371 ? -14.063 -1.988 41.739 1.00 55.56 371 PHE A CA 1
ATOM 3018 C C . PHE A 1 371 ? -15.302 -2.853 42.018 1.00 55.56 371 PHE A C 1
ATOM 3020 O O . PHE A 1 371 ? -16.036 -3.209 41.095 1.00 55.56 371 PHE A O 1
ATOM 3027 N N . ASN A 1 372 ? -15.551 -3.114 43.304 1.00 53.72 372 ASN A N 1
ATOM 3028 C CA . ASN A 1 372 ? -16.641 -3.911 43.873 1.00 53.72 372 ASN A CA 1
ATOM 3029 C C . ASN A 1 372 ? -16.480 -5.442 43.778 1.00 53.72 372 ASN A C 1
ATOM 3031 O O . ASN A 1 372 ? -16.217 -6.008 42.721 1.00 53.72 372 ASN A O 1
ATOM 3035 N N . SER A 1 373 ? -16.783 -6.122 44.889 1.00 51.41 373 SER A N 1
ATOM 3036 C CA . SER A 1 373 ? -16.899 -7.584 45.061 1.00 51.41 373 SER A CA 1
ATOM 3037 C C . SER A 1 373 ? -18.048 -8.224 44.249 1.00 51.41 373 SER A C 1
ATOM 3039 O O . SER A 1 373 ? -18.680 -9.185 44.688 1.00 51.41 373 SER A O 1
ATOM 3041 N N . ILE A 1 374 ? -18.386 -7.660 43.086 1.00 57.06 374 ILE A N 1
ATOM 3042 C CA . ILE A 1 374 ? -19.497 -8.084 42.236 1.00 57.06 374 ILE A CA 1
ATOM 3043 C C . ILE A 1 374 ? -19.140 -9.416 41.566 1.00 57.06 374 ILE A C 1
ATOM 3045 O O . ILE A 1 374 ? -18.109 -9.569 40.911 1.00 57.06 374 ILE A O 1
ATOM 3049 N N . LEU A 1 375 ? -20.044 -10.385 41.702 1.00 63.69 375 LEU A N 1
ATOM 3050 C CA . LEU A 1 375 ? -19.933 -11.734 41.151 1.00 63.69 375 LEU A CA 1
ATOM 3051 C C . LEU A 1 375 ? -20.331 -11.785 39.664 1.00 63.69 375 LEU A C 1
ATOM 3053 O O . LEU A 1 375 ? -21.226 -12.539 39.285 1.00 63.69 375 LEU A O 1
ATOM 3057 N N . THR A 1 376 ? -19.709 -10.963 38.814 1.00 65.38 376 THR A N 1
ATOM 3058 C CA . THR A 1 376 ? -19.975 -10.948 37.361 1.00 65.38 376 THR A CA 1
ATOM 3059 C C . THR A 1 376 ? -18.696 -10.990 36.531 1.00 65.38 376 THR A C 1
ATOM 3061 O O . THR A 1 376 ? -17.613 -10.653 37.006 1.00 65.38 376 THR A O 1
ATOM 3064 N N . HIS A 1 377 ? -18.820 -11.415 35.274 1.00 70.44 377 HIS A N 1
ATOM 3065 C CA . HIS A 1 377 ? -17.732 -11.387 34.297 1.00 70.44 377 HIS A CA 1
ATOM 3066 C C . HIS A 1 377 ? -17.235 -9.950 34.081 1.00 70.44 377 HIS A C 1
ATOM 3068 O O . HIS A 1 377 ? -18.019 -9.001 34.178 1.00 70.44 377 HIS A O 1
ATOM 3074 N N . VAL A 1 378 ? -15.938 -9.795 33.815 1.00 74.56 378 VAL A N 1
ATOM 3075 C CA . VAL A 1 378 ? -15.335 -8.508 33.436 1.00 74.56 378 VAL A CA 1
ATOM 3076 C C . VAL A 1 378 ? -14.696 -8.718 32.077 1.00 74.56 378 VAL A C 1
ATOM 3078 O O . VAL A 1 378 ? -13.743 -9.482 31.956 1.00 74.56 378 VAL A O 1
ATOM 3081 N N . PHE A 1 379 ? -15.235 -8.039 31.071 1.00 77.50 379 PHE A N 1
ATOM 3082 C CA . PHE A 1 379 ? -14.688 -8.057 29.722 1.00 77.50 379 PHE A CA 1
ATOM 3083 C C . PHE A 1 379 ? -13.597 -6.996 29.603 1.00 77.50 379 PHE A C 1
ATOM 3085 O O . PHE A 1 379 ? -13.841 -5.814 29.852 1.00 77.50 379 PHE A O 1
ATOM 3092 N N . LEU A 1 380 ? -12.399 -7.428 29.224 1.00 78.12 380 LEU A N 1
ATOM 3093 C CA . LEU A 1 380 ? -11.258 -6.571 28.949 1.00 78.12 380 LEU A CA 1
ATOM 3094 C C . LEU A 1 380 ? -11.091 -6.411 27.441 1.00 78.12 380 LEU A C 1
ATOM 3096 O O . LEU A 1 380 ? -11.145 -7.387 26.698 1.00 78.12 380 LEU A O 1
ATOM 3100 N N . TYR A 1 381 ? -10.849 -5.172 27.021 1.00 81.69 381 TYR A N 1
ATOM 3101 C CA . TYR A 1 381 ? -10.555 -4.799 25.641 1.00 81.69 381 TYR A CA 1
ATOM 3102 C C . TYR A 1 381 ? -9.201 -4.096 25.631 1.00 81.69 381 TYR A C 1
ATOM 3104 O O . TYR A 1 381 ? -9.055 -3.026 26.222 1.00 81.69 381 TYR A O 1
ATOM 3112 N N . LEU A 1 382 ? -8.204 -4.714 25.007 1.00 79.88 382 LEU A N 1
ATOM 3113 C CA . LEU A 1 382 ? -6.828 -4.228 24.973 1.00 79.88 382 LEU A CA 1
ATOM 3114 C C . LEU A 1 382 ? -6.510 -3.748 23.556 1.00 79.88 382 LEU A C 1
ATOM 3116 O O . LEU A 1 382 ? -6.691 -4.486 22.591 1.00 79.88 382 LEU A O 1
ATOM 3120 N N . HIS A 1 383 ? -6.070 -2.500 23.440 1.00 82.56 383 HIS A N 1
ATOM 3121 C CA . HIS A 1 383 ? -5.761 -1.832 22.177 1.00 82.56 383 HIS A CA 1
ATOM 3122 C C . HIS A 1 383 ? -4.723 -0.720 22.412 1.00 82.56 383 HIS A C 1
ATOM 3124 O O . HIS A 1 383 ? -4.410 -0.392 23.560 1.00 82.56 383 HIS A O 1
ATOM 3130 N N . ASP A 1 384 ? -4.191 -0.130 21.337 1.00 79.44 384 ASP A N 1
ATOM 3131 C CA . ASP A 1 384 ? -3.255 0.999 21.440 1.00 79.44 384 ASP A CA 1
ATOM 3132 C C . ASP A 1 384 ? -3.922 2.211 22.113 1.00 79.44 384 ASP A C 1
ATOM 3134 O O . ASP A 1 384 ? -5.126 2.446 21.980 1.00 79.44 384 ASP A O 1
ATOM 3138 N N . VAL A 1 385 ? -3.131 3.010 22.831 1.00 77.31 385 VAL A N 1
ATOM 3139 C CA . VAL A 1 385 ? -3.603 4.202 23.552 1.00 77.31 385 VAL A CA 1
ATOM 3140 C C . VAL A 1 385 ? -4.256 5.242 22.630 1.00 77.31 385 VAL A C 1
ATOM 3142 O O . VAL A 1 385 ? -5.160 5.962 23.064 1.00 77.31 385 VAL A O 1
ATOM 3145 N N . ASN A 1 386 ? -3.833 5.287 21.363 1.00 79.31 386 ASN A N 1
ATOM 3146 C CA . ASN A 1 386 ? -4.368 6.160 20.320 1.00 79.31 386 ASN A CA 1
ATOM 3147 C C . ASN A 1 386 ? -5.365 5.440 19.398 1.00 79.31 386 ASN A C 1
ATOM 3149 O O . ASN A 1 386 ? -5.660 5.921 18.306 1.00 79.31 386 ASN A O 1
ATOM 3153 N N . GLU A 1 387 ? -5.883 4.285 19.806 1.00 81.44 387 GLU A N 1
ATOM 3154 C CA . GLU A 1 387 ? -6.999 3.619 19.142 1.00 81.44 387 GLU A CA 1
ATOM 3155 C C . GLU A 1 387 ? -8.230 3.602 20.058 1.00 81.44 387 GLU A C 1
ATOM 3157 O O . GLU A 1 387 ? -8.148 3.799 21.272 1.00 81.44 387 GLU A O 1
ATOM 3162 N N . MET A 1 388 ? -9.399 3.431 19.448 1.00 83.00 388 MET A N 1
ATOM 3163 C CA . MET A 1 388 ? -10.672 3.269 20.145 1.00 83.00 388 MET A CA 1
ATOM 3164 C C . MET A 1 388 ? -11.100 1.815 19.982 1.00 83.00 388 MET A C 1
ATOM 3166 O O . MET A 1 388 ? -10.973 1.276 18.881 1.00 83.00 388 MET A O 1
ATOM 3170 N N . MET A 1 389 ? -11.607 1.189 21.046 1.00 83.06 389 MET A N 1
ATOM 3171 C CA . MET A 1 389 ? -12.099 -0.182 20.948 1.00 83.06 389 MET A CA 1
ATOM 3172 C C . MET A 1 389 ? -13.238 -0.257 19.933 1.00 83.06 389 MET A C 1
ATOM 3174 O O . MET A 1 389 ? -14.211 0.499 19.999 1.00 83.06 389 MET A O 1
ATOM 3178 N N . LEU A 1 390 ? -13.117 -1.197 19.004 1.00 81.12 390 LEU A N 1
ATOM 3179 C CA . LEU A 1 390 ? -14.180 -1.545 18.081 1.00 81.12 390 LEU A CA 1
ATOM 3180 C C . LEU A 1 390 ? -14.438 -3.046 18.191 1.00 81.12 390 LEU A C 1
ATOM 3182 O O . LEU A 1 390 ? -13.496 -3.840 18.225 1.00 81.12 390 LEU A O 1
ATOM 3186 N N . PRO A 1 391 ? -15.707 -3.464 18.250 1.00 69.94 391 PRO A N 1
ATOM 3187 C CA . PRO A 1 391 ? -16.028 -4.874 18.269 1.00 69.94 391 PRO A CA 1
ATOM 3188 C C . PRO A 1 391 ? -15.644 -5.537 16.942 1.00 69.94 391 PRO A C 1
ATOM 3190 O O . PRO A 1 391 ? -15.809 -4.941 15.871 1.00 69.94 391 PRO A O 1
ATOM 3193 N N . HIS A 1 392 ? -15.148 -6.775 17.036 1.00 69.56 392 HIS A N 1
ATOM 3194 C CA . HIS A 1 392 ? -14.640 -7.579 15.914 1.00 69.56 392 HIS A CA 1
ATOM 3195 C C . HIS A 1 392 ? -13.473 -6.949 15.137 1.00 69.56 392 HIS A C 1
ATOM 3197 O O . HIS A 1 392 ? -13.153 -7.376 14.030 1.00 69.56 392 HIS A O 1
ATOM 3203 N N . ASP A 1 393 ? -12.815 -5.941 15.706 1.00 76.19 393 ASP A N 1
ATOM 3204 C CA . ASP A 1 393 ? -11.587 -5.394 15.153 1.00 76.19 393 ASP A CA 1
ATOM 3205 C C . ASP A 1 393 ? -10.410 -6.256 15.602 1.00 76.19 393 ASP A C 1
ATOM 3207 O O . ASP A 1 393 ? -10.165 -6.393 16.798 1.00 76.19 393 ASP A O 1
ATOM 3211 N N . LEU A 1 394 ? -9.652 -6.800 14.648 1.00 71.44 394 LEU A N 1
ATOM 3212 C CA . LEU A 1 394 ? -8.466 -7.626 14.916 1.00 71.44 394 LEU A CA 1
ATOM 3213 C C . LEU A 1 394 ? -7.416 -6.915 15.787 1.00 71.44 394 LEU A C 1
ATOM 3215 O O . LEU A 1 394 ? -6.545 -7.562 16.354 1.00 71.44 394 LEU A O 1
ATOM 3219 N N . ARG A 1 395 ? -7.481 -5.582 15.886 1.00 73.75 395 ARG A N 1
ATOM 3220 C CA . ARG A 1 395 ? -6.587 -4.768 16.724 1.00 73.75 395 ARG A CA 1
ATOM 3221 C C . ARG A 1 395 ? -7.013 -4.681 18.185 1.00 73.75 395 ARG A C 1
ATOM 3223 O O . ARG A 1 395 ? -6.215 -4.267 19.021 1.00 73.75 395 ARG A O 1
ATOM 3230 N N . THR A 1 396 ? -8.266 -5.019 18.483 1.00 79.06 396 THR A N 1
ATOM 3231 C CA . THR A 1 396 ? -8.803 -5.011 19.843 1.00 79.06 396 THR A CA 1
ATOM 3232 C C . THR A 1 396 ? -8.804 -6.436 20.371 1.00 79.06 396 THR A C 1
ATOM 3234 O O . THR A 1 396 ? -9.656 -7.244 20.010 1.00 79.06 396 THR A O 1
ATOM 3237 N N . VAL A 1 397 ? -7.862 -6.745 21.258 1.00 78.88 397 VAL A N 1
ATOM 3238 C CA . VAL A 1 397 ? -7.829 -8.047 21.925 1.00 78.88 397 VAL A CA 1
ATOM 3239 C C . VAL A 1 397 ? -8.896 -8.077 23.007 1.00 78.88 397 VAL A C 1
ATOM 3241 O O . VAL A 1 397 ? -8.951 -7.192 23.862 1.00 78.88 397 VAL A O 1
ATOM 3244 N N . THR A 1 398 ? -9.739 -9.102 22.980 1.00 80.31 398 THR A N 1
ATOM 3245 C CA . THR A 1 398 ? -10.824 -9.289 23.945 1.00 80.31 398 THR A CA 1
ATOM 3246 C C . THR A 1 398 ? -10.498 -10.420 24.906 1.00 80.31 398 THR A C 1
ATOM 3248 O O . THR A 1 398 ? -10.141 -11.507 24.459 1.00 80.31 398 THR A O 1
ATOM 3251 N N . PHE A 1 399 ? -10.687 -10.199 26.204 1.00 79.75 399 PHE A N 1
ATOM 3252 C CA . PHE A 1 399 ? -10.534 -11.234 27.224 1.00 79.75 399 PHE A CA 1
ATOM 3253 C C . PHE A 1 399 ? -11.726 -11.227 28.184 1.00 79.75 399 PHE A C 1
ATOM 3255 O O . PHE A 1 399 ? -12.103 -10.177 28.706 1.00 79.75 399 PHE A O 1
ATOM 3262 N N . ASP A 1 400 ? -12.322 -12.395 28.421 1.00 82.00 400 ASP A N 1
ATOM 3263 C CA . ASP A 1 400 ? -13.404 -12.571 29.390 1.00 82.00 400 ASP A CA 1
ATOM 3264 C C . ASP A 1 400 ? -12.840 -13.113 30.704 1.00 82.00 400 ASP A C 1
ATOM 3266 O O . ASP A 1 400 ? -12.571 -14.307 30.851 1.00 82.00 400 ASP A O 1
ATOM 3270 N N . ALA A 1 401 ? -12.662 -12.226 31.679 1.00 74.56 401 ALA A N 1
ATOM 3271 C CA . ALA A 1 401 ? -12.243 -12.645 32.998 1.00 74.56 401 ALA A CA 1
ATOM 3272 C C . ALA A 1 401 ? -13.453 -13.227 33.760 1.00 74.56 401 ALA A C 1
ATOM 3274 O O . ALA A 1 401 ? -14.484 -12.561 33.948 1.00 74.56 401 ALA A O 1
ATOM 3275 N N . LYS A 1 402 ? -13.304 -14.452 34.278 1.00 75.00 402 LYS A N 1
ATOM 3276 C CA . LYS A 1 402 ? -14.332 -15.129 35.083 1.00 75.00 402 LYS A CA 1
ATOM 3277 C C . LYS A 1 402 ? -14.422 -14.567 36.505 1.00 75.00 402 LYS A C 1
ATOM 3279 O O . LYS A 1 402 ? -13.583 -13.799 36.976 1.00 75.00 402 LYS A O 1
ATOM 3284 N N . VAL A 1 403 ? -15.486 -14.955 37.197 1.00 70.81 403 VAL A N 1
ATOM 3285 C CA . VAL A 1 403 ? -15.789 -14.555 38.576 1.00 70.81 403 VAL A CA 1
ATOM 3286 C C . VAL A 1 403 ? -14.839 -15.246 39.569 1.00 70.81 403 VAL A C 1
ATOM 3288 O O . VAL A 1 403 ? -14.604 -16.439 39.438 1.00 70.81 403 VAL A O 1
ATOM 3291 N N . LYS A 1 404 ? -14.351 -14.518 40.592 1.00 69.38 404 LYS A N 1
ATOM 3292 C CA . LYS A 1 404 ? -13.487 -15.019 41.695 1.00 69.38 404 LYS A CA 1
ATOM 3293 C C . LYS A 1 404 ? -12.116 -15.608 41.301 1.00 69.38 404 LYS A C 1
ATOM 3295 O O . LYS A 1 404 ? -11.454 -16.185 42.159 1.00 69.38 404 LYS A O 1
ATOM 3300 N N . SER A 1 405 ? -11.662 -15.414 40.066 1.00 72.25 405 SER A N 1
ATOM 3301 C CA . SER A 1 405 ? -10.310 -15.797 39.636 1.00 72.25 405 SER A CA 1
ATOM 3302 C C . SER A 1 405 ? -9.436 -14.565 39.418 1.00 72.25 405 SER A C 1
ATOM 3304 O O . SER A 1 405 ? -9.901 -13.542 38.905 1.00 72.25 405 SER A O 1
ATOM 3306 N N . SER A 1 406 ? -8.163 -14.668 39.788 1.00 79.62 406 SER A N 1
ATOM 3307 C CA . SER A 1 406 ? -7.128 -13.705 39.415 1.00 79.62 406 SER A CA 1
ATOM 3308 C C . SER A 1 406 ? -6.434 -14.182 38.146 1.00 79.62 406 SER A C 1
ATOM 3310 O O . SER A 1 406 ? -6.183 -15.372 37.992 1.00 79.62 406 SER A O 1
ATOM 3312 N N . TYR A 1 407 ? -6.130 -13.261 37.235 1.00 82.38 407 TYR A N 1
ATOM 3313 C CA . TYR A 1 407 ? -5.507 -13.589 35.952 1.00 82.38 407 TYR A CA 1
ATOM 3314 C C . TYR A 1 407 ? -4.193 -12.838 35.792 1.00 82.38 407 TYR A C 1
ATOM 3316 O O . TYR A 1 407 ? -4.143 -11.624 36.014 1.00 82.38 407 TYR A O 1
ATOM 3324 N N . VAL A 1 408 ? -3.151 -13.547 35.362 1.00 85.12 408 VAL A N 1
ATOM 3325 C CA . VAL A 1 408 ? -1.922 -12.945 34.843 1.00 85.12 408 VAL A CA 1
ATOM 3326 C C . VAL A 1 408 ? -1.924 -13.115 33.329 1.00 85.12 408 VAL A C 1
ATOM 3328 O O . VAL A 1 408 ? -1.826 -14.224 32.818 1.00 85.12 408 VAL A O 1
ATOM 3331 N N . LEU A 1 409 ? -2.071 -12.003 32.612 1.00 82.94 409 LEU A N 1
ATOM 3332 C CA . LEU A 1 409 ? -2.085 -11.963 31.154 1.00 82.94 409 LEU A CA 1
ATOM 3333 C C . LEU A 1 409 ? -0.747 -11.440 30.660 1.00 82.94 409 LEU A C 1
ATOM 3335 O O . LEU A 1 409 ? -0.358 -10.316 30.990 1.00 82.94 409 LEU A O 1
ATOM 3339 N N . LYS A 1 410 ? -0.055 -12.222 29.838 1.00 82.38 410 LYS A N 1
ATOM 3340 C CA . LYS A 1 410 ? 1.166 -11.777 29.172 1.00 82.38 410 LYS A CA 1
ATOM 3341 C C . LYS A 1 410 ? 0.838 -11.328 27.758 1.00 82.38 410 LYS A C 1
ATOM 3343 O O . LYS A 1 410 ? 0.470 -12.133 26.904 1.00 82.38 410 LYS A O 1
ATOM 3348 N N . LEU A 1 411 ? 0.984 -10.034 27.514 1.00 80.56 411 LEU A N 1
ATOM 3349 C CA . LEU A 1 411 ? 0.776 -9.419 26.212 1.00 80.56 411 LEU A CA 1
ATOM 3350 C C . LEU A 1 411 ? 2.097 -9.234 25.492 1.00 80.56 411 LEU A C 1
ATOM 3352 O O . LEU A 1 411 ? 2.999 -8.585 26.012 1.00 80.56 411 LEU A O 1
ATOM 3356 N N . LEU A 1 412 ? 2.193 -9.755 24.276 1.00 80.06 412 LEU A N 1
ATOM 3357 C CA . LEU A 1 412 ? 3.300 -9.476 23.379 1.00 80.06 412 LEU A CA 1
ATOM 3358 C C . LEU A 1 412 ? 2.938 -8.293 22.484 1.00 80.06 412 LEU A C 1
ATOM 3360 O O . LEU A 1 412 ? 1.911 -8.308 21.804 1.00 80.06 412 LEU A O 1
ATOM 3364 N N . VAL A 1 413 ? 3.796 -7.276 22.477 1.00 76.62 413 VAL A N 1
ATOM 3365 C CA . VAL A 1 413 ? 3.663 -6.148 21.551 1.00 76.62 413 VAL A CA 1
ATOM 3366 C C . VAL A 1 413 ? 4.368 -6.507 20.249 1.00 76.62 413 VAL A C 1
ATOM 3368 O O . VAL A 1 413 ? 5.549 -6.827 20.257 1.00 76.62 413 VAL A O 1
ATOM 3371 N N . HIS A 1 414 ? 3.680 -6.430 19.120 1.00 76.62 414 HIS A N 1
ATOM 3372 C CA . HIS A 1 414 ? 4.265 -6.542 17.790 1.00 76.62 414 HIS A CA 1
ATOM 3373 C C . HIS A 1 414 ? 4.374 -5.153 17.174 1.00 76.62 414 HIS A C 1
ATOM 3375 O O . HIS A 1 414 ? 3.366 -4.467 17.013 1.00 76.62 414 HIS A O 1
ATOM 3381 N N . SER A 1 415 ? 5.587 -4.741 16.804 1.00 74.81 415 SER A N 1
ATOM 3382 C CA . SER A 1 415 ? 5.806 -3.450 16.150 1.00 74.81 415 SER A CA 1
ATOM 3383 C C . SER A 1 415 ? 6.002 -3.628 14.650 1.00 74.81 415 SER A C 1
ATOM 3385 O O . SER A 1 415 ? 6.854 -4.408 14.209 1.00 74.81 415 SER A O 1
ATOM 3387 N N . ILE A 1 416 ? 5.218 -2.885 13.872 1.00 79.81 416 ILE A N 1
ATOM 3388 C CA . ILE A 1 416 ? 5.350 -2.773 12.424 1.00 79.81 416 ILE A CA 1
ATOM 3389 C C . ILE A 1 416 ? 5.762 -1.341 12.101 1.00 79.81 416 ILE A C 1
ATOM 3391 O O . ILE A 1 416 ? 5.127 -0.378 12.530 1.00 79.81 416 ILE A O 1
ATOM 3395 N N . SER A 1 417 ? 6.818 -1.185 11.309 1.00 80.06 417 SER A N 1
ATOM 3396 C CA . SER A 1 417 ? 7.282 0.123 10.845 1.00 80.06 417 SER A CA 1
ATOM 3397 C C . SER A 1 417 ? 7.589 0.101 9.353 1.00 80.06 417 SER A C 1
ATOM 3399 O O . SER A 1 417 ? 8.089 -0.887 8.830 1.00 80.06 417 SER A O 1
ATOM 3401 N N . ALA A 1 418 ? 7.279 1.179 8.643 1.00 82.50 418 ALA A N 1
ATOM 3402 C CA . ALA A 1 418 ? 7.641 1.347 7.241 1.00 82.50 418 ALA A CA 1
ATOM 3403 C C . ALA A 1 418 ? 8.965 2.105 7.096 1.00 82.50 418 ALA A C 1
ATOM 3405 O O . ALA A 1 418 ? 9.276 2.981 7.910 1.00 82.50 418 ALA A O 1
ATOM 3406 N N . ASP A 1 419 ? 9.731 1.774 6.055 1.00 75.38 419 ASP A N 1
ATOM 3407 C CA . ASP A 1 419 ? 10.925 2.534 5.684 1.00 75.38 419 ASP A CA 1
ATOM 3408 C C . ASP A 1 419 ? 10.589 3.948 5.199 1.00 75.38 419 ASP A C 1
ATOM 3410 O O . ASP A 1 419 ? 9.453 4.234 4.814 1.00 75.38 419 ASP A O 1
ATOM 3414 N N . ILE A 1 420 ? 11.582 4.839 5.202 1.00 77.25 420 ILE A N 1
ATOM 3415 C CA . ILE A 1 420 ? 11.353 6.256 4.890 1.00 77.25 420 ILE A CA 1
ATOM 3416 C C . ILE A 1 420 ? 10.884 6.460 3.441 1.00 77.25 420 ILE A C 1
ATOM 3418 O O . ILE A 1 420 ? 10.027 7.299 3.178 1.00 77.25 420 ILE A O 1
ATOM 3422 N N . GLU A 1 421 ? 11.365 5.622 2.522 1.00 73.19 421 GLU A N 1
ATOM 3423 C CA . GLU A 1 421 ? 11.014 5.641 1.097 1.00 73.19 421 GLU A CA 1
ATOM 3424 C C . GLU A 1 421 ? 9.545 5.290 0.840 1.00 73.19 421 GLU A C 1
ATOM 3426 O O . GLU A 1 421 ? 8.950 5.781 -0.117 1.00 73.19 421 GLU A O 1
ATOM 3431 N N . VAL A 1 422 ? 8.918 4.499 1.724 1.00 83.00 422 VAL A N 1
ATOM 3432 C CA . VAL A 1 422 ? 7.499 4.126 1.602 1.00 83.00 422 VAL A CA 1
ATOM 3433 C C . VAL A 1 422 ? 6.611 5.369 1.657 1.00 83.00 422 VAL A C 1
ATOM 3435 O O . VAL A 1 422 ? 5.578 5.410 0.993 1.00 83.00 422 VAL A O 1
ATOM 3438 N N . ARG A 1 423 ? 7.022 6.415 2.385 1.00 85.69 423 ARG A N 1
ATOM 3439 C CA . ARG A 1 423 ? 6.277 7.678 2.485 1.00 85.69 423 ARG A CA 1
ATOM 3440 C C . ARG A 1 423 ? 6.158 8.414 1.150 1.00 85.69 423 ARG A C 1
ATOM 3442 O O . ARG A 1 423 ? 5.167 9.109 0.949 1.00 85.69 423 ARG A O 1
ATOM 3449 N N . ASN A 1 424 ? 7.110 8.215 0.238 1.00 84.62 424 ASN A N 1
ATOM 3450 C CA . ASN A 1 424 ? 7.095 8.834 -1.0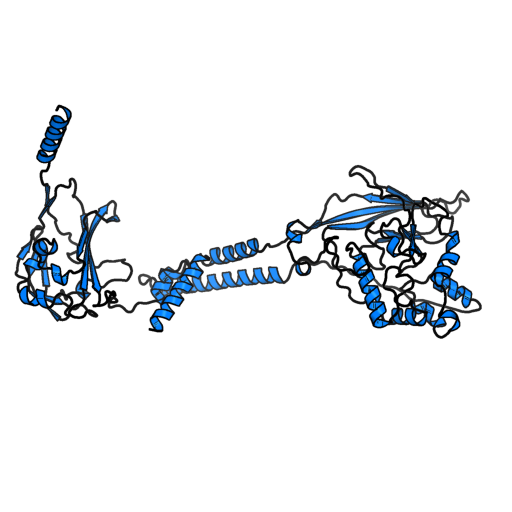90 1.00 84.62 424 ASN A CA 1
ATOM 3451 C C . ASN A 1 424 ? 6.071 8.179 -2.032 1.00 84.62 424 ASN A C 1
ATOM 3453 O O . ASN A 1 424 ? 5.727 8.753 -3.063 1.00 84.62 424 ASN A O 1
ATOM 3457 N N . LEU A 1 425 ? 5.565 6.988 -1.691 1.00 83.44 425 LEU A N 1
ATOM 3458 C CA . LEU A 1 425 ? 4.551 6.303 -2.485 1.00 83.44 425 LEU A CA 1
ATOM 3459 C C . LEU A 1 425 ? 3.146 6.860 -2.191 1.00 83.44 425 LEU A C 1
ATOM 3461 O O . LEU A 1 425 ? 2.781 7.053 -1.021 1.00 83.44 425 LEU A O 1
ATOM 3465 N N . PRO A 1 426 ? 2.295 7.038 -3.220 1.00 86.75 426 PRO A N 1
ATOM 3466 C CA . PRO A 1 426 ? 0.892 7.371 -3.013 1.00 86.75 426 PRO A CA 1
ATOM 3467 C C . PRO A 1 426 ? 0.194 6.323 -2.137 1.00 86.75 426 PRO A C 1
ATOM 3469 O O . PRO A 1 426 ? 0.433 5.121 -2.281 1.00 86.75 426 PRO A O 1
ATOM 3472 N N . VAL A 1 427 ? -0.718 6.770 -1.264 1.00 87.44 427 VAL A N 1
ATOM 3473 C CA . VAL A 1 427 ? -1.450 5.913 -0.303 1.00 87.44 427 VAL A CA 1
ATOM 3474 C C . VAL A 1 427 ? -2.094 4.698 -0.986 1.00 87.44 427 VAL A C 1
ATOM 3476 O O . VAL A 1 427 ? -2.076 3.598 -0.435 1.00 87.44 427 VAL A O 1
ATOM 3479 N N . ALA A 1 428 ? -2.600 4.874 -2.212 1.00 83.88 428 ALA A N 1
ATOM 3480 C CA . ALA A 1 428 ? -3.220 3.814 -3.003 1.00 83.88 428 ALA A CA 1
ATOM 3481 C C . ALA A 1 428 ? -2.290 2.619 -3.282 1.00 83.88 428 ALA A C 1
ATOM 3483 O O . ALA A 1 428 ? -2.792 1.499 -3.366 1.00 83.88 428 ALA A O 1
ATOM 3484 N N . TYR A 1 429 ? -0.974 2.836 -3.388 1.00 81.75 429 TYR A N 1
ATOM 3485 C CA . TYR A 1 429 ? 0.021 1.788 -3.640 1.00 81.75 429 TYR A CA 1
ATOM 3486 C C . TYR A 1 429 ? 0.613 1.224 -2.350 1.00 81.75 429 TYR A C 1
ATOM 3488 O O . TYR A 1 429 ? 0.728 0.012 -2.214 1.00 81.75 429 TYR A O 1
ATOM 3496 N N . ARG A 1 430 ? 0.942 2.076 -1.368 1.00 87.12 430 ARG A N 1
ATOM 3497 C CA . ARG A 1 430 ? 1.529 1.611 -0.095 1.00 87.12 430 ARG A CA 1
ATOM 3498 C C . ARG A 1 430 ? 0.529 1.008 0.893 1.00 87.12 430 ARG A C 1
ATOM 3500 O O . ARG A 1 430 ? 0.953 0.420 1.882 1.00 87.12 430 ARG A O 1
ATOM 3507 N N . LYS A 1 431 ? -0.779 1.197 0.666 1.00 87.88 431 LYS A N 1
ATOM 3508 C CA . LYS A 1 431 ? -1.886 0.642 1.472 1.00 87.88 431 LYS A CA 1
ATOM 3509 C C . LYS A 1 431 ? -1.776 0.915 2.983 1.00 87.88 431 LYS A C 1
ATOM 3511 O O . LYS A 1 431 ? -2.339 0.182 3.787 1.00 87.88 431 LYS A O 1
ATOM 3516 N N . CYS A 1 432 ? -1.067 1.968 3.384 1.00 90.00 432 CYS A N 1
ATOM 3517 C CA . CYS A 1 432 ? -0.952 2.419 4.769 1.00 90.00 432 CYS A CA 1
ATOM 3518 C C . CYS A 1 432 ? -0.894 3.949 4.820 1.00 90.00 432 CYS A C 1
ATOM 3520 O O . CYS A 1 432 ? -0.461 4.584 3.854 1.00 90.00 432 CYS A O 1
ATOM 3522 N N . ARG A 1 433 ? -1.303 4.545 5.943 1.00 92.31 433 ARG A N 1
ATOM 3523 C CA . ARG A 1 433 ? -1.270 6.000 6.182 1.00 92.31 433 ARG A CA 1
ATOM 3524 C C . ARG A 1 433 ? -0.382 6.360 7.372 1.00 92.31 433 ARG A C 1
ATOM 3526 O O . ARG A 1 433 ? -0.192 5.551 8.280 1.00 92.31 433 ARG A O 1
ATOM 3533 N N . TYR A 1 434 ? 0.159 7.571 7.376 1.00 91.12 434 TYR A N 1
ATOM 3534 C CA . TYR A 1 434 ? 0.749 8.172 8.572 1.00 91.12 434 TYR A CA 1
ATOM 3535 C C . TYR A 1 434 ? -0.316 8.967 9.342 1.00 91.12 434 TYR A C 1
ATOM 3537 O O . TYR A 1 434 ? -1.360 9.315 8.793 1.00 91.12 434 TYR A O 1
ATOM 3545 N N . THR A 1 435 ? -0.078 9.231 10.627 1.00 89.44 435 THR A N 1
ATOM 3546 C CA . THR A 1 435 ? -1.050 9.901 11.510 1.00 89.44 435 THR A CA 1
ATOM 3547 C C . THR A 1 435 ? -1.377 11.329 11.061 1.00 89.44 435 THR A C 1
ATOM 3549 O O . THR A 1 435 ? -2.492 11.805 11.266 1.00 89.44 435 THR A O 1
ATOM 3552 N N . ASP A 1 436 ? -0.429 11.996 10.404 1.00 90.31 436 ASP A N 1
ATOM 3553 C CA . ASP A 1 436 ? -0.566 13.335 9.835 1.00 90.31 436 ASP A CA 1
ATOM 3554 C C . ASP A 1 436 ? -1.354 13.370 8.512 1.00 90.31 436 ASP A C 1
ATOM 3556 O O . ASP A 1 436 ? -1.840 14.422 8.104 1.00 90.31 436 ASP A O 1
ATOM 3560 N N . GLU A 1 437 ? -1.570 12.222 7.866 1.00 91.19 437 GLU A N 1
ATOM 3561 C CA . GLU A 1 437 ? -2.286 12.105 6.588 1.00 91.19 437 GLU A CA 1
ATOM 3562 C C . GLU A 1 437 ? -3.796 11.940 6.795 1.00 91.19 437 GLU A C 1
ATOM 3564 O O . GLU A 1 437 ? -4.426 10.993 6.302 1.00 91.19 437 GLU A O 1
ATOM 3569 N N . ASN A 1 438 ? -4.376 12.864 7.561 1.00 90.94 438 ASN A N 1
ATOM 3570 C CA . ASN A 1 438 ? -5.770 12.797 7.965 1.00 90.94 438 ASN A CA 1
ATOM 3571 C C . ASN A 1 438 ? -6.735 13.176 6.842 1.00 90.94 438 ASN A C 1
ATOM 3573 O O . ASN A 1 438 ? -6.669 14.260 6.271 1.00 90.94 438 ASN A O 1
ATOM 3577 N N . ASN A 1 439 ? -7.669 12.272 6.559 1.00 90.94 439 ASN A N 1
ATOM 3578 C CA . ASN A 1 439 ? -8.785 12.470 5.638 1.00 90.94 439 ASN A CA 1
ATOM 3579 C C . ASN A 1 439 ? -10.152 12.405 6.340 1.00 90.94 439 ASN A C 1
ATOM 3581 O O . ASN A 1 439 ? -11.176 12.438 5.660 1.00 90.94 439 ASN A O 1
ATOM 3585 N N . LEU A 1 440 ? -10.161 12.262 7.667 1.00 91.38 440 LEU A N 1
ATOM 3586 C CA . LEU A 1 440 ? -11.370 12.147 8.475 1.00 91.38 440 LEU A CA 1
ATOM 3587 C C . LEU A 1 440 ? -11.952 13.531 8.765 1.00 91.38 440 LEU A C 1
ATOM 3589 O O . LEU A 1 440 ? -11.218 14.495 8.989 1.00 91.38 440 LEU A O 1
ATOM 3593 N N . LYS A 1 441 ? -13.282 13.626 8.765 1.00 88.69 441 LYS A N 1
ATOM 3594 C CA . LYS A 1 441 ? -14.022 14.872 8.999 1.00 88.69 441 LYS A CA 1
ATOM 3595 C C . LYS A 1 441 ? -14.309 15.114 10.477 1.00 88.69 441 LYS A C 1
ATOM 3597 O O . LYS A 1 441 ? -14.351 16.267 10.899 1.00 88.69 441 LYS A O 1
ATOM 3602 N N . TYR A 1 442 ? -14.546 14.054 11.250 1.00 85.00 442 TYR A N 1
ATOM 3603 C CA . TYR A 1 442 ? -14.992 14.152 12.648 1.00 85.00 442 TYR A CA 1
ATOM 3604 C C . TYR A 1 442 ? -13.866 13.898 13.652 1.00 85.00 442 TYR A C 1
ATOM 3606 O O . TYR A 1 442 ? -13.969 14.283 14.818 1.00 85.00 442 TYR A O 1
ATOM 3614 N N . PHE A 1 443 ? -12.781 13.272 13.201 1.00 88.94 443 PHE A N 1
ATOM 3615 C CA . PHE A 1 443 ? -11.691 12.810 14.051 1.00 88.94 443 PHE A CA 1
ATOM 3616 C C . PHE A 1 443 ? -10.335 13.321 13.556 1.00 88.94 443 PHE A C 1
ATOM 3618 O O . PHE A 1 443 ? -10.121 13.503 12.359 1.00 88.94 443 PHE A O 1
ATOM 3625 N N . SER A 1 444 ? -9.412 13.565 14.486 1.00 87.00 444 SER A N 1
ATOM 3626 C CA . SER A 1 444 ? -8.032 13.956 14.184 1.00 87.00 444 SER A CA 1
ATOM 3627 C C . SER A 1 444 ? -7.127 13.638 15.379 1.00 87.00 444 SER A C 1
ATOM 3629 O O . SER A 1 444 ? -7.525 13.939 16.515 1.00 87.00 444 SER A O 1
ATOM 3631 N N . PRO A 1 445 ? -5.917 13.079 15.178 1.00 87.88 445 PRO A N 1
ATOM 3632 C CA . PRO A 1 445 ? -5.262 12.704 13.907 1.00 87.88 445 PRO A CA 1
ATOM 3633 C C . PRO A 1 445 ? -5.791 11.388 13.286 1.00 87.88 445 PRO A C 1
ATOM 3635 O O . PRO A 1 445 ? -6.699 10.765 13.837 1.00 87.88 445 PRO A O 1
ATOM 3638 N N . TYR A 1 446 ? -5.248 10.962 12.132 1.00 91.75 446 TYR A N 1
ATOM 3639 C CA . TYR A 1 446 ? -5.684 9.722 11.470 1.00 91.75 446 TYR A CA 1
ATOM 3640 C C . TYR A 1 446 ? -5.309 8.491 12.293 1.00 91.75 446 TYR A C 1
ATOM 3642 O O . TYR A 1 446 ? -4.127 8.205 12.492 1.00 91.75 446 TYR A O 1
ATOM 3650 N N . HIS A 1 447 ? -6.320 7.713 12.668 1.00 90.56 447 HIS A N 1
ATOM 3651 C CA . HIS A 1 447 ? -6.156 6.368 13.209 1.00 90.56 447 HIS A CA 1
ATOM 3652 C C . HIS A 1 447 ? -7.145 5.403 12.538 1.00 90.56 447 HIS A C 1
ATOM 3654 O O . HIS A 1 447 ? -8.283 5.798 12.263 1.00 90.56 447 HIS A O 1
ATOM 3660 N N . PRO A 1 448 ? -6.770 4.132 12.295 1.00 90.19 448 PRO A N 1
ATOM 3661 C CA . PRO A 1 448 ? -7.635 3.171 11.609 1.00 90.19 448 PRO A CA 1
ATOM 3662 C C . PRO A 1 448 ? -8.958 2.915 12.341 1.00 90.19 448 PRO A C 1
ATOM 3664 O O . PRO A 1 448 ? -10.003 2.813 11.697 1.00 90.19 448 PRO A O 1
ATOM 3667 N N . SER A 1 449 ? -8.948 2.886 13.680 1.00 88.94 449 SER A N 1
ATOM 3668 C CA . SER A 1 449 ? -10.170 2.780 14.489 1.00 88.94 449 SER A CA 1
ATOM 3669 C C . SER A 1 449 ? -11.098 3.985 14.289 1.00 88.94 449 SER A C 1
ATOM 3671 O O . SER A 1 449 ? -12.300 3.816 14.111 1.00 88.94 449 SER A O 1
ATOM 3673 N N . LEU A 1 450 ? -10.552 5.204 14.236 1.00 91.31 450 LEU A N 1
ATOM 3674 C CA . LEU A 1 450 ? -11.327 6.431 14.017 1.00 91.31 450 LEU A CA 1
ATOM 3675 C C . LEU A 1 450 ? -11.884 6.506 12.589 1.00 91.31 450 LEU A C 1
ATOM 3677 O O . LEU A 1 450 ? -13.021 6.931 12.394 1.00 91.31 450 LEU A O 1
ATOM 3681 N N . CYS A 1 451 ? -11.128 6.020 11.600 1.00 92.81 451 CYS A N 1
ATOM 3682 C CA . CYS A 1 451 ? -11.607 5.886 10.225 1.00 92.81 451 CYS A CA 1
ATOM 3683 C C . CYS A 1 451 ? -12.810 4.944 10.134 1.00 92.81 451 CYS A C 1
ATOM 3685 O O . CYS A 1 451 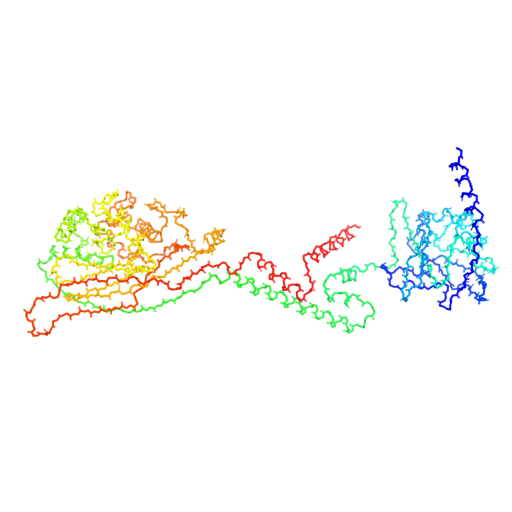? -13.835 5.293 9.547 1.00 92.81 451 CYS A O 1
ATOM 3687 N N . ARG A 1 452 ? -12.714 3.763 10.757 1.00 91.44 452 ARG A N 1
ATOM 3688 C CA . ARG A 1 452 ? -13.813 2.789 10.782 1.00 91.44 452 ARG A CA 1
ATOM 3689 C C . ARG A 1 452 ? -15.031 3.331 11.520 1.00 91.44 452 ARG A C 1
ATOM 3691 O O . ARG A 1 452 ? -16.152 3.122 11.066 1.00 91.44 452 ARG A O 1
ATOM 3698 N N . LEU A 1 453 ? -14.815 4.076 12.600 1.00 89.81 453 LEU A N 1
ATOM 3699 C CA . LEU A 1 453 ? -15.878 4.749 13.336 1.00 89.81 453 LEU A CA 1
ATOM 3700 C C . LEU A 1 453 ? -16.613 5.777 12.458 1.00 89.81 453 LEU A C 1
ATOM 3702 O O . LEU A 1 453 ? -17.837 5.735 12.361 1.00 89.81 453 LEU A O 1
ATOM 3706 N N . GLU A 1 454 ? -15.879 6.651 11.760 1.00 92.00 454 GLU A N 1
ATOM 3707 C CA . GLU A 1 454 ? -16.454 7.622 10.817 1.00 92.00 454 GLU A CA 1
ATOM 3708 C C . GLU A 1 454 ? -17.202 6.937 9.669 1.00 92.00 454 GLU A C 1
ATOM 3710 O O . GLU A 1 454 ? -18.315 7.335 9.325 1.00 92.00 454 GLU A O 1
ATOM 3715 N N . CYS A 1 455 ? -16.635 5.865 9.117 1.00 92.56 455 CYS A N 1
ATOM 3716 C CA . CYS A 1 455 ? -17.282 5.064 8.085 1.00 92.56 455 CYS A CA 1
ATOM 3717 C C . CYS A 1 455 ? -18.619 4.472 8.568 1.00 92.56 455 CYS A C 1
ATOM 3719 O O . CYS A 1 455 ? -19.638 4.615 7.891 1.00 92.56 455 CYS A O 1
ATOM 3721 N N . ARG A 1 456 ? -18.653 3.873 9.767 1.00 91.19 456 ARG A N 1
ATOM 3722 C CA . ARG A 1 456 ? -19.874 3.310 10.373 1.00 91.19 456 ARG A CA 1
ATOM 3723 C C . ARG A 1 456 ? -20.931 4.380 10.652 1.00 91.19 456 ARG A C 1
ATOM 3725 O O . ARG A 1 456 ? -22.114 4.137 10.414 1.00 91.19 456 ARG A O 1
ATOM 3732 N N . ILE A 1 457 ? -20.518 5.572 11.095 1.00 90.75 457 ILE A N 1
ATOM 3733 C CA . ILE A 1 457 ? -21.398 6.744 11.247 1.00 90.75 457 ILE A CA 1
ATOM 3734 C C . ILE A 1 457 ? -22.010 7.129 9.895 1.00 90.75 457 ILE A C 1
ATOM 3736 O O . ILE A 1 457 ? -23.223 7.307 9.802 1.00 90.75 457 ILE A O 1
ATOM 3740 N N . ASN A 1 458 ? -21.195 7.229 8.844 1.00 92.56 458 ASN A N 1
ATOM 3741 C CA . ASN A 1 458 ? -21.662 7.604 7.510 1.00 92.56 458 ASN A CA 1
ATOM 3742 C C . ASN A 1 458 ? -22.656 6.576 6.950 1.00 92.56 458 ASN A C 1
ATOM 3744 O O . ASN A 1 458 ? -23.700 6.957 6.419 1.00 92.56 458 ASN A O 1
ATOM 3748 N N . TRP A 1 459 ? -22.387 5.282 7.146 1.00 93.06 459 TRP A N 1
ATOM 3749 C CA . TRP A 1 459 ? -23.317 4.211 6.793 1.00 93.06 459 TRP A CA 1
ATOM 3750 C C . TRP A 1 459 ? -24.645 4.331 7.546 1.00 93.06 459 TRP A C 1
ATOM 3752 O O . TRP A 1 459 ? -25.701 4.321 6.909 1.00 93.06 459 TRP A O 1
ATOM 3762 N N . ALA A 1 460 ? -24.610 4.527 8.868 1.00 90.94 460 ALA A N 1
ATOM 3763 C CA . ALA A 1 460 ? -25.814 4.703 9.681 1.00 90.94 460 ALA A CA 1
ATOM 3764 C C . ALA A 1 460 ? -26.681 5.884 9.197 1.00 90.94 460 ALA A C 1
ATOM 3766 O O . ALA A 1 460 ? -27.894 5.739 9.030 1.00 90.94 460 ALA A O 1
ATOM 3767 N N . LEU A 1 461 ? -26.051 7.020 8.881 1.00 91.44 461 LEU A N 1
ATOM 3768 C CA . LEU A 1 461 ? -26.730 8.211 8.360 1.00 91.44 461 LEU A CA 1
ATOM 3769 C C . LEU A 1 461 ? -27.299 8.011 6.950 1.00 91.44 461 LEU A C 1
ATOM 3771 O O . LEU A 1 461 ? -28.373 8.529 6.646 1.00 91.44 461 LEU A O 1
ATOM 3775 N N . SER A 1 462 ? -26.600 7.268 6.092 1.00 92.62 462 SER A N 1
ATOM 3776 C CA . SER A 1 462 ? -27.053 7.009 4.721 1.00 92.62 462 SER A CA 1
ATOM 3777 C C . SER A 1 462 ? -28.265 6.076 4.653 1.00 92.62 462 SER A C 1
ATOM 3779 O O . SER A 1 462 ? -29.127 6.271 3.803 1.00 92.62 462 SER A O 1
ATOM 3781 N N . MET A 1 463 ? -28.346 5.088 5.552 1.00 91.12 463 MET A N 1
ATOM 3782 C CA . MET A 1 463 ? -29.374 4.042 5.507 1.00 91.12 463 MET A CA 1
ATOM 3783 C C . MET A 1 463 ? -30.578 4.346 6.397 1.00 91.12 463 MET A C 1
ATOM 3785 O O . MET A 1 463 ? -31.710 4.148 5.972 1.00 91.12 463 MET A O 1
ATOM 3789 N N . CYS A 1 464 ? -30.339 4.810 7.627 1.00 90.62 464 CYS A N 1
ATOM 3790 C CA . CYS A 1 464 ? -31.390 5.006 8.631 1.00 90.62 464 CYS A CA 1
ATOM 3791 C C . CYS A 1 464 ? -31.560 6.479 9.041 1.00 90.62 464 CYS A C 1
ATOM 3793 O O . CYS A 1 464 ? -32.338 6.766 9.947 1.00 90.62 464 CYS A O 1
ATOM 3795 N N . HIS A 1 465 ? -30.834 7.414 8.406 1.00 91.81 465 HIS A N 1
ATOM 3796 C CA . HIS A 1 465 ? -30.917 8.871 8.628 1.00 91.81 465 HIS A CA 1
ATOM 3797 C C . HIS A 1 465 ? -30.748 9.334 10.085 1.00 91.81 465 HIS A C 1
ATOM 3799 O O . HIS A 1 465 ? -31.078 10.467 10.436 1.00 91.81 465 HIS A O 1
ATOM 3805 N N . CYS A 1 466 ? -30.187 8.476 10.933 1.00 90.50 466 CYS A N 1
ATOM 3806 C CA . CYS A 1 466 ? -29.964 8.720 12.348 1.00 90.50 466 CYS A CA 1
ATOM 3807 C C . CYS A 1 466 ? -28.615 8.134 12.772 1.00 90.50 466 CYS A C 1
ATOM 3809 O O . CYS A 1 466 ? -28.050 7.272 12.093 1.00 90.50 466 CYS A O 1
ATOM 3811 N N . LYS A 1 467 ? -28.087 8.604 13.905 1.00 89.38 467 LYS A N 1
ATOM 3812 C CA . LYS A 1 467 ? -26.875 8.048 14.518 1.00 89.38 467 LYS A CA 1
ATOM 3813 C C . LYS A 1 467 ? -27.188 7.352 15.847 1.00 89.38 467 LYS A C 1
ATOM 3815 O O . LYS A 1 467 ? -27.986 7.876 16.625 1.00 89.38 467 LYS A O 1
ATOM 3820 N N . PRO A 1 468 ? -26.557 6.211 16.166 1.00 87.81 468 PRO A N 1
ATOM 3821 C CA . PRO A 1 468 ? -26.619 5.642 17.506 1.00 87.81 468 PRO A CA 1
ATOM 3822 C C . PRO A 1 468 ? -26.213 6.634 18.602 1.00 87.81 468 PRO A C 1
ATOM 3824 O O . PRO A 1 468 ? -25.339 7.480 18.402 1.00 87.81 468 PRO A O 1
ATOM 3827 N N . TYR A 1 469 ? -26.805 6.488 19.790 1.00 83.38 469 TYR A N 1
ATOM 3828 C CA . TYR A 1 469 ? -26.561 7.378 20.934 1.00 83.38 469 TYR A CA 1
ATOM 3829 C C . TYR A 1 469 ? -25.099 7.384 21.410 1.00 83.38 469 TYR A C 1
ATOM 3831 O O . TYR A 1 469 ? -24.660 8.352 22.024 1.00 83.38 469 TYR A O 1
ATOM 3839 N N . PHE A 1 470 ? -24.343 6.322 21.124 1.00 84.50 470 PHE A N 1
ATOM 3840 C CA . PHE A 1 470 ? -22.939 6.182 21.509 1.00 84.50 470 PHE A CA 1
ATOM 3841 C C . PHE A 1 470 ? -21.951 6.886 20.555 1.00 84.50 470 PHE A C 1
ATOM 3843 O O . PHE A 1 470 ? -20.778 7.011 20.893 1.00 84.50 470 PHE A O 1
ATOM 3850 N N . TYR A 1 471 ? -22.387 7.417 19.402 1.00 86.88 471 TYR A N 1
ATOM 3851 C CA . TYR A 1 471 ? -21.534 8.220 18.508 1.00 86.88 471 TYR A CA 1
ATOM 3852 C C . TYR A 1 471 ? -21.625 9.721 18.832 1.00 86.88 471 TYR A C 1
ATOM 3854 O O . TYR A 1 471 ? -22.294 10.512 18.154 1.00 86.88 471 TYR A O 1
ATOM 3862 N N . VAL A 1 472 ? -20.922 10.127 19.889 1.00 78.38 472 VAL A N 1
ATOM 3863 C CA . VAL A 1 472 ? -20.961 11.500 20.423 1.00 78.38 472 VAL A CA 1
ATOM 3864 C C . VAL A 1 472 ? -20.290 12.499 19.477 1.00 78.38 472 VAL A C 1
ATOM 3866 O O . VAL A 1 472 ? -20.886 13.525 19.156 1.00 78.38 472 VAL A O 1
ATOM 3869 N N . ALA A 1 473 ? -19.100 12.168 18.970 1.00 73.50 473 ALA A N 1
ATOM 3870 C CA . ALA A 1 473 ? -18.292 13.036 18.104 1.00 73.50 473 ALA A CA 1
ATOM 3871 C C . ALA A 1 473 ? -18.850 13.256 16.679 1.00 73.50 473 ALA A C 1
ATOM 3873 O O . ALA A 1 473 ? -18.392 14.140 15.960 1.00 73.50 473 ALA A O 1
ATOM 3874 N N . ALA A 1 474 ? -19.836 12.455 16.269 1.00 70.75 474 ALA A N 1
ATOM 3875 C CA . ALA A 1 474 ? -20.493 12.528 14.963 1.00 70.75 474 ALA A CA 1
ATOM 3876 C C . ALA A 1 474 ? -21.241 13.863 14.732 1.00 70.75 474 ALA A C 1
ATOM 3878 O O . ALA A 1 474 ? -21.591 14.539 15.705 1.00 70.75 474 ALA A O 1
ATOM 3879 N N . PRO A 1 475 ? -21.593 14.203 13.471 1.00 70.25 475 PRO A N 1
ATOM 3880 C CA . PRO A 1 475 ? -22.287 15.446 13.112 1.00 70.25 475 PRO A CA 1
ATOM 3881 C C . PRO A 1 475 ? -23.595 15.638 13.901 1.00 70.25 475 PRO A C 1
ATOM 3883 O O . PRO A 1 475 ? -24.102 14.692 14.515 1.00 70.25 475 PRO A O 1
ATOM 3886 N N . LYS A 1 476 ? -24.151 16.864 13.880 1.00 71.12 476 LYS A N 1
ATOM 3887 C CA . LYS A 1 476 ? -25.452 17.236 14.487 1.00 71.12 476 LYS A CA 1
ATOM 3888 C C . LYS A 1 476 ? -26.635 16.554 13.768 1.00 71.12 476 LYS A C 1
ATOM 3890 O O . LYS A 1 476 ? -27.522 17.213 13.244 1.00 71.12 476 LYS A O 1
ATOM 3895 N N . ALA A 1 477 ? -26.604 15.232 13.705 1.00 80.31 477 ALA A N 1
ATOM 3896 C CA . ALA A 1 477 ? -27.645 14.362 13.194 1.00 80.31 477 ALA A CA 1
ATOM 3897 C C . ALA A 1 477 ? -28.503 13.839 14.358 1.00 80.31 477 ALA A C 1
ATOM 3899 O O . ALA A 1 477 ? -27.988 13.717 15.480 1.00 80.31 477 ALA A O 1
ATOM 3900 N N . PRO A 1 478 ? -29.788 13.525 14.114 1.00 86.62 478 PRO A N 1
ATOM 3901 C CA . PRO A 1 478 ? -30.678 13.015 15.149 1.00 86.62 478 PRO A CA 1
ATOM 3902 C C . PRO A 1 478 ? -30.177 11.673 15.694 1.00 86.62 478 PRO A C 1
ATOM 3904 O O . PRO A 1 478 ? -29.671 10.824 14.954 1.00 86.62 478 PRO A O 1
ATOM 3907 N N . VAL A 1 479 ? -30.319 11.487 17.008 1.00 87.19 479 VAL A N 1
ATOM 3908 C CA . VAL A 1 479 ? -30.044 10.202 17.661 1.00 87.19 479 VAL A CA 1
ATOM 3909 C C . VAL A 1 479 ? -31.156 9.217 17.295 1.00 87.19 479 VAL A C 1
ATOM 3911 O O . VAL A 1 479 ? -32.327 9.584 17.320 1.00 87.19 479 VAL A O 1
ATOM 3914 N N . CYS A 1 480 ? -30.802 7.979 16.948 1.00 87.06 480 CYS A N 1
ATOM 3915 C CA . CYS A 1 480 ? -31.773 6.944 16.599 1.00 87.06 480 CYS A CA 1
ATOM 3916 C C . CYS A 1 480 ? -32.708 6.628 17.777 1.00 87.06 480 CYS A C 1
ATOM 3918 O O . CYS A 1 480 ? -32.240 6.322 18.876 1.00 87.06 480 CYS A O 1
ATOM 3920 N N . ASN A 1 481 ? -34.018 6.639 17.520 1.00 86.56 481 ASN A N 1
ATOM 3921 C CA . ASN A 1 481 ? -35.019 6.016 18.388 1.00 86.56 481 ASN A CA 1
ATOM 3922 C C . ASN A 1 481 ? -34.981 4.479 18.243 1.00 86.56 481 ASN A C 1
ATOM 3924 O O . ASN A 1 481 ? -34.154 3.938 17.505 1.00 86.56 481 ASN A O 1
ATOM 3928 N N . ILE A 1 482 ? -35.882 3.760 18.923 1.00 85.06 482 ILE A N 1
ATOM 3929 C CA . ILE A 1 482 ? -35.945 2.287 18.866 1.00 85.06 482 ILE A CA 1
ATOM 3930 C C . ILE A 1 482 ? -36.093 1.794 17.422 1.00 85.06 482 ILE A C 1
ATOM 3932 O O . ILE A 1 482 ? -35.362 0.896 17.003 1.00 85.06 482 ILE A O 1
ATOM 3936 N N . SER A 1 483 ? -36.984 2.414 16.645 1.00 86.38 483 SER A N 1
ATOM 3937 C CA . SER A 1 483 ? -37.187 2.073 15.233 1.00 86.38 483 SER A CA 1
ATOM 3938 C C . SER A 1 483 ? -35.913 2.285 14.402 1.00 86.38 483 SER A C 1
ATOM 3940 O O . SER A 1 483 ? -35.513 1.403 13.641 1.00 86.38 483 SER A O 1
ATOM 3942 N N . GLY A 1 484 ? -35.200 3.396 14.616 1.00 88.12 484 GLY A N 1
ATOM 3943 C CA . GLY A 1 484 ? -33.907 3.664 13.985 1.00 88.12 484 GLY A CA 1
ATOM 3944 C C . GLY A 1 484 ? -32.823 2.652 14.375 1.00 88.12 484 GLY A C 1
ATOM 3945 O O . GLY A 1 484 ? -32.087 2.175 13.515 1.00 88.12 484 GLY A O 1
ATOM 3946 N N . LEU A 1 485 ? -32.752 2.253 15.649 1.00 87.75 485 LEU A N 1
ATOM 3947 C CA . LEU A 1 485 ? -31.828 1.208 16.110 1.00 87.75 485 LEU A CA 1
ATOM 3948 C C . LEU A 1 485 ? -32.154 -0.162 15.489 1.00 87.75 485 LEU A C 1
ATOM 3950 O O . LEU A 1 485 ? -31.242 -0.899 15.118 1.00 87.75 485 LEU A O 1
ATOM 3954 N N . LEU A 1 486 ? -33.435 -0.490 15.308 1.00 87.44 486 LEU A N 1
ATOM 3955 C CA . LEU A 1 486 ? -33.867 -1.707 14.610 1.00 87.44 486 LEU A CA 1
ATOM 3956 C C . LEU A 1 486 ? -33.593 -1.646 13.100 1.00 87.44 486 LEU A C 1
ATOM 3958 O O . LEU A 1 486 ? -33.219 -2.659 12.510 1.00 87.44 486 LEU A O 1
ATOM 3962 N N . CYS A 1 487 ? -33.723 -0.473 12.471 1.00 91.00 487 CYS A N 1
ATOM 3963 C CA . CYS A 1 487 ? -33.295 -0.249 11.086 1.00 91.00 487 CYS A CA 1
ATOM 3964 C C . CYS A 1 487 ? -31.802 -0.551 10.920 1.00 91.00 487 CYS A C 1
ATOM 3966 O O . CYS A 1 487 ? -31.400 -1.263 9.995 1.00 91.00 487 CYS A O 1
ATOM 3968 N N . LEU A 1 488 ? -30.978 -0.075 11.856 1.00 89.38 488 LEU A N 1
ATOM 3969 C CA . LEU A 1 488 ? -29.550 -0.366 11.871 1.00 89.38 488 LEU A CA 1
ATOM 3970 C C . LEU A 1 488 ? -29.312 -1.877 11.996 1.00 89.38 488 LEU A C 1
ATOM 3972 O O . LEU A 1 488 ? -28.683 -2.454 11.111 1.00 89.38 488 LEU A O 1
ATOM 3976 N N . ALA A 1 489 ? -29.908 -2.544 12.988 1.00 85.81 489 ALA A N 1
ATOM 3977 C CA . ALA A 1 489 ? -29.793 -3.998 13.163 1.00 85.81 489 ALA A CA 1
ATOM 3978 C C . ALA A 1 489 ? -30.113 -4.785 11.875 1.00 85.81 489 ALA A C 1
ATOM 3980 O O . ALA A 1 489 ? -29.303 -5.584 11.407 1.00 85.81 489 ALA A O 1
ATOM 3981 N N . ARG A 1 490 ? -31.250 -4.474 11.237 1.00 89.00 490 ARG A N 1
ATOM 3982 C CA . ARG A 1 490 ? -31.710 -5.115 9.991 1.00 89.00 490 ARG A CA 1
ATOM 3983 C C . ARG A 1 490 ? -30.796 -4.831 8.797 1.00 89.00 490 ARG A C 1
ATOM 3985 O O . ARG A 1 490 ? -30.597 -5.705 7.958 1.00 89.00 490 ARG A O 1
ATOM 3992 N N . SER A 1 491 ? -30.248 -3.620 8.707 1.00 87.44 491 SER A N 1
ATOM 3993 C CA . SER A 1 491 ? -29.361 -3.210 7.608 1.00 87.44 491 SER A CA 1
ATOM 3994 C C . SER A 1 491 ? -27.931 -3.738 7.742 1.00 87.44 491 SER A C 1
ATOM 3996 O O . SER A 1 491 ? -27.150 -3.606 6.792 1.00 87.44 491 SER A O 1
ATOM 3998 N N . LYS A 1 492 ? -27.587 -4.337 8.896 1.00 87.62 492 LYS A N 1
ATOM 3999 C CA . LYS A 1 492 ? -26.246 -4.851 9.208 1.00 87.62 492 LYS A CA 1
ATOM 4000 C C . LYS A 1 492 ? -25.165 -3.809 8.915 1.00 87.62 492 LYS A C 1
ATOM 4002 O O . LYS A 1 492 ? -24.143 -4.101 8.300 1.00 87.62 492 LYS A O 1
ATOM 4007 N N . TRP A 1 493 ? -25.405 -2.562 9.321 1.00 88.38 493 TRP A N 1
ATOM 4008 C CA . TRP A 1 493 ? -24.555 -1.422 8.960 1.00 88.38 493 TRP A CA 1
ATOM 4009 C C . TRP A 1 493 ? -23.075 -1.580 9.343 1.00 88.38 493 TRP A C 1
ATOM 4011 O O . TRP A 1 493 ? -22.217 -0.993 8.692 1.00 88.38 493 TRP A O 1
ATOM 4021 N N . LEU A 1 494 ? -22.770 -2.388 10.361 1.00 82.88 494 LEU A N 1
ATOM 4022 C CA . LEU A 1 494 ? -21.401 -2.678 10.799 1.00 82.88 494 LEU A CA 1
ATOM 4023 C C . LEU A 1 494 ? -20.645 -3.644 9.880 1.00 82.88 494 LEU A C 1
ATOM 4025 O O . LEU A 1 494 ? -19.418 -3.609 9.873 1.00 82.88 494 LEU A O 1
ATOM 4029 N N . GLU A 1 495 ? -21.358 -4.476 9.112 1.00 84.81 495 GLU A N 1
ATOM 4030 C CA . GLU A 1 495 ? -20.784 -5.391 8.111 1.00 84.81 495 GLU A CA 1
ATOM 4031 C C . GLU A 1 495 ? -20.488 -4.670 6.782 1.00 84.81 495 GLU A C 1
ATOM 4033 O O . GLU A 1 495 ? -19.940 -5.263 5.854 1.00 84.81 495 GLU A O 1
ATOM 4038 N N . LYS A 1 496 ? -20.867 -3.390 6.649 1.00 87.00 496 LYS A N 1
ATOM 4039 C CA . LYS A 1 496 ? -20.643 -2.634 5.415 1.00 87.00 496 LYS A CA 1
ATOM 4040 C C . LYS A 1 496 ? -19.154 -2.344 5.205 1.00 87.00 496 LYS A C 1
ATOM 4042 O O . LYS A 1 496 ? -18.444 -2.053 6.171 1.00 87.00 496 LYS A O 1
ATOM 4047 N N . PRO A 1 497 ? -18.676 -2.394 3.948 1.00 89.19 497 PRO A N 1
ATOM 4048 C CA . PRO A 1 497 ? -17.264 -2.211 3.653 1.00 89.19 497 PRO A CA 1
ATOM 4049 C C . PRO A 1 497 ? -16.803 -0.796 4.022 1.00 89.19 497 PRO A C 1
ATOM 4051 O O . PRO A 1 497 ? -17.517 0.188 3.805 1.00 89.19 497 PRO A O 1
ATOM 4054 N N . CYS A 1 498 ? -15.592 -0.715 4.574 1.00 88.94 498 CYS A N 1
ATOM 4055 C CA . CYS A 1 498 ? -14.928 0.526 4.953 1.00 88.94 498 CYS A CA 1
ATOM 4056 C C . CYS A 1 498 ? -13.493 0.535 4.424 1.00 88.94 498 CYS A C 1
ATOM 4058 O O . CYS A 1 498 ? -12.665 -0.265 4.862 1.00 88.94 498 CYS A O 1
ATOM 4060 N N . ASP A 1 499 ? -13.188 1.486 3.543 1.00 90.31 499 ASP A N 1
ATOM 4061 C CA . ASP A 1 499 ? -11.853 1.668 2.964 1.00 90.31 499 ASP A CA 1
ATOM 4062 C C . ASP A 1 499 ? -10.926 2.418 3.934 1.00 90.31 499 ASP A C 1
ATOM 4064 O O . ASP A 1 499 ? -10.595 3.593 3.756 1.00 90.31 499 ASP A O 1
ATOM 4068 N N . CYS A 1 500 ? -10.514 1.727 4.998 1.00 90.50 500 CYS A N 1
ATOM 4069 C CA . CYS A 1 500 ? -9.631 2.262 6.030 1.00 90.50 500 CYS A CA 1
ATOM 4070 C C . CYS A 1 500 ? -8.271 1.564 6.005 1.00 90.50 500 CYS A C 1
ATOM 4072 O O . CYS A 1 500 ? -8.161 0.371 6.280 1.00 90.50 500 CYS A O 1
ATOM 4074 N N . PHE A 1 501 ? -7.216 2.327 5.715 1.00 91.50 501 PHE A N 1
ATOM 4075 C CA . PHE A 1 501 ? -5.855 1.796 5.679 1.00 91.50 501 PHE A CA 1
ATOM 4076 C C . PHE A 1 501 ? -5.234 1.690 7.083 1.00 91.50 501 PHE A C 1
ATOM 4078 O O . PHE A 1 501 ? -5.451 2.588 7.905 1.00 91.50 501 PHE A O 1
ATOM 4085 N N . PRO A 1 502 ? -4.421 0.651 7.357 1.00 90.19 502 PRO A N 1
ATOM 4086 C CA . PRO A 1 502 ? -3.606 0.553 8.567 1.00 90.19 502 PRO A CA 1
ATOM 4087 C C . PRO A 1 502 ? -2.579 1.692 8.659 1.00 90.19 502 PRO A C 1
ATOM 4089 O O . PRO A 1 502 ? -2.299 2.382 7.671 1.00 90.19 502 PRO A O 1
ATOM 4092 N N . LEU A 1 503 ? -1.963 1.873 9.830 1.00 89.56 503 LEU A N 1
ATOM 4093 C CA . LEU A 1 503 ? -0.861 2.826 9.945 1.00 89.56 503 LEU A CA 1
ATOM 4094 C C . LEU A 1 503 ? 0.418 2.241 9.336 1.00 89.56 503 LEU A C 1
ATOM 4096 O O . LEU A 1 503 ? 0.668 1.033 9.365 1.00 89.56 503 LEU A O 1
ATOM 4100 N N . CYS A 1 504 ? 1.261 3.109 8.779 1.00 88.00 504 CYS A N 1
ATOM 4101 C CA . CYS A 1 504 ? 2.599 2.718 8.329 1.00 88.00 504 CYS A CA 1
ATOM 4102 C C . CYS A 1 504 ? 3.556 2.469 9.509 1.00 88.00 504 CYS A C 1
ATOM 4104 O O . CYS A 1 504 ? 4.588 1.821 9.342 1.00 88.00 504 CYS A O 1
ATOM 4106 N N . ARG A 1 505 ? 3.217 2.978 10.698 1.00 83.25 505 ARG A N 1
ATOM 4107 C CA . ARG A 1 505 ? 3.874 2.672 11.968 1.00 83.25 505 ARG A CA 1
ATOM 4108 C C . ARG A 1 505 ? 2.801 2.338 12.992 1.00 83.25 505 ARG A C 1
ATOM 4110 O O . ARG A 1 505 ? 1.996 3.203 13.322 1.00 83.25 505 ARG A O 1
ATOM 4117 N N . GLU A 1 506 ? 2.792 1.105 13.467 1.00 83.06 506 GLU A N 1
ATOM 4118 C CA . GLU A 1 506 ? 1.786 0.619 14.406 1.00 83.06 506 GLU A CA 1
ATOM 4119 C C . GLU A 1 506 ? 2.357 -0.401 15.373 1.00 83.06 506 GLU A C 1
ATOM 4121 O O . GLU A 1 506 ? 3.297 -1.132 15.055 1.00 83.06 506 GLU A O 1
ATOM 4126 N N . ASN A 1 507 ? 1.735 -0.454 16.544 1.00 76.00 507 ASN A N 1
ATOM 4127 C CA . ASN A 1 507 ? 1.928 -1.511 17.512 1.00 76.00 507 ASN A CA 1
ATOM 4128 C C . ASN A 1 507 ? 0.621 -2.295 17.608 1.00 76.00 507 ASN A C 1
ATOM 4130 O O . ASN A 1 507 ? -0.456 -1.713 17.704 1.00 76.00 507 ASN A O 1
ATOM 4134 N N . THR A 1 508 ? 0.720 -3.613 17.550 1.00 78.56 508 THR A N 1
ATOM 4135 C CA . THR A 1 508 ? -0.405 -4.531 17.743 1.00 78.56 508 THR A CA 1
ATOM 4136 C C . THR A 1 508 ? -0.110 -5.417 18.941 1.00 78.56 508 THR A C 1
ATOM 4138 O O . THR A 1 508 ? 1.051 -5.607 19.305 1.00 78.56 508 THR A O 1
ATOM 4141 N N . TYR A 1 509 ? -1.150 -5.920 19.590 1.00 79.38 509 TYR A N 1
ATOM 4142 C CA . TYR A 1 509 ? -1.031 -6.665 20.837 1.00 79.38 509 TYR A CA 1
ATOM 4143 C C . TYR A 1 509 ? -1.645 -8.040 20.648 1.00 79.38 509 TYR A C 1
ATOM 4145 O O . TYR A 1 509 ? -2.706 -8.140 20.048 1.00 79.38 509 TYR A O 1
ATOM 4153 N N . ASN A 1 510 ? -1.002 -9.071 21.188 1.00 80.44 510 ASN A N 1
ATOM 4154 C CA . ASN A 1 510 ? -1.553 -10.421 21.261 1.00 80.44 510 ASN A CA 1
ATOM 4155 C C . ASN A 1 510 ? -1.312 -10.985 22.665 1.00 80.44 510 ASN A C 1
ATOM 4157 O O . ASN A 1 510 ? -0.248 -10.759 23.246 1.00 80.44 510 ASN A O 1
ATOM 4161 N N . ILE A 1 511 ? -2.280 -11.718 23.215 1.00 81.75 511 ILE A N 1
ATOM 4162 C CA . ILE A 1 511 ? -2.087 -12.468 24.463 1.00 81.75 511 ILE A CA 1
ATOM 4163 C C . ILE A 1 511 ? -1.346 -13.761 24.114 1.00 81.75 511 ILE A C 1
ATOM 4165 O O . ILE A 1 511 ? -1.775 -14.501 23.233 1.00 81.75 511 ILE A O 1
ATOM 4169 N N . ILE A 1 512 ? -0.210 -13.999 24.769 1.00 81.31 512 ILE A N 1
ATOM 4170 C CA . ILE A 1 512 ? 0.645 -15.173 24.521 1.00 81.31 512 ILE A CA 1
ATOM 4171 C C . ILE A 1 512 ? 0.631 -16.181 25.671 1.00 81.31 512 ILE A C 1
ATOM 4173 O O . ILE A 1 512 ? 1.020 -17.327 25.476 1.00 81.31 512 ILE A O 1
ATOM 4177 N N . GLU A 1 513 ? 0.224 -15.756 26.866 1.00 82.44 513 GLU A N 1
ATOM 4178 C CA . GLU A 1 513 ? 0.199 -16.588 28.067 1.00 82.44 513 GLU A CA 1
ATOM 4179 C C . GLU A 1 513 ? -0.926 -16.093 28.982 1.00 82.44 513 GLU A C 1
ATOM 4181 O O . GLU A 1 513 ? -1.077 -14.882 29.191 1.00 82.44 513 GLU A O 1
ATOM 4186 N N . GLU A 1 514 ? -1.714 -17.036 29.492 1.00 87.06 514 GLU A N 1
ATOM 4187 C CA . GLU A 1 514 ? -2.855 -16.799 30.373 1.00 87.06 514 GLU A CA 1
ATOM 4188 C C . GLU A 1 514 ? -2.716 -17.693 31.607 1.00 87.06 514 GLU A C 1
ATOM 4190 O O . GLU A 1 514 ? -2.979 -18.893 31.535 1.00 87.06 514 GLU A O 1
ATOM 4195 N N . ASP A 1 515 ? -2.332 -17.114 32.744 1.00 82.81 515 ASP A N 1
ATOM 4196 C CA . ASP A 1 515 ? -2.302 -17.844 34.011 1.00 82.81 515 ASP A CA 1
ATOM 4197 C C . ASP A 1 515 ? -3.540 -17.499 34.837 1.00 82.81 515 ASP A C 1
ATOM 4199 O O . ASP A 1 515 ? -3.703 -16.368 35.309 1.00 82.81 515 ASP A O 1
ATOM 4203 N N . GLU A 1 516 ? -4.410 -18.486 35.042 1.00 82.88 516 GLU A N 1
ATOM 4204 C CA . GLU A 1 516 ? -5.535 -18.385 35.970 1.00 82.88 516 GLU A CA 1
ATOM 4205 C C . GLU A 1 516 ? -5.099 -18.852 37.366 1.00 82.88 516 GLU A C 1
ATOM 4207 O O . GLU A 1 516 ? -4.716 -20.003 37.571 1.00 82.88 516 GLU A O 1
ATOM 4212 N N . GLN A 1 517 ? -5.189 -17.958 38.347 1.00 75.44 517 GLN A N 1
ATOM 4213 C CA . GLN A 1 517 ? -5.014 -18.271 39.760 1.00 75.44 517 GLN A CA 1
ATOM 4214 C C . GLN A 1 517 ? -6.369 -18.187 40.456 1.00 75.44 517 GLN A C 1
ATOM 4216 O O . GLN A 1 517 ? -6.904 -17.103 40.704 1.00 75.44 517 GLN A O 1
ATOM 4221 N N . SER A 1 518 ? -6.925 -19.347 40.790 1.00 68.12 518 SER A N 1
ATOM 4222 C CA . SER A 1 518 ? -8.119 -19.463 41.623 1.00 68.12 518 SER A CA 1
ATOM 4223 C C . SER A 1 518 ? -7.720 -19.987 43.001 1.00 68.12 518 SER A C 1
ATOM 4225 O O . SER A 1 518 ? -7.204 -21.100 43.113 1.00 68.12 518 SER A O 1
ATOM 4227 N N . GLY A 1 519 ? -7.941 -19.200 44.052 1.00 55.81 519 GLY A N 1
ATOM 4228 C CA . GLY A 1 519 ? -7.751 -19.658 45.427 1.00 55.81 519 GLY A CA 1
ATOM 4229 C C . GLY A 1 519 ? -9.005 -20.323 45.997 1.00 55.81 519 GLY A C 1
ATOM 4230 O O . GLY A 1 519 ? -10.122 -19.907 45.694 1.00 55.81 519 GLY A O 1
ATOM 4231 N N . GLY A 1 520 ? -8.797 -21.307 46.875 1.00 53.38 520 GLY A N 1
ATOM 4232 C CA . GLY A 1 520 ? -9.832 -21.903 47.722 1.00 53.38 520 GLY A CA 1
ATOM 4233 C C . GLY A 1 520 ? -10.092 -23.372 47.406 1.00 53.38 520 GLY A C 1
ATOM 4234 O O . GLY A 1 520 ? -10.671 -23.708 46.376 1.00 53.38 520 GLY A O 1
ATOM 4235 N N . ASP A 1 521 ? -9.698 -24.251 48.328 1.00 49.16 521 ASP A N 1
ATOM 4236 C CA . ASP A 1 521 ? -10.234 -25.608 48.391 1.00 49.16 521 ASP A CA 1
ATOM 4237 C C . ASP A 1 521 ? -11.770 -25.520 48.493 1.00 49.16 521 ASP A C 1
ATOM 4239 O O . ASP A 1 521 ? -12.288 -24.618 49.160 1.00 49.16 521 ASP A O 1
ATOM 4243 N N . LYS A 1 522 ? -12.524 -26.432 47.863 1.00 53.34 522 LYS A N 1
ATO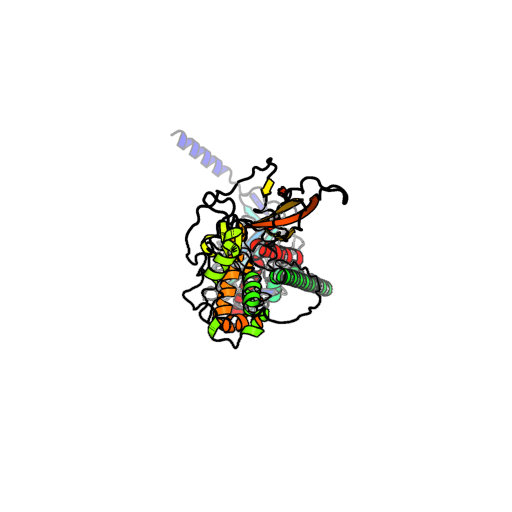M 4244 C CA . LYS A 1 522 ? -14.009 -26.382 47.865 1.00 53.34 522 LYS A CA 1
ATOM 4245 C C . LYS A 1 522 ? -14.602 -26.401 49.285 1.00 53.34 522 LYS A C 1
ATOM 4247 O O . LYS A 1 522 ? -15.771 -26.069 49.466 1.00 53.34 522 LYS A O 1
ATOM 4252 N N . GLN A 1 523 ? -13.788 -26.783 50.269 1.00 49.62 523 GLN A N 1
ATOM 4253 C CA . GLN A 1 523 ? -14.111 -26.911 51.683 1.00 49.62 523 GLN A CA 1
ATOM 4254 C C . GLN A 1 523 ? -13.735 -25.681 52.544 1.00 49.62 523 GLN A C 1
ATOM 4256 O O . GLN A 1 523 ? -14.104 -25.642 53.717 1.00 49.62 523 GLN A O 1
ATOM 4261 N N . TYR A 1 524 ? -12.988 -24.695 52.023 1.00 49.75 524 TYR A N 1
ATOM 4262 C CA . TYR A 1 524 ? -12.417 -23.613 52.838 1.00 49.75 524 TYR A CA 1
ATOM 4263 C C . TYR A 1 524 ? -13.297 -22.351 52.824 1.00 49.75 524 TYR A C 1
ATOM 4265 O O . TYR A 1 524 ? -13.408 -21.657 51.816 1.00 49.75 524 TYR A O 1
ATOM 4273 N N . VAL A 1 525 ? -13.896 -22.020 53.972 1.00 50.84 525 VAL A N 1
ATOM 4274 C CA . VAL A 1 525 ? -14.734 -20.819 54.206 1.00 50.84 525 VAL A CA 1
ATOM 4275 C C . VAL A 1 525 ? -13.868 -19.608 54.619 1.00 50.84 525 VAL A C 1
ATOM 4277 O O . VAL A 1 525 ? -14.260 -18.793 55.447 1.00 50.84 525 VAL A O 1
ATOM 4280 N N . GLY A 1 526 ? -12.640 -19.524 54.098 1.00 50.91 526 GLY A N 1
ATOM 4281 C CA . GLY A 1 526 ? -11.727 -18.395 54.324 1.00 50.91 526 GLY A CA 1
ATOM 4282 C C . GLY A 1 526 ? -11.999 -17.218 53.382 1.00 50.91 526 GLY A C 1
ATOM 4283 O O . GLY A 1 526 ? -12.813 -17.332 52.463 1.00 50.91 526 GLY A O 1
ATOM 4284 N N . GLU A 1 527 ? -11.317 -16.089 53.615 1.00 52.03 527 GLU A N 1
ATOM 4285 C CA . GLU A 1 527 ? -11.441 -14.869 52.803 1.00 52.03 527 GLU A CA 1
ATOM 4286 C C . GLU A 1 527 ? -11.356 -15.187 51.303 1.00 52.03 527 GLU A C 1
ATOM 4288 O O . GLU A 1 527 ? -10.422 -15.836 50.828 1.00 52.03 527 GLU A O 1
ATOM 4293 N N . GLN A 1 528 ? -12.382 -14.771 50.557 1.00 54.06 528 GLN A N 1
ATOM 4294 C CA . GLN A 1 528 ? -12.438 -14.996 49.117 1.00 54.06 528 GLN A CA 1
ATOM 4295 C C . GLN A 1 528 ? -11.286 -14.256 48.443 1.00 54.06 528 GLN A C 1
ATOM 4297 O O . GLN A 1 528 ? -11.012 -13.106 48.779 1.00 54.06 528 GLN A O 1
ATOM 4302 N N . PHE A 1 529 ? -10.642 -14.904 47.470 1.00 54.50 529 PHE A N 1
ATOM 4303 C CA . PHE A 1 529 ? -9.561 -14.290 46.706 1.00 54.50 529 PHE A CA 1
ATOM 4304 C C . PHE A 1 529 ? -10.039 -12.967 46.090 1.00 54.50 529 PHE A C 1
ATOM 4306 O O . PHE A 1 529 ? -11.008 -12.940 45.323 1.00 54.50 529 PHE A O 1
ATOM 4313 N N . GLU A 1 530 ? -9.369 -11.861 46.431 1.00 62.41 530 GLU A N 1
ATOM 4314 C CA . GLU A 1 530 ? -9.617 -10.577 45.782 1.00 62.41 530 GLU A CA 1
ATOM 4315 C C . GLU A 1 530 ? -9.230 -10.687 44.308 1.00 62.41 530 GLU A C 1
ATOM 4317 O O . GLU A 1 530 ? -8.060 -10.877 43.957 1.00 62.41 530 GLU A O 1
ATOM 4322 N N . ARG A 1 531 ? -10.230 -10.546 43.435 1.00 69.69 531 ARG A N 1
ATOM 4323 C CA . ARG A 1 531 ? -10.045 -10.585 41.989 1.00 69.69 531 ARG A CA 1
ATOM 4324 C C . ARG A 1 531 ? -9.012 -9.547 41.558 1.00 69.69 531 ARG A C 1
ATOM 4326 O O . ARG A 1 531 ? -9.253 -8.345 41.653 1.00 69.69 531 ARG A O 1
ATOM 4333 N N . THR A 1 532 ? -7.892 -10.021 41.028 1.00 75.12 532 THR A N 1
ATOM 4334 C CA . THR A 1 532 ? -6.791 -9.173 40.572 1.00 75.12 532 THR A CA 1
ATOM 4335 C C . THR A 1 532 ? -6.430 -9.525 39.135 1.00 75.12 532 THR A C 1
ATOM 4337 O O . THR A 1 532 ? -6.272 -10.693 38.787 1.00 75.12 532 THR A O 1
ATOM 4340 N N . LEU A 1 533 ? -6.312 -8.506 38.288 1.00 75.75 533 LEU A N 1
ATOM 4341 C CA . LEU A 1 533 ? -5.881 -8.642 36.902 1.00 75.75 533 LEU A CA 1
ATOM 4342 C C . LEU A 1 533 ? -4.482 -8.051 36.782 1.00 75.75 533 LEU A C 1
ATOM 4344 O O . LEU A 1 533 ? -4.283 -6.866 37.051 1.00 75.75 533 LEU A O 1
ATOM 4348 N N . ILE A 1 534 ? -3.513 -8.877 36.404 1.00 80.50 534 ILE A N 1
ATOM 4349 C CA . ILE A 1 534 ? -2.126 -8.469 36.204 1.00 80.50 534 ILE A CA 1
ATOM 4350 C C . ILE A 1 534 ? -1.819 -8.602 34.720 1.00 80.50 534 ILE A C 1
ATOM 4352 O O . ILE A 1 534 ? -1.730 -9.699 34.187 1.00 80.50 534 ILE A O 1
ATOM 4356 N N . ILE A 1 535 ? -1.647 -7.472 34.052 1.00 80.69 535 ILE A N 1
ATOM 4357 C CA . ILE A 1 535 ? -1.247 -7.403 32.652 1.00 80.69 535 ILE A CA 1
ATOM 4358 C C . ILE A 1 535 ? 0.260 -7.174 32.611 1.00 80.69 535 ILE A C 1
ATOM 4360 O O . ILE A 1 535 ? 0.729 -6.124 33.046 1.00 80.69 535 ILE A O 1
ATOM 4364 N N . LYS A 1 536 ? 1.016 -8.139 32.090 1.00 79.75 536 LYS A N 1
ATOM 4365 C CA . LYS A 1 536 ? 2.460 -8.038 31.852 1.00 79.75 536 LYS A CA 1
ATOM 4366 C C . LYS A 1 536 ? 2.710 -7.812 30.367 1.00 79.75 536 LYS A C 1
ATOM 4368 O O . LYS A 1 536 ? 2.307 -8.629 29.547 1.00 79.75 536 LYS A O 1
ATOM 4373 N N . MET A 1 537 ? 3.379 -6.722 30.013 1.00 74.00 537 MET A N 1
ATOM 4374 C CA . MET A 1 537 ? 3.737 -6.422 28.629 1.00 74.00 537 MET A CA 1
ATOM 4375 C C . MET A 1 537 ? 5.151 -6.917 28.328 1.00 74.00 537 MET A C 1
ATOM 4377 O O . MET A 1 537 ? 6.131 -6.428 28.885 1.00 74.00 537 MET A O 1
ATOM 4381 N N . GLY A 1 538 ? 5.245 -7.883 27.421 1.00 70.19 538 GLY A N 1
ATOM 4382 C CA . GLY A 1 538 ? 6.482 -8.344 26.816 1.00 70.19 538 GLY A CA 1
ATOM 4383 C C . GLY A 1 538 ? 6.845 -7.487 25.608 1.00 70.19 538 GLY A C 1
ATOM 4384 O O . GLY A 1 538 ? 6.052 -7.323 24.677 1.00 70.19 538 GLY A O 1
ATOM 4385 N N . LEU A 1 539 ? 8.067 -6.957 25.611 1.00 66.94 539 LEU A N 1
ATOM 4386 C CA . LEU A 1 539 ? 8.608 -6.238 24.463 1.00 66.94 539 LEU A CA 1
ATOM 4387 C C . LEU A 1 539 ? 9.018 -7.221 23.354 1.00 66.94 539 LEU A C 1
ATOM 4389 O O . LEU A 1 539 ? 9.579 -8.286 23.643 1.00 66.94 539 LEU A O 1
ATOM 4393 N N . PRO A 1 540 ? 8.782 -6.875 22.079 1.00 64.12 540 PRO A N 1
ATOM 4394 C CA . PRO A 1 540 ? 9.186 -7.715 20.969 1.00 64.12 540 PRO A CA 1
ATOM 4395 C C . PRO A 1 540 ? 10.707 -7.753 20.864 1.00 64.12 540 PRO A C 1
ATOM 4397 O O . PRO A 1 540 ? 11.366 -6.717 20.812 1.00 64.12 540 PRO A O 1
ATOM 4400 N N . LYS A 1 541 ? 11.268 -8.956 20.722 1.00 62.53 541 LYS A N 1
ATOM 4401 C CA . LYS A 1 541 ? 12.675 -9.138 20.319 1.00 62.53 541 LYS A CA 1
ATOM 4402 C C . LYS A 1 541 ? 12.885 -8.951 18.809 1.00 62.53 541 LYS A C 1
ATOM 4404 O O . LYS A 1 541 ? 14.019 -8.862 18.356 1.00 62.53 541 LYS A O 1
ATOM 4409 N N . MET A 1 542 ? 11.797 -8.911 18.037 1.00 55.66 542 MET A N 1
ATOM 4410 C CA . MET A 1 542 ? 11.787 -8.776 16.581 1.00 55.66 542 MET A CA 1
ATOM 4411 C C . MET A 1 542 ? 10.680 -7.809 16.143 1.00 55.66 542 MET A C 1
ATOM 4413 O O . MET A 1 542 ? 9.558 -7.887 16.634 1.00 55.66 542 MET A O 1
ATOM 4417 N N . GLY A 1 543 ? 10.990 -6.898 15.222 1.00 60.00 543 GLY A N 1
ATOM 4418 C CA . GLY A 1 543 ? 10.024 -5.973 14.625 1.00 60.00 543 GLY A CA 1
ATOM 4419 C C . GLY A 1 543 ? 9.898 -6.217 13.126 1.00 60.00 543 GLY A C 1
ATOM 4420 O O . GLY A 1 543 ? 10.880 -6.557 12.466 1.00 60.00 543 GLY A O 1
ATOM 4421 N N . MET A 1 544 ? 8.701 -6.030 12.573 1.00 66.31 544 MET A N 1
ATOM 4422 C CA . MET A 1 544 ? 8.484 -6.145 11.132 1.00 66.31 544 MET A CA 1
ATOM 4423 C C . MET A 1 544 ? 8.736 -4.789 10.471 1.00 66.31 544 MET A C 1
ATOM 4425 O O . MET A 1 544 ? 8.128 -3.783 10.844 1.00 66.31 544 MET A O 1
ATOM 4429 N N . LYS A 1 545 ? 9.623 -4.749 9.469 1.00 71.62 545 LYS A N 1
ATOM 4430 C CA . LYS A 1 545 ? 9.881 -3.536 8.682 1.00 71.62 545 LYS A CA 1
ATOM 4431 C C . LYS A 1 545 ? 9.308 -3.686 7.272 1.00 71.62 545 LYS A C 1
ATOM 4433 O O . LYS A 1 545 ? 9.799 -4.510 6.505 1.00 71.62 545 LYS A O 1
ATOM 4438 N N . ARG A 1 546 ? 8.294 -2.892 6.915 1.00 72.75 546 ARG A N 1
ATOM 4439 C CA . ARG A 1 546 ? 7.766 -2.805 5.543 1.00 72.75 546 ARG A CA 1
ATOM 4440 C C . ARG A 1 546 ? 8.776 -2.036 4.683 1.00 72.75 546 ARG A C 1
ATOM 4442 O O . ARG A 1 546 ? 9.066 -0.874 4.969 1.00 72.75 546 ARG A O 1
ATOM 4449 N N . ARG A 1 547 ? 9.314 -2.686 3.651 1.00 65.06 547 ARG A N 1
ATOM 4450 C CA . ARG A 1 547 ? 10.239 -2.098 2.670 1.00 65.06 547 ARG A CA 1
ATOM 4451 C C . ARG A 1 547 ? 9.628 -2.191 1.278 1.00 65.06 547 ARG A C 1
ATOM 4453 O O . ARG A 1 547 ? 8.840 -3.097 1.014 1.00 65.06 547 ARG A O 1
ATOM 4460 N N . VAL A 1 548 ? 9.995 -1.264 0.402 1.00 63.81 548 VAL A N 1
ATOM 4461 C CA . VAL A 1 548 ? 9.641 -1.348 -1.017 1.00 63.81 548 VAL A CA 1
ATOM 4462 C C . VAL A 1 548 ? 10.413 -2.530 -1.612 1.00 63.81 548 VAL A C 1
ATOM 4464 O O . VAL A 1 548 ? 11.633 -2.577 -1.506 1.00 63.81 548 VAL A O 1
ATOM 4467 N N . VAL A 1 549 ? 9.700 -3.522 -2.157 1.00 63.28 549 VAL A N 1
ATOM 4468 C CA . VAL A 1 549 ? 10.309 -4.759 -2.692 1.00 63.28 549 VAL A CA 1
ATOM 4469 C C . VAL A 1 549 ? 11.018 -4.502 -4.023 1.00 63.28 549 VAL A C 1
ATOM 4471 O O . VAL A 1 549 ? 12.022 -5.145 -4.303 1.00 63.28 549 VAL A O 1
ATOM 4474 N N . PHE A 1 550 ? 10.499 -3.567 -4.821 1.00 60.88 550 PHE A N 1
ATOM 4475 C CA . PHE A 1 550 ? 11.072 -3.146 -6.096 1.00 60.88 550 PHE A CA 1
ATOM 4476 C C . PHE A 1 550 ? 10.865 -1.643 -6.258 1.00 60.88 550 PHE A C 1
ATOM 4478 O O . PHE A 1 550 ? 9.735 -1.168 -6.389 1.00 60.88 550 PHE A O 1
ATOM 4485 N N . SER A 1 551 ? 11.950 -0.888 -6.211 1.00 61.03 551 SER A N 1
ATOM 4486 C CA . SER A 1 551 ? 11.950 0.526 -6.565 1.00 61.03 551 SER A CA 1
ATOM 4487 C C . SER A 1 551 ? 11.989 0.687 -8.095 1.00 61.03 551 SER A C 1
ATOM 4489 O O . SER A 1 551 ? 12.324 -0.248 -8.829 1.00 61.03 551 SER A O 1
ATOM 4491 N N . THR A 1 552 ? 11.601 1.852 -8.622 1.00 67.56 552 THR A N 1
ATOM 4492 C CA . THR A 1 552 ? 11.567 2.087 -10.081 1.00 67.56 552 THR A CA 1
ATOM 4493 C C . THR A 1 552 ? 12.946 1.938 -10.723 1.00 67.56 552 THR A C 1
ATOM 4495 O O . THR A 1 552 ? 13.054 1.450 -11.844 1.00 67.56 552 THR A O 1
ATOM 4498 N N . ASP A 1 553 ? 14.005 2.296 -10.000 1.00 70.25 553 ASP A N 1
ATOM 4499 C CA . ASP A 1 553 ? 15.395 2.066 -10.393 1.00 70.25 553 ASP A CA 1
ATOM 4500 C C . ASP A 1 553 ? 15.724 0.571 -10.467 1.00 70.25 553 ASP A C 1
ATOM 4502 O O . ASP A 1 553 ? 16.326 0.141 -11.446 1.00 70.25 553 ASP A O 1
ATOM 4506 N N . GLN A 1 554 ? 15.267 -0.248 -9.515 1.00 66.12 554 GLN A N 1
ATOM 4507 C CA . GLN A 1 554 ? 15.468 -1.699 -9.561 1.00 66.12 554 GLN A CA 1
ATOM 4508 C C . GLN A 1 554 ? 14.708 -2.357 -10.713 1.00 66.12 554 GLN A C 1
ATOM 4510 O O . GLN A 1 554 ? 15.225 -3.292 -11.322 1.00 66.12 554 GLN A O 1
ATOM 4515 N N . LEU A 1 555 ? 13.526 -1.846 -11.071 1.00 77.69 555 LEU A N 1
ATOM 4516 C CA . LEU A 1 555 ? 12.787 -2.307 -12.250 1.00 77.69 555 LEU A CA 1
ATOM 4517 C C . LEU A 1 555 ? 13.556 -2.004 -13.542 1.00 77.69 555 LEU A C 1
ATOM 4519 O O . LEU A 1 555 ? 13.728 -2.891 -14.376 1.00 77.69 555 LEU A O 1
ATOM 4523 N N . ILE A 1 556 ? 14.076 -0.781 -13.677 1.00 82.50 556 ILE A N 1
ATOM 4524 C CA . ILE A 1 556 ? 14.896 -0.374 -14.825 1.00 82.50 556 ILE A CA 1
ATOM 4525 C C . ILE A 1 556 ? 16.191 -1.194 -14.881 1.00 82.50 556 ILE A C 1
ATOM 4527 O O . ILE A 1 556 ? 16.553 -1.684 -15.948 1.00 82.50 556 ILE A O 1
ATOM 4531 N N . MET A 1 557 ? 16.860 -1.402 -13.744 1.00 80.75 557 MET A N 1
ATOM 4532 C CA . MET A 1 557 ? 18.054 -2.248 -13.653 1.00 80.75 557 MET A CA 1
ATOM 4533 C C . MET A 1 557 ? 17.749 -3.707 -14.012 1.00 80.75 557 MET A C 1
ATOM 4535 O O . MET A 1 557 ? 18.551 -4.343 -14.689 1.00 80.75 557 MET A O 1
ATOM 4539 N N . SER A 1 558 ? 16.588 -4.237 -13.620 1.00 81.62 558 SER A N 1
ATOM 4540 C CA . SER A 1 558 ? 16.169 -5.606 -13.941 1.00 81.62 558 SER A CA 1
ATOM 4541 C C . SER A 1 558 ? 15.840 -5.778 -15.428 1.00 81.62 558 SER A C 1
ATOM 4543 O O . SER A 1 558 ? 16.305 -6.738 -16.042 1.00 81.62 558 SER A O 1
ATOM 4545 N N . PHE A 1 559 ? 15.121 -4.829 -16.038 1.00 87.12 559 PHE A N 1
ATOM 4546 C CA . PHE A 1 559 ? 14.877 -4.821 -17.485 1.00 87.12 559 PHE A CA 1
ATOM 4547 C C . PHE A 1 559 ? 16.170 -4.649 -18.281 1.00 87.12 559 PHE A C 1
ATOM 4549 O O . PHE A 1 559 ? 16.409 -5.397 -19.227 1.00 87.12 559 PHE A O 1
ATOM 4556 N N . GLY A 1 560 ? 17.034 -3.721 -17.865 1.00 85.50 560 GLY A N 1
ATOM 4557 C CA . GLY A 1 560 ? 18.354 -3.529 -18.460 1.00 85.50 560 GLY A CA 1
ATOM 4558 C C . GLY A 1 560 ? 19.236 -4.772 -18.333 1.00 85.50 560 GLY A C 1
ATOM 4559 O O . GLY A 1 560 ? 19.914 -5.134 -19.288 1.00 85.50 560 GLY A O 1
ATOM 4560 N N . GLY A 1 561 ? 19.174 -5.473 -17.199 1.00 86.94 561 GLY A N 1
ATOM 4561 C CA . GLY A 1 561 ? 19.885 -6.730 -16.974 1.00 86.94 561 GLY A CA 1
ATOM 4562 C C . GLY A 1 561 ? 19.397 -7.865 -17.875 1.00 86.94 561 GLY A C 1
ATOM 4563 O O . GLY A 1 561 ? 20.218 -8.555 -18.470 1.00 86.94 561 GLY A O 1
ATOM 4564 N N . ALA A 1 562 ? 18.080 -8.036 -18.034 1.00 87.31 562 ALA A N 1
ATOM 4565 C CA . ALA A 1 562 ? 17.515 -9.057 -18.919 1.00 87.31 562 ALA A CA 1
ATOM 4566 C C . ALA A 1 562 ? 17.838 -8.776 -20.398 1.00 87.31 562 ALA A C 1
ATOM 4568 O O . ALA A 1 562 ? 18.336 -9.650 -21.105 1.00 87.31 562 ALA A O 1
ATOM 4569 N N . ILE A 1 563 ? 17.615 -7.542 -20.859 1.00 88.81 563 ILE A N 1
ATOM 4570 C CA . ILE A 1 563 ? 17.893 -7.135 -22.245 1.00 88.81 563 ILE A CA 1
ATOM 4571 C C . ILE A 1 563 ? 19.401 -7.201 -22.540 1.00 88.81 563 ILE A C 1
ATOM 4573 O O . ILE A 1 563 ? 19.804 -7.719 -23.583 1.00 88.81 563 ILE A O 1
ATOM 4577 N N . GLY A 1 564 ? 20.240 -6.746 -21.607 1.00 87.88 564 GLY A N 1
ATOM 4578 C CA . GLY A 1 564 ? 21.695 -6.805 -21.727 1.00 87.88 564 GLY A CA 1
ATOM 4579 C C . GLY A 1 564 ? 22.245 -8.234 -21.727 1.00 87.88 564 GLY A C 1
ATOM 4580 O O . GLY A 1 564 ? 23.120 -8.541 -22.527 1.00 87.88 564 GLY A O 1
ATOM 4581 N N . LEU A 1 565 ? 21.711 -9.132 -20.892 1.00 88.31 565 LEU A N 1
ATOM 4582 C CA . LEU A 1 565 ? 22.167 -10.525 -20.815 1.00 88.31 565 LEU A CA 1
ATOM 4583 C C . LEU A 1 565 ? 21.811 -11.334 -22.070 1.00 88.31 565 LEU A C 1
ATOM 4585 O O . LEU A 1 565 ? 22.649 -12.079 -22.570 1.00 88.31 565 LEU A O 1
ATOM 4589 N N . PHE A 1 566 ? 20.577 -11.213 -22.568 1.00 88.25 566 PHE A N 1
ATOM 4590 C CA . PHE A 1 566 ? 20.107 -12.041 -23.683 1.00 88.25 566 PHE A CA 1
ATOM 4591 C C . PHE A 1 566 ? 20.459 -11.465 -25.060 1.00 88.25 566 PHE A C 1
ATOM 4593 O O . PHE A 1 566 ? 20.745 -12.230 -25.980 1.00 88.25 566 PHE A O 1
ATOM 4600 N N . LEU A 1 567 ? 20.438 -10.137 -25.222 1.00 87.00 567 LEU A N 1
ATOM 4601 C CA . LEU A 1 567 ? 20.633 -9.480 -26.522 1.00 87.00 567 LEU A CA 1
ATOM 4602 C C . LEU A 1 567 ? 21.938 -8.677 -26.617 1.00 87.00 567 LEU A C 1
ATOM 4604 O O . LEU A 1 567 ? 22.323 -8.298 -27.723 1.00 87.00 567 LEU A O 1
ATOM 4608 N N . GLY A 1 568 ? 22.610 -8.394 -25.495 1.00 85.56 568 GLY A N 1
ATOM 4609 C CA . GLY A 1 568 ? 23.738 -7.453 -25.461 1.00 85.56 568 GLY A CA 1
ATOM 4610 C C . GLY A 1 568 ? 23.325 -6.004 -25.741 1.00 85.56 568 GLY A C 1
ATOM 4611 O O . GLY A 1 568 ? 24.168 -5.148 -25.993 1.00 85.56 568 GLY A O 1
ATOM 4612 N N . ALA A 1 569 ? 22.020 -5.721 -25.721 1.00 85.06 569 ALA A N 1
ATOM 4613 C CA . ALA A 1 569 ? 21.470 -4.432 -26.108 1.00 85.06 569 ALA A CA 1
ATOM 4614 C C . ALA A 1 569 ? 21.377 -3.474 -24.914 1.00 85.06 569 ALA A C 1
ATOM 4616 O O . ALA A 1 569 ? 21.153 -3.872 -23.770 1.00 85.06 569 ALA A O 1
ATOM 4617 N N . SER A 1 570 ? 21.510 -2.181 -25.201 1.00 87.00 570 SER A N 1
ATOM 4618 C CA . SER A 1 570 ? 21.399 -1.097 -24.225 1.00 87.00 570 SER A CA 1
ATOM 4619 C C . SER A 1 570 ? 20.439 -0.012 -24.714 1.00 87.00 570 SER A C 1
ATOM 4621 O O . SER A 1 570 ? 19.919 -0.064 -25.829 1.00 87.00 570 SER A O 1
ATOM 4623 N N . PHE A 1 571 ? 20.232 1.027 -23.904 1.00 80.44 571 PHE A N 1
ATOM 4624 C CA . PHE A 1 571 ? 19.461 2.199 -24.325 1.00 80.44 571 PHE A CA 1
ATOM 4625 C C . PHE A 1 571 ? 20.035 2.859 -25.597 1.00 80.44 571 PHE A C 1
ATOM 4627 O O . PHE A 1 571 ? 19.282 3.323 -26.451 1.00 80.44 571 PHE A O 1
ATOM 4634 N N . MET A 1 572 ? 21.361 2.826 -25.775 1.00 81.69 572 MET A N 1
ATOM 4635 C CA . MET A 1 572 ? 22.023 3.359 -26.974 1.00 81.69 572 MET A CA 1
ATOM 4636 C C . MET A 1 572 ? 21.692 2.547 -28.234 1.00 81.69 572 MET A C 1
ATOM 4638 O O . MET A 1 572 ? 21.595 3.113 -29.319 1.00 81.69 572 MET A O 1
ATOM 4642 N N . THR A 1 573 ? 21.442 1.242 -28.092 1.00 84.38 573 THR A N 1
ATOM 4643 C CA . THR A 1 573 ? 21.003 0.365 -29.189 1.00 84.38 573 THR A CA 1
ATOM 4644 C C . THR A 1 573 ? 19.638 0.789 -29.726 1.00 84.38 573 THR A C 1
ATOM 4646 O O . THR A 1 573 ? 19.438 0.845 -30.936 1.00 84.38 573 THR A O 1
ATOM 4649 N N . ILE A 1 574 ? 18.707 1.148 -28.834 1.00 82.06 574 ILE A N 1
ATOM 4650 C CA . ILE A 1 574 ? 17.366 1.621 -29.212 1.00 82.06 574 ILE A CA 1
ATOM 4651 C C . ILE A 1 574 ? 17.465 2.946 -29.974 1.00 82.06 574 ILE A C 1
ATOM 4653 O O . ILE A 1 574 ? 16.841 3.100 -31.021 1.00 82.06 574 ILE A O 1
ATOM 4657 N N . TYR A 1 575 ? 18.284 3.881 -29.483 1.00 84.00 575 TYR A N 1
ATOM 4658 C CA . TYR A 1 575 ? 18.532 5.151 -30.168 1.00 84.00 575 TYR A CA 1
ATOM 4659 C C . TYR A 1 575 ? 19.107 4.944 -31.580 1.00 84.00 575 TYR A C 1
ATOM 4661 O O . TYR A 1 575 ? 18.612 5.547 -32.532 1.00 84.00 575 TYR A O 1
ATOM 4669 N N . GLY A 1 576 ? 20.092 4.051 -31.734 1.00 82.00 576 GLY A N 1
ATOM 4670 C CA . GLY A 1 576 ? 20.678 3.714 -33.035 1.00 82.00 576 GLY A CA 1
ATOM 4671 C C . GLY A 1 576 ? 19.663 3.122 -34.020 1.00 82.00 576 GLY A C 1
ATOM 4672 O O . GLY A 1 576 ? 19.587 3.565 -35.164 1.00 82.00 576 GLY A O 1
ATOM 4673 N N . LEU A 1 577 ? 18.817 2.190 -33.565 1.00 81.56 577 LEU A N 1
ATOM 4674 C CA . LEU A 1 577 ? 17.761 1.600 -34.398 1.00 81.56 577 LEU A CA 1
ATOM 4675 C C . LEU A 1 577 ? 16.714 2.635 -34.838 1.00 81.56 577 LEU A C 1
ATOM 4677 O O . LEU A 1 577 ? 16.293 2.624 -35.993 1.00 81.56 577 LEU A O 1
ATOM 4681 N N . ILE A 1 578 ? 16.315 3.550 -33.947 1.00 84.06 578 ILE A N 1
ATOM 4682 C CA . ILE A 1 578 ? 15.386 4.641 -34.282 1.00 84.06 578 ILE A CA 1
ATOM 4683 C C . ILE A 1 578 ? 16.017 5.589 -35.305 1.00 84.06 578 ILE A C 1
ATOM 4685 O O . ILE A 1 578 ? 15.358 5.965 -36.271 1.00 84.06 578 ILE A O 1
ATOM 4689 N N . TYR A 1 579 ? 17.287 5.954 -35.124 1.00 83.50 579 TYR A N 1
ATOM 4690 C CA . TYR A 1 579 ? 18.016 6.814 -36.057 1.00 83.50 579 TYR A CA 1
ATOM 4691 C C . TYR A 1 579 ? 18.089 6.204 -37.466 1.00 83.50 579 TYR A C 1
ATOM 4693 O O . TYR A 1 579 ? 17.758 6.873 -38.446 1.00 83.50 579 TYR A O 1
ATOM 4701 N N . LEU A 1 580 ? 18.434 4.916 -37.568 1.00 79.25 580 LEU A N 1
ATOM 4702 C CA . LEU A 1 580 ? 18.462 4.188 -38.841 1.00 79.25 580 LEU A CA 1
ATOM 4703 C C . LEU A 1 580 ? 17.071 4.096 -39.483 1.00 79.25 580 LEU A C 1
ATOM 4705 O O . LEU A 1 580 ? 16.931 4.320 -40.684 1.00 79.25 580 LEU A O 1
ATOM 4709 N N . LEU A 1 581 ? 16.028 3.835 -38.690 1.00 80.44 581 LEU A N 1
ATOM 4710 C CA . LEU A 1 581 ? 14.648 3.769 -39.175 1.00 80.44 581 LEU A CA 1
ATOM 4711 C C . LEU A 1 581 ? 14.158 5.130 -39.696 1.00 80.44 581 LEU A C 1
ATOM 4713 O O . LEU A 1 581 ? 13.501 5.188 -40.735 1.00 80.44 581 LEU A O 1
ATOM 4717 N N . LEU A 1 582 ? 14.507 6.228 -39.020 1.00 83.44 582 LEU A N 1
ATOM 4718 C CA . LEU A 1 582 ? 14.188 7.587 -39.467 1.00 83.44 582 LEU A CA 1
ATOM 4719 C C . LEU A 1 582 ? 14.930 7.959 -40.757 1.00 83.44 582 LEU A C 1
ATOM 4721 O O . LEU A 1 582 ? 14.313 8.528 -41.655 1.00 83.44 582 LEU A O 1
ATOM 4725 N N . ASN A 1 583 ? 16.210 7.598 -40.889 1.00 78.56 583 ASN A N 1
ATOM 4726 C CA . ASN A 1 583 ? 16.971 7.808 -42.125 1.00 78.56 583 ASN A CA 1
ATOM 4727 C C . ASN A 1 583 ? 16.402 6.997 -43.294 1.00 78.56 583 ASN A C 1
ATOM 4729 O O . ASN A 1 583 ? 16.220 7.537 -44.384 1.00 78.56 583 ASN A O 1
ATOM 4733 N N . PHE A 1 584 ? 16.050 5.730 -43.062 1.00 76.50 584 PHE A N 1
ATOM 4734 C CA . PHE A 1 584 ? 15.401 4.893 -44.068 1.00 76.50 584 PHE A CA 1
ATOM 4735 C C . PHE A 1 584 ? 14.077 5.503 -44.551 1.00 76.50 584 PHE A C 1
ATOM 4737 O O . PHE A 1 584 ? 13.818 5.561 -45.754 1.00 76.50 584 PHE A O 1
ATOM 4744 N N . LEU A 1 585 ? 13.244 5.993 -43.626 1.00 79.00 585 LEU A N 1
ATOM 4745 C CA . LEU A 1 585 ? 11.989 6.664 -43.971 1.00 79.00 585 LEU A CA 1
ATOM 4746 C C . LEU A 1 585 ? 12.229 7.970 -44.737 1.00 79.00 585 LEU A C 1
ATOM 4748 O O . LEU A 1 585 ? 11.537 8.220 -45.719 1.00 79.00 585 LEU A O 1
ATOM 4752 N N . ALA A 1 586 ? 13.214 8.776 -44.334 1.00 77.44 586 ALA A N 1
ATOM 4753 C CA . ALA A 1 586 ? 13.544 10.027 -45.010 1.00 77.44 586 ALA A CA 1
ATOM 4754 C C . ALA A 1 586 ? 13.998 9.799 -46.462 1.00 77.44 586 ALA A C 1
ATOM 4756 O O . ALA A 1 586 ? 13.527 10.497 -47.353 1.00 77.44 586 ALA A O 1
ATOM 4757 N N . VAL A 1 587 ? 14.841 8.790 -46.708 1.00 69.94 587 VAL A N 1
ATOM 4758 C CA . VAL A 1 587 ? 15.366 8.473 -48.049 1.00 69.94 587 VAL A CA 1
ATOM 4759 C C . VAL A 1 587 ? 14.309 7.852 -48.963 1.00 69.94 587 VAL A C 1
ATOM 4761 O O . VAL A 1 587 ? 14.377 8.041 -50.168 1.00 69.94 587 VAL A O 1
ATOM 4764 N N . LYS A 1 588 ? 13.327 7.117 -48.426 1.00 61.38 588 LYS A N 1
ATOM 4765 C CA . LYS A 1 588 ? 12.273 6.468 -49.229 1.00 61.38 588 LYS A CA 1
ATOM 4766 C C . LYS A 1 588 ? 11.101 7.400 -49.579 1.00 61.38 588 LYS A C 1
ATOM 4768 O O . LYS A 1 588 ? 10.278 7.044 -50.420 1.00 61.38 588 LYS A O 1
ATOM 4773 N N . ILE A 1 589 ? 10.991 8.540 -48.891 1.00 55.84 589 ILE A N 1
ATOM 4774 C CA . ILE A 1 589 ? 9.947 9.560 -49.101 1.00 55.84 589 ILE A CA 1
ATOM 4775 C C . ILE A 1 589 ? 10.400 10.651 -50.097 1.00 55.84 589 ILE A C 1
ATOM 4777 O O . ILE A 1 589 ? 9.547 11.295 -50.707 1.00 55.84 589 ILE A O 1
ATOM 4781 N N . THR A 1 590 ? 11.708 10.837 -50.298 1.00 42.25 590 THR A N 1
ATOM 4782 C CA . THR A 1 590 ? 12.313 11.618 -51.403 1.00 42.25 590 THR A CA 1
ATOM 4783 C C . THR A 1 590 ? 12.613 10.755 -52.612 1.00 42.25 590 THR A C 1
ATOM 4785 O O . THR A 1 590 ? 12.442 11.266 -53.742 1.00 42.25 590 THR A O 1
#

pLDDT: mean 74.75, std 13.74, range [25.08, 93.06]

Secondary structure (DSSP, 8-state):
-HHHHHHHHHHHHHHTT-PPEEEE----TT-SS---TT-TT-PPPHHHHEE-TTEEEEE-SS-EEEEEEEEE--TT--TT-EEEEEEEEEEEETTEEEEEEEEEEES-HHHHTT-TTSHHHHHTGGGBTTHHHHHHH-TTSTT-EEEBP-EEE--EEEES-S---S-EEEEEEEEEE-TTSPBPPPSS---HHHHHHHS--STTHHHHH-SSS-HHHHHHHHHHHHHHHHHHHHHHHHHHHHHHH-S----------PPP-----S-HHHHHHHHHHT--GGGGGGGGGGTT-GGGTT--HHHHHHHHHTTTSPPSS-BSSEEEEETTEEEEE--TTGGGG-TTSS-----BPPP----TTS-EEEEE--SS---S-EEEEE--TTS---TT-TTSEEEEEPTT-EEEEEEEEEEEEE-GGGGGS-HHHH--B-TT----SS-SS--HHHHHHHHHHHHHHHHHSSB-TT--SS-SPPBP-HHHHHHHHHHTGGGS----PPBSEEEEEEEEEEEEE----TT--SPPP---EEEEEEPPS--EEE--SS-HHHHHHHHHHHHHHHH---HHHHHHHHHHHHHHHHHHH-

Foldseek 3Di:
DVVVVVVVVVVVVVVVPQFWDKDFDWDDPPDDFDQPPPDPQRFDGVCLQKPCPFWDWDRPGQWIKIAGKIFGNHPQFDFPWFKKKKKWKWFDDPNDTHTDPDMDIDRGCLQCVCPPPHPNNVQPLVQFPVNVVCNRRPSRHGGDMTHGDTDIDTRMDTHSDPDPDGDMDMDMDMWTADPVRHTGRGPDDPPLQLVLQCPFLFPLSPQLSDPPDDPVSNVVSVVLQVVLVVQLVVLLVVVVCCVVPDPDDDDDDDDDDDDDDDDDDPCVVVVVLVCLLQPALQSLCVLVVVQPPPVQQPDPSLVSNCVVCVVQDDDDDDDQWCWFQDRRGIDTHQAQCRLQRPSVLHNDGDPHDDDDDDDPPGFDKDKDQRPDLDQDKDKDWDADSHADDDPPPQQTDIDIDHGLKAKEWEKEKAKEAEDPVLVVDDCVSSLAAAQCPDPADQDHRDALRVQLLSQLQVLLCVFLVAGDPRRSSDPPTHHDGSNSSVSCSVVVSSPDDGSGGHHNIDMGMDTDDMDIGHDDDPPDPDDRRRHMYMYTYDYDPDYHYHYDPADPVNSVVSSQVSCCVSGVDDPVSVVSSVVSVVVVVVVVVD

Organism: NCBI:txid103775

Radius of gyration: 50.34 Å; chains: 1; bounding box: 122×67×130 Å

InterPro domains:
  IPR001873 Epithelial sodium channel [PF00858] (197-263)
  IPR001873 Epithelial sodium channel [PF00858] (320-580)
  IPR001873 Epithelial sodium channel [PTHR11690] (194-584)
  IPR006601 Uncharacterised protein family DM11, Drosophila melanogaster [SM00675] (21-184)